Protein AF-A0A0S4JUI2-F1 (afdb_monomer)

Solvent-accessible surface area (backbone atoms only — not comparable to full-atom values): 25556 Å² total; per-residue (Å²): 109,69,68,58,54,51,51,53,48,50,50,50,54,56,51,43,64,66,40,73,48,70,67,60,30,50,51,50,51,53,52,45,54,49,54,50,52,52,52,51,50,57,60,73,71,50,90,69,90,71,63,73,68,55,58,61,66,57,62,75,46,78,68,85,76,68,68,82,59,69,72,63,37,30,42,34,39,34,29,13,28,29,71,72,68,33,66,70,46,31,74,71,30,81,89,36,78,89,51,82,72,90,76,92,67,96,66,99,61,82,82,65,37,45,24,42,39,34,35,28,41,37,41,46,44,63,65,92,58,96,57,78,63,66,98,66,92,78,93,58,65,63,41,59,50,77,45,81,75,50,67,44,77,37,69,49,84,70,62,43,98,85,40,32,44,28,21,22,21,34,36,73,45,87,53,73,40,35,35,35,30,15,24,54,44,13,35,30,25,36,50,47,83,49,92,98,50,78,66,41,75,40,83,75,48,72,38,40,19,34,82,53,80,47,96,47,34,21,52,36,21,20,45,34,52,60,85,78,26,43,37,38,28,18,38,46,40,60,42,57,37,72,91,75,60,44,77,73,45,60,36,30,22,25,30,39,39,30,40,81,87,66,55,74,46,60,41,87,33,54,69,58,41,50,49,53,38,51,69,72,69,37,50,95,55,23,50,48,34,31,17,20,46,43,54,41,80,92,74,52,28,37,40,33,35,32,18,27,55,40,70,50,64,79,50,81,80,55,69,46,71,25,16,48,57,40,39,41,39,22,40,83,78,58,82,51,74,46,72,25,56,42,57,89,59,95,58,64,42,29,16,31,25,17,50,41,64,48,93,78,85,71,75,39,43,31,40,35,29,21,39,27,59,68,54,64,67,89,74,77,83,71,79,84,68,87,74,79,93,75,83,92,78,90,89,80,89,85,87,88,82,81,92,84,77,94,66,85,77,80,76,80,69,27,65,50,24,28,40,32,28,31,37,72,73,20,47,76,54,27,72,75,37,78,48,72,55,29,43,46,44,16,10,37,39,75,44,78,60,79,81,76,81,128

Secondary structure (DSSP, 8-state):
-HHHHHHHHHHHHHHHHH-S-HHHHHHHHHHHHHHHHHHHHHHHH---TTSHHHHHHHHSS-GGG---SS--EEEEEEEE-STT--HHHHHH-GGGTTS--S----S-----EEEEEEEEEEEEEETT--SS----SSSPPEEEEEEEEEEEEEEE---BTTB---EEEEEEETTTEEEEEETTT-EEEEEE--TTS--EEEEEEE-BSTTTT-SSBP---EEEEETTEEEEE--SSPEEPTTT--EEE-GGGEEEEE-TT--EEEEE-HHHHHHHHHHTT--TT-EEEEEEEEEETTTTEEEEEEEEEESS---TTGGGG----EEEEEETTSSSEEEEEPPPPS-TT-EEEEEEE-SSSSS-EEEEEEEE-------------------------------------------EEEEEEEETTS-EEEEEEEPPTT--EEEEEEEE------

Nearest PDB structures (foldseek):
  2h2u-assembly1_A  TM=9.396E-01  e=2.158E-31  Homo sapiens
  1s1d-assembly2_B  TM=9.050E-01  e=8.200E-32  Homo sapiens
  6yfg-assembly1_AA  TM=3.803E-01  e=8.734E+00  Beihai levi-like virus 32

pLDDT: mean 76.09, std 24.01, range [24.41, 98.88]

Foldseek 3Di:
DVVVLVVVLVVLVVCLLQDQDPVVSVVSVVVSVVSVVVVVVVVVPDPPPDPPVVVVVVVVDPVVQDDWFDFWKWKKKFKFFQPQQDPVFQPPDPLNVPPDDPDPDDDPDLPWGKIKMWIKMKTKDWPPDPDTDHPDDDDTFIFIDIGTDDIFIETDPDDDPSDWPRWFAWDQALNRWIWTAIQWFQFIWTFDDDPPDGTYTDTDDFAAFAQRPHPTGHRWQAWEDDPRKIKTAAFLDADADQPP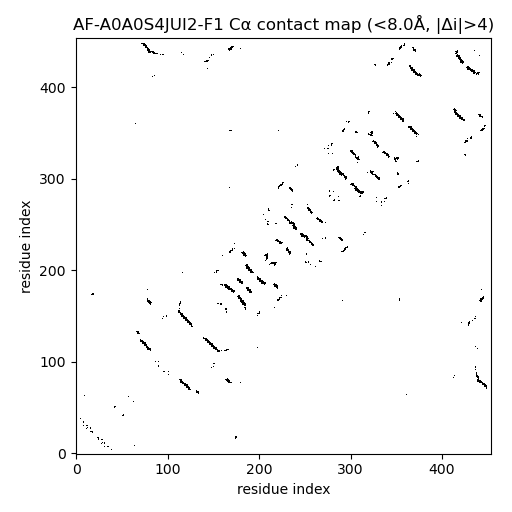LDGPGRRRQWIWIQHSVGDIGIDRNNVVSVLLCVLVVADPQWHFTWNEWYADPPVQKIKTFTQFTTNHHDHPPCSQAGATFWIWIAHNVNPDIDTATADDAPDRSWHWQYKDQDPSPPSWKIKTKTKHQQCLDDDDPDPCPPDDDDDDDDDDDDDDDDDDDPDPDPSSTAMWMWIFMATNNNHTSGGTDTDNGSGHINYMDMDIDDPPPD

Organism: Bodo saltans (NCBI:txid75058)

Structure (mmCIF, N/CA/C/O backbone):
data_AF-A0A0S4JUI2-F1
#
_entry.id   AF-A0A0S4JUI2-F1
#
loop_
_atom_site.group_PDB
_atom_site.id
_atom_site.type_symbol
_atom_site.label_atom_id
_atom_site.label_alt_id
_atom_site.label_comp_id
_atom_site.label_asym_id
_atom_site.label_entity_id
_atom_site.label_seq_id
_atom_site.pdbx_PDB_ins_code
_atom_site.Cartn_x
_atom_site.Cartn_y
_atom_site.Cartn_z
_atom_site.occupancy
_atom_site.B_iso_or_equiv
_atom_site.auth_seq_id
_atom_site.auth_comp_id
_atom_site.auth_asym_id
_atom_site.auth_atom_id
_atom_site.pdbx_PDB_model_num
ATOM 1 N N . MET A 1 1 ? -43.777 -5.283 12.730 1.00 45.84 1 MET A N 1
ATOM 2 C CA . MET A 1 1 ? -43.215 -6.634 12.515 1.00 45.84 1 MET A CA 1
ATOM 3 C C . MET A 1 1 ? -42.173 -6.627 11.395 1.00 45.84 1 MET A C 1
ATOM 5 O O . MET A 1 1 ? -41.032 -6.971 11.665 1.00 45.84 1 MET A O 1
ATOM 9 N N . GLU A 1 2 ? -42.494 -6.113 10.202 1.00 49.31 2 GLU A N 1
ATOM 10 C CA . GLU A 1 2 ? -41.565 -6.019 9.052 1.00 49.31 2 GLU A CA 1
ATOM 11 C C . GLU A 1 2 ? -40.233 -5.306 9.357 1.00 49.31 2 GLU A C 1
ATOM 13 O O . GLU A 1 2 ? -39.167 -5.842 9.069 1.00 49.31 2 GLU A O 1
ATOM 18 N N . LYS A 1 3 ? -40.268 -4.142 10.028 1.00 44.19 3 LYS A N 1
ATOM 19 C CA . LYS A 1 3 ? -39.042 -3.431 10.444 1.00 44.19 3 LYS A CA 1
ATOM 20 C C . LYS A 1 3 ? -38.162 -4.265 11.383 1.00 44.19 3 LYS A C 1
ATOM 22 O O . LYS A 1 3 ? -36.948 -4.245 11.241 1.00 44.19 3 LYS A O 1
ATOM 27 N N . ALA A 1 4 ? -38.754 -5.015 12.313 1.00 46.91 4 ALA A N 1
ATOM 28 C CA . ALA A 1 4 ? -38.005 -5.825 13.276 1.00 46.91 4 ALA A CA 1
ATOM 29 C C . ALA A 1 4 ? -37.298 -7.009 12.595 1.00 46.91 4 ALA A C 1
ATOM 31 O O . ALA A 1 4 ? -36.116 -7.226 12.832 1.00 46.91 4 ALA A O 1
ATOM 32 N N . ILE A 1 5 ? -37.985 -7.700 11.678 1.00 53.72 5 ILE A N 1
ATOM 33 C CA . ILE A 1 5 ? -37.402 -8.785 10.869 1.00 53.72 5 ILE A CA 1
ATOM 34 C C . ILE A 1 5 ? -36.241 -8.251 10.021 1.00 53.72 5 ILE A C 1
ATOM 36 O O . ILE A 1 5 ? -35.165 -8.846 9.992 1.00 53.72 5 ILE A O 1
ATOM 40 N N . TYR A 1 6 ? -36.429 -7.088 9.393 1.00 52.31 6 TYR A N 1
ATOM 41 C CA . TYR A 1 6 ? -35.388 -6.419 8.619 1.00 52.31 6 TYR A CA 1
ATOM 42 C C . TYR A 1 6 ? -34.144 -6.085 9.465 1.00 52.31 6 TYR A C 1
ATOM 44 O O . TYR A 1 6 ? -33.024 -6.399 9.057 1.00 52.31 6 TYR A O 1
ATOM 52 N N . TYR A 1 7 ? -34.314 -5.507 10.661 1.00 50.12 7 TYR A N 1
ATOM 53 C CA . TYR A 1 7 ? -33.188 -5.198 11.552 1.00 50.12 7 TYR A CA 1
ATOM 54 C C . TYR A 1 7 ? -32.486 -6.457 12.081 1.00 50.12 7 TYR A C 1
ATOM 56 O O . TYR A 1 7 ? -31.256 -6.478 12.129 1.00 50.12 7 TYR A O 1
ATOM 64 N N . SER A 1 8 ? -33.225 -7.524 12.405 1.00 53.41 8 SER A N 1
ATOM 65 C CA . SER A 1 8 ? -32.641 -8.799 12.843 1.00 53.41 8 SER A CA 1
ATOM 66 C C . SER A 1 8 ? -31.833 -9.485 11.738 1.00 53.41 8 SER A C 1
ATOM 68 O O . SER A 1 8 ? -30.716 -9.936 11.996 1.00 53.41 8 SER A O 1
ATOM 70 N N . ILE A 1 9 ? -32.338 -9.512 10.497 1.00 57.59 9 ILE A N 1
ATOM 71 C CA . ILE A 1 9 ? -31.604 -10.086 9.356 1.00 57.59 9 ILE A CA 1
ATOM 72 C C . ILE A 1 9 ? -30.342 -9.267 9.068 1.00 57.59 9 ILE A C 1
ATOM 74 O O . ILE A 1 9 ? -29.258 -9.818 8.877 1.00 57.59 9 ILE A O 1
ATOM 78 N N . ARG A 1 10 ? -30.462 -7.938 9.092 1.00 52.47 10 ARG A N 1
ATOM 79 C CA . ARG A 1 10 ? -29.348 -7.018 8.859 1.00 52.47 10 ARG A CA 1
ATOM 80 C C . ARG A 1 10 ? -28.243 -7.140 9.910 1.00 52.47 10 ARG A C 1
ATOM 82 O O . ARG A 1 10 ? -27.071 -7.188 9.544 1.00 52.47 10 ARG A O 1
ATOM 89 N N . SER A 1 11 ? -28.608 -7.191 11.190 1.00 51.19 11 SER A N 1
ATOM 90 C CA . SER A 1 11 ? -27.657 -7.400 12.286 1.00 51.19 11 SER A CA 1
ATOM 91 C C . SER A 1 11 ? -26.900 -8.717 12.098 1.00 51.19 11 SER A C 1
ATOM 93 O O . SER A 1 11 ? -25.671 -8.724 12.072 1.00 51.19 11 SER A O 1
ATOM 95 N N . GLY A 1 12 ? -27.617 -9.810 11.813 1.00 51.59 12 GLY A N 1
ATOM 96 C CA . GLY A 1 12 ? -26.986 -11.109 11.592 1.00 51.59 12 GLY A CA 1
ATOM 97 C C . GLY A 1 12 ? -26.068 -11.156 10.364 1.00 51.59 12 GLY A C 1
ATOM 98 O O . GLY A 1 12 ? -24.995 -11.751 10.435 1.00 51.59 12 GLY A O 1
ATOM 99 N N . LEU A 1 13 ? -26.426 -10.506 9.251 1.00 55.72 13 LEU A N 1
ATOM 100 C CA . LEU A 1 13 ? -25.558 -10.436 8.065 1.00 55.72 13 LEU A CA 1
ATOM 101 C C . LEU A 1 13 ? -24.259 -9.667 8.347 1.00 55.72 13 LEU A C 1
ATOM 103 O O . LEU A 1 13 ? -23.183 -10.115 7.946 1.00 55.72 13 LEU A O 1
ATOM 107 N N . ASN A 1 14 ? -24.341 -8.558 9.089 1.00 47.94 14 ASN A N 1
ATOM 108 C CA . ASN A 1 14 ? -23.161 -7.816 9.528 1.00 47.94 14 ASN A CA 1
ATOM 109 C C . ASN A 1 14 ? -22.284 -8.677 10.449 1.00 47.94 14 ASN A C 1
ATOM 111 O O . ASN A 1 14 ? -21.083 -8.792 10.216 1.00 47.94 14 ASN A O 1
ATOM 115 N N . SER A 1 15 ? -22.869 -9.359 11.437 1.00 48.44 15 SER A N 1
ATOM 116 C CA . SER A 1 15 ? -22.126 -10.271 12.316 1.00 48.44 15 SER A CA 1
ATOM 117 C C . SER A 1 15 ? -21.475 -11.428 11.547 1.00 48.44 15 SER A C 1
ATOM 119 O O . SER A 1 15 ? -20.347 -11.810 11.853 1.00 48.44 15 SER A O 1
ATOM 121 N N . ALA A 1 16 ? -22.133 -11.963 10.513 1.00 51.84 16 ALA A N 1
ATOM 122 C CA . ALA A 1 16 ? -21.589 -13.032 9.676 1.00 51.84 16 ALA A CA 1
ATOM 123 C C . ALA A 1 16 ? -20.331 -12.609 8.905 1.00 51.84 16 ALA A C 1
ATOM 125 O O . ALA A 1 16 ? -19.424 -13.425 8.734 1.00 51.84 16 ALA A O 1
ATOM 126 N N . TRP A 1 17 ? -20.244 -11.350 8.475 1.00 46.62 17 TRP A N 1
ATOM 127 C CA . TRP A 1 17 ? -19.086 -10.837 7.739 1.00 46.62 17 TRP A CA 1
ATOM 128 C C . TRP A 1 17 ? -17.821 -10.766 8.611 1.00 46.62 17 TRP A C 1
ATOM 130 O O . TRP A 1 17 ? -16.736 -11.136 8.163 1.00 46.62 17 TRP A O 1
ATOM 140 N N . TYR A 1 18 ? -17.972 -10.387 9.885 1.00 44.22 18 TYR A N 1
ATOM 141 C CA . TYR A 1 18 ? -16.862 -10.251 10.840 1.00 44.22 18 TYR A CA 1
ATOM 142 C C . TYR A 1 18 ? -16.557 -11.523 11.649 1.00 44.22 18 TYR A C 1
ATOM 144 O O . TYR A 1 18 ? -15.546 -11.585 12.350 1.00 44.22 18 TYR A O 1
ATOM 152 N N . MET A 1 19 ? -17.399 -12.557 11.575 1.00 47.59 19 MET A N 1
ATOM 153 C CA . MET A 1 19 ? -17.184 -13.787 12.338 1.00 47.59 19 MET A CA 1
ATOM 154 C C . MET A 1 19 ? -15.968 -14.572 11.837 1.00 47.59 19 MET A C 1
ATOM 156 O O . MET A 1 19 ? -15.893 -14.938 10.671 1.00 47.59 19 MET A O 1
ATOM 160 N N . ARG A 1 20 ? -15.037 -14.914 12.734 1.00 38.94 20 ARG A N 1
ATOM 161 C CA . ARG A 1 20 ? -13.799 -15.647 12.397 1.00 38.94 20 ARG A CA 1
ATOM 162 C C . ARG A 1 20 ? -14.032 -17.128 12.032 1.00 38.94 20 ARG A C 1
ATOM 164 O O . ARG A 1 20 ? -13.272 -17.690 11.246 1.00 38.94 20 ARG A O 1
ATOM 171 N N . ASN A 1 21 ? -15.088 -17.772 12.542 1.00 63.69 21 ASN A N 1
ATOM 172 C CA . ASN A 1 21 ? -15.330 -19.215 12.381 1.00 63.69 21 ASN A CA 1
ATOM 173 C C . ASN A 1 21 ? -16.275 -19.536 11.201 1.00 63.69 21 ASN A C 1
ATOM 175 O O . ASN A 1 21 ? -17.417 -19.080 11.146 1.00 63.69 21 ASN A O 1
ATOM 179 N N . ALA A 1 22 ? -15.817 -20.357 10.249 1.00 51.62 22 ALA A N 1
ATOM 180 C CA . ALA A 1 22 ? -16.585 -20.739 9.058 1.00 51.62 22 ALA A CA 1
ATOM 181 C C . ALA A 1 22 ? -17.860 -21.555 9.362 1.00 51.62 22 ALA A C 1
ATOM 183 O O . ALA A 1 22 ? -18.865 -21.378 8.674 1.00 51.62 22 ALA A O 1
ATOM 184 N N . HIS A 1 23 ? -17.858 -22.404 10.394 1.00 53.00 23 HIS A N 1
ATOM 185 C CA . HIS A 1 23 ? -19.036 -23.193 10.773 1.00 53.00 23 HIS A CA 1
ATOM 186 C C . HIS A 1 23 ? -20.125 -22.320 11.399 1.00 53.00 23 HIS A C 1
ATOM 188 O O . HIS A 1 23 ? -21.293 -22.454 11.042 1.00 53.00 23 HIS A O 1
ATOM 194 N N . GLN A 1 24 ? -19.742 -21.370 12.255 1.00 51.97 24 GLN A N 1
ATOM 195 C CA . GLN A 1 24 ? -20.680 -20.410 12.845 1.00 51.97 24 GLN A CA 1
ATOM 196 C C . GLN A 1 24 ? -21.240 -19.443 11.797 1.00 51.97 24 GLN A C 1
ATOM 198 O O . GLN A 1 24 ? -22.437 -19.172 11.802 1.00 51.97 24 GLN A O 1
ATOM 203 N N . ARG A 1 25 ? -20.418 -19.003 10.832 1.00 58.28 25 ARG A N 1
ATOM 204 C CA . ARG A 1 25 ? -20.891 -18.219 9.678 1.00 58.28 25 ARG A CA 1
ATOM 205 C C . ARG A 1 25 ? -21.923 -18.971 8.848 1.00 58.28 25 ARG A C 1
ATOM 207 O O . ARG A 1 25 ? -22.958 -18.403 8.520 1.00 58.28 25 ARG A O 1
ATOM 214 N N . ARG A 1 26 ? -21.669 -20.246 8.529 1.00 59.31 26 ARG A N 1
ATOM 215 C CA . ARG A 1 26 ? -22.630 -21.085 7.794 1.00 59.31 26 ARG A CA 1
ATOM 216 C C . ARG A 1 26 ? -23.917 -21.281 8.589 1.00 59.31 26 ARG A C 1
ATOM 218 O O . ARG A 1 26 ? -24.985 -21.087 8.027 1.00 59.31 26 ARG A O 1
ATOM 225 N N . ALA A 1 27 ? -23.823 -21.593 9.881 1.00 57.94 27 ALA A N 1
ATOM 226 C CA . ALA A 1 27 ? -24.990 -21.742 10.747 1.00 57.94 27 ALA A CA 1
ATOM 227 C C . ALA A 1 27 ? -25.824 -20.451 10.813 1.00 57.94 27 ALA A C 1
ATOM 229 O O . ALA A 1 27 ? -27.038 -20.505 10.637 1.00 57.94 27 ALA A O 1
ATOM 230 N N . LEU A 1 28 ? -25.184 -19.287 10.974 1.00 61.38 28 LEU A N 1
ATOM 231 C CA . LEU A 1 28 ? -25.891 -18.007 10.984 1.00 61.38 28 LEU A CA 1
ATOM 232 C C . LEU A 1 28 ? -26.515 -17.685 9.619 1.00 61.38 28 LEU A C 1
ATOM 234 O O . LEU A 1 28 ? -27.663 -17.262 9.571 1.00 61.38 28 LEU A O 1
ATOM 238 N N . MET A 1 29 ? -25.814 -17.943 8.510 1.00 65.50 29 MET A N 1
ATOM 239 C CA . MET A 1 29 ? -26.373 -17.791 7.159 1.00 65.50 29 MET A CA 1
ATOM 240 C C . MET A 1 29 ? -27.599 -18.693 6.944 1.00 65.50 29 MET A C 1
ATOM 242 O O . MET A 1 29 ? -28.600 -18.232 6.404 1.00 65.50 29 MET A O 1
ATOM 246 N N . PHE A 1 30 ? -27.568 -19.944 7.417 1.00 71.94 30 PHE A N 1
ATOM 247 C CA . PHE A 1 30 ? -28.726 -20.846 7.377 1.00 71.94 30 PHE A CA 1
ATOM 248 C C . PHE A 1 30 ? -29.908 -20.308 8.190 1.00 71.94 30 PHE A C 1
ATOM 250 O O . PHE A 1 30 ? -31.036 -20.321 7.702 1.00 71.94 30 PHE A O 1
ATOM 257 N N . ILE A 1 31 ? -29.656 -19.790 9.396 1.00 69.56 31 ILE A N 1
ATOM 258 C CA . ILE A 1 31 ? -30.689 -19.177 10.243 1.00 69.56 31 ILE A CA 1
ATOM 259 C C . ILE A 1 31 ? -31.292 -17.948 9.549 1.00 69.56 31 ILE A C 1
ATOM 261 O O . ILE A 1 31 ? -32.510 -17.799 9.518 1.00 69.56 31 ILE A O 1
ATOM 265 N N . LEU A 1 32 ? -30.467 -17.095 8.942 1.00 71.00 32 LEU A N 1
ATOM 266 C CA . LEU A 1 32 ? -30.920 -15.889 8.244 1.00 71.00 32 LEU A CA 1
ATOM 267 C C . LEU A 1 32 ? -31.770 -16.213 7.011 1.00 71.00 32 LEU A C 1
ATOM 269 O O . LEU A 1 32 ? -32.814 -15.594 6.814 1.00 71.00 32 LEU A O 1
ATOM 273 N N . VAL A 1 33 ? -31.366 -17.211 6.219 1.00 74.38 33 VAL A N 1
ATOM 274 C CA . VAL A 1 33 ? -32.154 -17.708 5.080 1.00 74.38 33 VAL A CA 1
ATOM 275 C C . VAL A 1 33 ? -33.478 -18.300 5.559 1.00 74.38 33 VAL A C 1
ATOM 277 O O . VAL A 1 33 ? -34.520 -18.021 4.971 1.00 74.38 33 VAL A O 1
ATOM 280 N N . PHE A 1 34 ? -33.469 -19.067 6.650 1.00 74.94 34 PHE A N 1
ATOM 281 C CA . PHE A 1 34 ? -34.684 -19.648 7.215 1.00 74.94 34 PHE A CA 1
ATOM 282 C C . PHE A 1 34 ? -35.663 -18.577 7.715 1.00 74.94 34 PHE A C 1
ATOM 284 O O . PHE A 1 34 ? -36.845 -18.632 7.386 1.00 74.94 34 PHE A O 1
ATOM 291 N N . VAL A 1 35 ? -35.177 -17.558 8.433 1.00 71.38 35 VAL A N 1
ATOM 292 C CA . VAL A 1 35 ? -35.989 -16.416 8.891 1.00 71.38 35 VAL A CA 1
ATOM 293 C C . VAL A 1 35 ? -36.568 -15.634 7.708 1.00 71.38 35 VAL A C 1
ATOM 295 O O . VAL A 1 35 ? -37.730 -15.232 7.754 1.00 71.38 35 VAL A O 1
ATOM 298 N N . LEU A 1 36 ? -35.798 -15.460 6.629 1.00 73.06 36 LEU A N 1
ATOM 299 C CA . LEU A 1 36 ? -36.270 -14.808 5.407 1.00 73.06 36 LEU A CA 1
ATOM 300 C C . LEU A 1 36 ? -37.385 -15.615 4.722 1.00 73.06 36 LEU A C 1
ATOM 302 O O . LEU A 1 36 ? -38.407 -15.047 4.343 1.00 73.06 36 LEU A O 1
ATOM 306 N N . LEU A 1 37 ? -37.217 -16.934 4.600 1.00 73.94 37 LEU A N 1
ATOM 307 C CA . LEU A 1 37 ? -38.228 -17.825 4.023 1.00 73.94 37 LEU A CA 1
ATOM 308 C C . LEU A 1 37 ? -39.512 -17.847 4.860 1.00 73.94 37 LEU A C 1
ATOM 310 O O . LEU A 1 37 ? -40.604 -17.811 4.298 1.00 73.94 37 LEU A O 1
ATOM 314 N N . LEU A 1 38 ? -39.396 -17.840 6.191 1.00 69.81 38 LEU A N 1
ATOM 315 C CA . LEU A 1 38 ? -40.546 -17.765 7.094 1.00 69.81 38 LEU A CA 1
ATOM 316 C C . LEU A 1 38 ? -41.285 -16.429 6.964 1.00 69.81 38 LEU A C 1
ATOM 318 O O . LEU A 1 38 ? -42.511 -16.411 6.913 1.00 69.81 38 LEU A O 1
ATOM 322 N N . ALA A 1 39 ? -40.553 -15.318 6.859 1.00 66.44 39 ALA A N 1
ATOM 323 C CA . ALA A 1 39 ? -41.145 -14.002 6.645 1.00 66.44 39 ALA A CA 1
ATOM 324 C C . ALA A 1 39 ? -41.884 -13.922 5.299 1.00 66.44 39 ALA A C 1
ATOM 326 O O . ALA A 1 39 ? -43.004 -13.418 5.244 1.00 66.44 39 ALA A O 1
ATOM 327 N N . LEU A 1 40 ? -41.299 -14.474 4.229 1.00 66.38 40 LEU A N 1
ATOM 328 C CA . LEU A 1 40 ? -41.943 -14.564 2.915 1.00 66.38 40 LEU A CA 1
ATOM 329 C C . LEU A 1 40 ? -43.196 -15.449 2.947 1.00 66.38 40 LEU A C 1
ATOM 331 O O . LEU A 1 40 ? -44.203 -15.096 2.338 1.00 66.38 40 LEU A O 1
ATOM 335 N N . TRP A 1 41 ? -43.161 -16.559 3.689 1.00 69.56 41 TRP A N 1
ATOM 336 C CA . TRP A 1 41 ? -44.316 -17.438 3.864 1.00 69.56 41 TRP A CA 1
ATOM 337 C C . TRP A 1 41 ? -45.469 -16.730 4.589 1.00 69.56 41 TRP A C 1
ATOM 339 O O . TRP A 1 41 ? -46.593 -16.737 4.087 1.00 69.56 41 TRP A O 1
ATOM 349 N N . VAL A 1 42 ? -45.182 -16.029 5.692 1.00 63.91 42 VAL A N 1
ATOM 350 C CA . VAL A 1 42 ? -46.180 -15.236 6.433 1.00 63.91 42 VAL A CA 1
ATOM 351 C C . VAL A 1 42 ? -46.800 -14.156 5.539 1.00 63.91 42 VAL A C 1
ATOM 353 O O . VAL A 1 42 ? -48.023 -14.041 5.486 1.00 63.91 42 VAL A O 1
ATOM 356 N N . VAL A 1 43 ? -45.989 -13.429 4.763 1.00 60.00 43 VAL A N 1
ATOM 357 C CA . VAL A 1 43 ? -46.478 -12.405 3.819 1.00 60.00 43 VAL A CA 1
ATOM 358 C C . VAL A 1 43 ? -47.317 -13.017 2.690 1.00 60.00 43 VAL A C 1
ATOM 360 O O . VAL A 1 43 ? -48.293 -12.411 2.262 1.00 60.00 43 VAL A O 1
ATOM 363 N N . SER A 1 44 ? -46.986 -14.224 2.221 1.00 56.81 44 SER A N 1
ATOM 364 C CA . SER A 1 44 ? -47.756 -14.919 1.175 1.00 56.81 44 SER A CA 1
ATOM 365 C C . SER A 1 44 ? -49.101 -15.478 1.654 1.00 56.81 44 SER A C 1
ATOM 367 O O . SER A 1 44 ? -49.977 -15.748 0.835 1.00 56.81 44 SER A O 1
ATOM 369 N N . SER A 1 45 ? -49.268 -15.648 2.969 1.00 57.19 45 SER A N 1
ATOM 370 C CA . SER A 1 45 ? -50.489 -16.182 3.584 1.00 57.19 45 SER A CA 1
ATOM 371 C C . SER A 1 45 ? -51.538 -15.113 3.923 1.00 57.19 45 SER A C 1
ATOM 373 O O . SER A 1 45 ? -52.675 -15.458 4.243 1.00 57.19 45 SER A O 1
ATOM 375 N N . ASP A 1 46 ? -51.187 -13.827 3.813 1.00 51.09 46 ASP A N 1
ATOM 376 C CA . ASP A 1 46 ? -52.090 -12.705 4.069 1.00 51.09 46 ASP A CA 1
ATOM 377 C C . ASP A 1 46 ? -52.674 -12.173 2.744 1.00 51.09 46 ASP A C 1
ATOM 379 O O . ASP A 1 46 ? -51.982 -11.607 1.898 1.00 51.09 46 ASP A O 1
ATOM 383 N N . SER A 1 47 ? -53.974 -12.394 2.532 1.00 47.34 47 SER A N 1
ATOM 384 C CA . SER A 1 47 ? -54.684 -12.133 1.264 1.00 47.34 47 SER A CA 1
ATOM 385 C C . SER A 1 47 ? -54.928 -10.648 0.937 1.00 47.34 47 SER A C 1
ATOM 387 O O . SER A 1 47 ? -55.621 -10.323 -0.029 1.00 47.34 47 SER A O 1
ATOM 389 N N . THR A 1 48 ? -54.331 -9.715 1.682 1.00 49.75 48 THR A N 1
ATOM 390 C CA . THR A 1 48 ? -54.403 -8.279 1.381 1.00 49.75 48 THR A CA 1
ATOM 391 C C . THR A 1 48 ? -53.174 -7.825 0.586 1.00 49.75 48 THR A C 1
ATOM 393 O O . THR A 1 48 ? -52.179 -7.318 1.098 1.00 49.75 48 THR A O 1
ATOM 396 N N . ALA A 1 49 ? -53.257 -8.020 -0.732 1.00 49.31 49 ALA A N 1
ATOM 397 C CA . ALA A 1 49 ? -52.225 -7.743 -1.733 1.00 49.31 49 ALA A CA 1
ATOM 398 C C . ALA A 1 49 ? -51.851 -6.247 -1.882 1.00 49.31 49 ALA A C 1
ATOM 400 O O . ALA A 1 49 ? -52.122 -5.621 -2.907 1.00 49.31 49 ALA A O 1
ATOM 401 N N . LYS A 1 50 ? -51.195 -5.664 -0.869 1.00 43.75 50 LYS A N 1
ATOM 402 C CA . LYS A 1 50 ? -50.481 -4.373 -0.970 1.00 43.75 50 LYS A CA 1
ATOM 403 C C . LYS A 1 50 ? -49.078 -4.366 -0.336 1.00 43.75 50 LYS A C 1
ATOM 405 O O . LYS A 1 50 ? -48.335 -3.420 -0.574 1.00 43.75 50 LYS A O 1
ATOM 410 N N . GLY A 1 51 ? -48.681 -5.407 0.406 1.00 42.28 51 GLY A N 1
ATOM 411 C CA . GLY A 1 51 ? -47.363 -5.482 1.068 1.00 42.28 51 GLY A CA 1
ATOM 412 C C . GLY A 1 51 ? -46.225 -6.085 0.227 1.00 42.28 51 GLY A C 1
ATOM 413 O O . GLY A 1 51 ? -45.066 -5.711 0.386 1.00 42.28 51 GLY A O 1
ATOM 414 N N . ALA A 1 52 ? -46.532 -6.977 -0.722 1.00 41.88 52 ALA A N 1
ATOM 415 C CA . ALA A 1 52 ? -45.509 -7.758 -1.433 1.00 41.88 52 ALA A CA 1
ATOM 416 C C . ALA A 1 52 ? -44.656 -6.938 -2.426 1.00 41.88 52 ALA A C 1
ATOM 418 O O . ALA A 1 52 ? -43.503 -7.279 -2.688 1.00 41.88 52 ALA A O 1
ATOM 419 N N . THR A 1 53 ? -45.176 -5.825 -2.951 1.00 38.72 53 THR A N 1
ATOM 420 C CA . THR A 1 53 ? -44.460 -4.984 -3.930 1.00 38.72 53 THR A CA 1
ATOM 421 C C . THR A 1 53 ? -43.416 -4.066 -3.278 1.00 38.72 53 THR A C 1
ATOM 423 O O . THR A 1 53 ? -42.484 -3.627 -3.948 1.00 38.72 53 THR A O 1
ATOM 426 N N . LEU A 1 54 ? -43.510 -3.810 -1.966 1.00 37.88 54 LEU A N 1
ATOM 427 C CA . LEU A 1 54 ? -42.562 -2.938 -1.261 1.00 37.88 54 LEU A CA 1
ATOM 428 C C . LEU A 1 54 ? -41.238 -3.654 -0.945 1.00 37.88 54 LEU A C 1
ATOM 430 O O . LEU A 1 54 ? -40.175 -3.039 -0.996 1.00 37.88 54 LEU A O 1
ATOM 434 N N . ILE A 1 55 ? -41.287 -4.969 -0.701 1.00 39.69 55 ILE A N 1
ATOM 435 C CA . ILE A 1 55 ? -40.110 -5.778 -0.350 1.00 39.69 55 ILE A CA 1
ATOM 436 C C . ILE A 1 55 ? -39.180 -5.949 -1.562 1.00 39.69 55 ILE A C 1
ATOM 438 O O . ILE A 1 55 ? -37.965 -5.853 -1.417 1.00 39.69 55 ILE A O 1
ATOM 442 N N . TYR A 1 56 ? -39.725 -6.107 -2.773 1.00 34.38 56 TYR A N 1
ATOM 443 C CA . TYR A 1 56 ? -38.903 -6.292 -3.976 1.00 34.38 56 TYR A CA 1
ATOM 444 C C . TYR A 1 56 ? -38.222 -4.991 -4.438 1.00 34.38 56 TYR A C 1
ATOM 446 O O . TYR A 1 56 ? -37.067 -5.015 -4.857 1.00 34.38 56 TYR A O 1
ATOM 454 N N . HIS A 1 57 ? -38.890 -3.840 -4.288 1.00 34.03 57 HIS A N 1
ATOM 455 C CA . HIS A 1 57 ? -38.310 -2.539 -4.646 1.00 34.03 57 HIS A CA 1
ATOM 456 C C . HIS A 1 57 ? -37.371 -1.950 -3.579 1.00 34.03 57 HIS A C 1
ATOM 458 O O . HIS A 1 57 ? -36.514 -1.140 -3.920 1.00 34.03 57 HIS A O 1
ATOM 464 N N . GLN A 1 58 ? -37.470 -2.362 -2.308 1.00 35.53 58 GLN A N 1
ATOM 465 C CA . GLN A 1 58 ? -36.484 -1.994 -1.278 1.00 35.53 58 GLN A CA 1
ATOM 466 C C . GLN A 1 58 ? -35.251 -2.908 -1.243 1.00 35.53 58 GLN A C 1
ATOM 468 O O . GLN A 1 58 ? -34.243 -2.525 -0.657 1.00 35.53 58 GLN A O 1
ATOM 473 N N . MET A 1 59 ? -35.301 -4.087 -1.871 1.00 33.72 59 MET A N 1
ATOM 474 C CA . MET A 1 59 ? -34.160 -5.009 -1.971 1.00 33.72 59 MET A CA 1
ATOM 475 C C . MET A 1 59 ? -33.251 -4.747 -3.181 1.00 33.72 59 MET A C 1
ATOM 477 O O . MET A 1 59 ? -32.135 -5.263 -3.216 1.00 33.72 59 MET A O 1
ATOM 481 N N . SER A 1 60 ? -33.683 -3.935 -4.155 1.00 33.72 60 SER A N 1
ATOM 482 C CA . SER A 1 60 ? -32.856 -3.552 -5.311 1.00 33.72 60 SER A CA 1
ATOM 483 C C . SER A 1 60 ? -31.793 -2.495 -4.992 1.00 33.72 60 SER A C 1
ATOM 485 O O . SER A 1 60 ? -30.946 -2.215 -5.836 1.00 33.72 60 SER A O 1
ATOM 487 N N . GLU A 1 61 ? -31.792 -1.943 -3.777 1.00 33.22 61 GLU A N 1
ATOM 488 C CA . GLU A 1 61 ? -30.671 -1.168 -3.254 1.00 33.22 61 GLU A CA 1
ATOM 489 C C . GLU A 1 61 ? -30.073 -1.885 -2.039 1.00 33.22 61 GLU A C 1
ATOM 491 O O . GLU A 1 61 ? -30.794 -2.173 -1.082 1.00 33.22 61 GLU A O 1
ATOM 496 N N . PRO A 1 62 ? -28.764 -2.189 -2.033 1.00 36.44 62 PRO A N 1
ATOM 497 C CA . PRO A 1 62 ? -28.127 -2.833 -0.898 1.00 36.44 62 PRO A CA 1
ATOM 498 C C . PRO A 1 62 ? -28.249 -1.969 0.365 1.00 36.44 62 PRO A C 1
ATOM 500 O O . PRO A 1 62 ? -27.545 -0.982 0.577 1.00 36.44 62 PRO A O 1
ATOM 503 N N . SER A 1 63 ? -29.154 -2.364 1.248 1.00 36.59 63 SER A N 1
ATOM 504 C CA . SER A 1 63 ? -29.577 -1.588 2.407 1.00 36.59 63 SER A CA 1
ATOM 505 C C . SER A 1 63 ? -28.607 -1.660 3.604 1.00 36.59 63 SER A C 1
ATOM 507 O O . SER A 1 63 ? -28.917 -1.221 4.717 1.00 36.59 63 SER A O 1
ATOM 509 N N . TRP A 1 64 ? -27.370 -2.112 3.361 1.00 43.09 64 TRP A N 1
ATOM 510 C CA . TRP A 1 64 ? -26.225 -1.827 4.229 1.00 43.09 64 TRP A CA 1
ATOM 511 C C . TRP A 1 64 ? -25.864 -0.326 4.238 1.00 43.09 64 TRP A C 1
ATOM 513 O O . TRP A 1 64 ? -25.180 0.126 5.152 1.00 43.09 64 TRP A O 1
ATOM 523 N N . MET A 1 65 ? -26.419 0.467 3.310 1.00 35.25 65 MET A N 1
ATOM 524 C CA . MET A 1 65 ? -26.255 1.926 3.221 1.00 35.25 65 MET A CA 1
ATOM 525 C C . MET A 1 65 ? -27.125 2.784 4.163 1.00 35.25 65 MET A C 1
ATOM 527 O O . MET A 1 65 ? -26.952 3.999 4.183 1.00 35.25 65 MET A O 1
ATOM 531 N N . GLN A 1 66 ? -28.037 2.227 4.968 1.00 35.19 66 GLN A N 1
ATOM 532 C CA . GLN A 1 66 ? -28.843 3.031 5.911 1.00 35.19 66 GLN A CA 1
ATOM 533 C C . GLN A 1 66 ? -28.459 2.773 7.368 1.00 35.19 66 GLN A C 1
ATOM 535 O O . GLN A 1 66 ? -29.236 2.217 8.142 1.00 35.19 66 GLN A O 1
ATOM 540 N N . LEU A 1 67 ? -27.227 3.094 7.767 1.00 38.94 67 LEU A N 1
ATOM 541 C CA . LEU A 1 67 ? -26.897 3.234 9.191 1.00 38.94 67 LEU A CA 1
ATOM 542 C C . LEU A 1 67 ? -27.710 4.402 9.769 1.00 38.94 67 LEU A C 1
ATOM 544 O O . LEU A 1 67 ? -27.692 5.513 9.243 1.00 38.94 67 LEU A O 1
ATOM 548 N N . VAL A 1 68 ? -28.485 4.108 10.812 1.00 34.06 68 VAL A N 1
ATOM 549 C CA . VAL A 1 68 ? -29.217 5.097 11.598 1.00 34.06 68 VAL A CA 1
ATOM 550 C C . VAL A 1 68 ? -28.259 5.610 12.676 1.00 34.06 68 VAL A C 1
ATOM 552 O O . VAL A 1 68 ? -27.809 4.834 13.504 1.00 34.06 68 VAL A O 1
ATOM 555 N N . ALA A 1 69 ? -28.007 6.919 12.632 1.00 38.88 69 ALA A N 1
ATOM 556 C CA . ALA A 1 69 ? -27.817 7.833 13.764 1.00 38.88 69 ALA A CA 1
ATOM 557 C C . ALA A 1 69 ? -26.471 8.036 14.485 1.00 38.88 69 ALA A C 1
ATOM 559 O O . ALA A 1 69 ? -26.450 8.977 15.273 1.00 38.88 69 ALA A O 1
ATOM 560 N N . ASP A 1 70 ? -25.370 7.351 14.168 1.00 48.81 70 ASP A N 1
ATOM 561 C CA . ASP A 1 70 ? -24.048 7.748 14.688 1.00 48.81 70 ASP A CA 1
ATOM 562 C C . ASP A 1 70 ? -23.092 8.113 13.558 1.00 48.81 70 ASP A C 1
ATOM 564 O O . ASP A 1 70 ? -23.046 7.462 12.509 1.00 48.81 70 ASP A O 1
ATOM 568 N N . VAL A 1 71 ? -22.359 9.208 13.745 1.00 55.00 71 VAL A N 1
ATOM 569 C CA . VAL A 1 71 ? -21.368 9.639 12.767 1.00 55.00 71 VAL A CA 1
ATOM 570 C C . VAL A 1 71 ? -20.281 8.565 12.690 1.00 55.00 71 VAL A C 1
ATOM 572 O O . VAL A 1 71 ? -19.774 8.164 13.738 1.00 55.00 71 VAL A O 1
ATOM 575 N N . PRO A 1 72 ? -19.948 8.037 11.498 1.00 72.06 72 PRO A N 1
ATOM 576 C CA . PRO A 1 72 ? -19.109 6.853 11.415 1.00 72.06 72 PRO A CA 1
ATOM 577 C C . PRO A 1 72 ? -17.718 7.120 11.998 1.00 72.06 72 PRO A C 1
ATOM 579 O O . PRO A 1 72 ? -17.028 8.055 11.590 1.00 72.06 72 PRO A O 1
ATOM 582 N N . THR A 1 73 ? -17.314 6.271 12.940 1.00 85.81 73 THR A N 1
ATOM 583 C CA . THR A 1 73 ? -15.954 6.195 13.473 1.00 85.81 73 THR A CA 1
ATOM 584 C C . THR A 1 73 ? -15.283 4.921 12.968 1.00 85.81 73 THR A C 1
ATOM 586 O O . THR A 1 73 ? -15.916 3.871 12.804 1.00 85.81 73 THR A O 1
ATOM 589 N N . PHE A 1 74 ? -13.986 5.002 12.686 1.00 91.81 74 PHE A N 1
ATOM 590 C CA . PHE A 1 74 ? -13.213 3.875 12.172 1.00 91.81 74 PHE A CA 1
ATOM 591 C C . PHE A 1 74 ? -11.994 3.624 13.048 1.00 91.81 74 PHE A C 1
ATOM 593 O O . PHE A 1 74 ? -11.340 4.557 13.505 1.00 91.81 74 PHE A O 1
ATOM 600 N N . HIS A 1 75 ? -11.679 2.351 13.263 1.00 93.56 75 HIS A N 1
ATOM 601 C CA . HIS A 1 75 ? -10.411 1.940 13.836 1.00 93.56 75 HIS A CA 1
ATOM 602 C C . HIS A 1 75 ? -9.384 1.921 12.714 1.00 93.56 75 HIS A C 1
ATOM 604 O O . HIS A 1 75 ? -9.541 1.136 11.777 1.00 93.56 75 HIS A O 1
ATOM 610 N N . VAL A 1 76 ? -8.375 2.778 12.810 1.00 96.88 76 VAL A N 1
ATOM 611 C CA . VAL A 1 76 ? -7.248 2.843 11.881 1.00 96.88 76 VAL A CA 1
ATOM 612 C C . VAL A 1 76 ? -6.079 2.098 12.507 1.00 96.88 76 VAL A C 1
ATOM 614 O O . VAL A 1 76 ? -5.782 2.281 13.684 1.00 96.88 76 VAL A O 1
ATOM 617 N N . MET A 1 77 ? -5.435 1.253 11.718 1.00 97.56 77 MET A N 1
ATOM 618 C CA . MET A 1 77 ? -4.240 0.503 12.076 1.00 97.56 77 MET A CA 1
ATOM 619 C C . MET A 1 77 ? -3.160 0.836 11.058 1.00 97.56 77 MET A C 1
ATOM 621 O O . MET A 1 77 ? -3.460 0.967 9.871 1.00 97.56 77 MET A O 1
ATOM 625 N N . ALA A 1 78 ? -1.921 0.959 11.513 1.00 98.06 78 ALA A N 1
ATOM 626 C CA . ALA A 1 78 ? -0.789 1.212 10.641 1.00 98.06 78 ALA A CA 1
ATOM 627 C C . ALA A 1 78 ? 0.432 0.393 11.058 1.00 98.06 78 ALA A C 1
ATOM 629 O O . ALA A 1 78 ? 0.633 0.140 12.247 1.00 98.06 78 ALA A O 1
ATOM 630 N N . VAL A 1 79 ? 1.242 -0.007 10.083 1.00 97.50 79 VAL A N 1
ATOM 631 C CA . VAL A 1 79 ? 2.526 -0.688 10.299 1.00 97.50 79 VAL A CA 1
ATOM 632 C C . VAL A 1 79 ? 3.667 0.141 9.750 1.00 97.50 79 VAL A C 1
ATOM 634 O O . VAL A 1 79 ? 3.488 0.908 8.801 1.00 97.50 79 VAL A O 1
ATOM 637 N N . ALA A 1 80 ? 4.819 -0.002 10.391 1.00 95.00 80 ALA A N 1
ATOM 638 C CA . ALA A 1 80 ? 6.025 0.693 10.000 1.00 95.00 80 ALA A CA 1
ATOM 639 C C . ALA A 1 80 ? 7.065 -0.245 9.403 1.00 95.00 80 ALA A C 1
ATOM 641 O O . ALA A 1 80 ? 7.226 -1.386 9.841 1.00 95.00 80 ALA A O 1
ATOM 642 N N . ASP A 1 81 ? 7.825 0.307 8.481 1.00 91.88 81 ASP A N 1
ATOM 643 C CA . ASP A 1 81 ? 9.124 -0.195 8.097 1.00 91.88 81 ASP A CA 1
ATOM 644 C C . ASP A 1 81 ? 10.059 -0.251 9.336 1.00 91.88 81 ASP A C 1
ATOM 646 O O . ASP A 1 81 ? 9.898 0.500 10.309 1.00 91.88 81 ASP A O 1
ATOM 650 N N . ASN A 1 82 ? 10.986 -1.207 9.341 1.00 82.94 82 ASN A N 1
ATOM 651 C CA . ASN A 1 82 ? 12.039 -1.346 10.350 1.00 82.94 82 ASN A CA 1
ATOM 652 C C . ASN A 1 82 ? 13.326 -0.642 9.914 1.00 82.94 82 ASN A C 1
ATOM 654 O O . ASN A 1 82 ? 14.138 -0.272 10.771 1.00 82.94 82 ASN A O 1
ATOM 658 N N . ASP A 1 83 ? 13.523 -0.442 8.614 1.00 67.00 83 ASP A N 1
ATOM 659 C CA . ASP A 1 83 ? 14.608 0.402 8.164 1.00 67.00 83 ASP A CA 1
ATOM 660 C C . ASP A 1 83 ? 14.392 1.808 8.741 1.00 67.00 83 ASP A C 1
ATOM 662 O O . ASP A 1 83 ? 13.301 2.380 8.744 1.00 67.00 83 ASP A O 1
ATOM 666 N N . ASP A 1 84 ? 15.456 2.313 9.361 1.00 61.84 84 ASP A N 1
ATOM 667 C CA . ASP A 1 84 ? 15.554 3.675 9.868 1.00 61.84 84 ASP A CA 1
ATOM 668 C C . ASP A 1 84 ? 14.845 4.022 11.198 1.00 61.84 84 ASP A C 1
ATOM 670 O O . ASP A 1 84 ? 14.654 5.201 11.471 1.00 61.84 84 ASP A O 1
ATOM 674 N N . PHE A 1 85 ? 14.540 3.092 12.123 1.00 68.56 85 PHE A N 1
ATOM 675 C CA . PHE A 1 85 ? 14.003 3.494 13.451 1.00 68.56 85 PHE A CA 1
ATOM 676 C C . PHE A 1 85 ? 14.787 4.665 14.093 1.00 68.56 85 PHE A C 1
ATOM 678 O O . PHE A 1 85 ? 15.951 4.536 14.488 1.00 68.56 85 PHE A O 1
ATOM 685 N N . ASN A 1 86 ? 14.123 5.817 14.239 1.00 64.88 86 ASN A N 1
ATOM 686 C CA . ASN A 1 86 ? 14.747 7.040 14.731 1.00 64.88 86 ASN A CA 1
ATOM 687 C C . ASN A 1 86 ? 14.442 7.223 16.221 1.00 64.88 86 ASN A C 1
ATOM 689 O O . ASN A 1 86 ? 13.431 7.808 16.622 1.00 64.88 86 ASN A O 1
ATOM 693 N N . GLU A 1 87 ? 15.360 6.731 17.055 1.00 65.69 87 GLU A N 1
ATOM 694 C CA . GLU A 1 87 ? 15.229 6.743 18.514 1.00 65.69 87 GLU A CA 1
ATOM 695 C C . GLU A 1 87 ? 15.089 8.162 19.099 1.00 65.69 87 GLU A C 1
ATOM 697 O O . GLU A 1 87 ? 14.354 8.367 20.070 1.00 65.69 87 GLU A O 1
ATOM 702 N N . ALA A 1 88 ? 15.765 9.154 18.509 1.00 63.12 88 ALA A N 1
ATOM 703 C CA . ALA A 1 88 ? 15.717 10.539 18.972 1.00 63.12 88 ALA A CA 1
ATOM 704 C C . ALA A 1 88 ? 14.332 11.163 18.737 1.00 63.12 88 ALA A C 1
ATOM 706 O O . ALA A 1 88 ? 13.757 11.753 19.655 1.00 63.12 88 ALA A O 1
ATOM 707 N N . ALA A 1 89 ? 13.765 10.971 17.542 1.00 63.12 89 ALA A N 1
ATOM 708 C CA . ALA A 1 89 ? 12.409 11.410 17.220 1.00 63.12 89 ALA A CA 1
ATOM 709 C C . ALA A 1 89 ? 11.360 10.668 18.065 1.00 63.12 89 ALA A C 1
ATOM 711 O O . ALA A 1 89 ? 10.414 11.283 18.562 1.00 63.12 89 ALA A O 1
ATOM 712 N N . PHE A 1 90 ? 11.560 9.365 18.293 1.00 67.50 90 PHE A N 1
ATOM 713 C CA . PHE A 1 90 ? 10.664 8.554 19.112 1.00 67.50 90 PHE A CA 1
ATOM 714 C C . PHE A 1 90 ? 10.556 9.083 20.551 1.00 67.50 90 PHE A C 1
ATOM 716 O O . PHE A 1 90 ? 9.446 9.269 21.049 1.00 67.50 90 PHE A O 1
ATOM 723 N N . LYS A 1 91 ? 11.692 9.382 21.200 1.00 66.62 91 LYS A N 1
ATOM 724 C CA . LYS A 1 91 ? 11.750 9.902 22.581 1.00 66.62 91 LYS A CA 1
ATOM 725 C C . LYS A 1 91 ? 11.204 11.328 22.731 1.00 66.62 91 LYS A C 1
ATOM 727 O O . LYS A 1 91 ? 10.771 11.690 23.821 1.00 66.62 91 LYS A O 1
ATOM 732 N N . GLY A 1 92 ? 11.239 12.135 21.670 1.00 59.16 92 GLY A N 1
ATOM 733 C CA . GLY A 1 92 ? 10.774 13.526 21.680 1.00 59.16 92 GLY A CA 1
ATOM 734 C C . GLY A 1 92 ? 9.272 13.715 21.431 1.00 59.16 92 GLY A C 1
ATOM 735 O O . GLY A 1 92 ? 8.774 14.830 21.57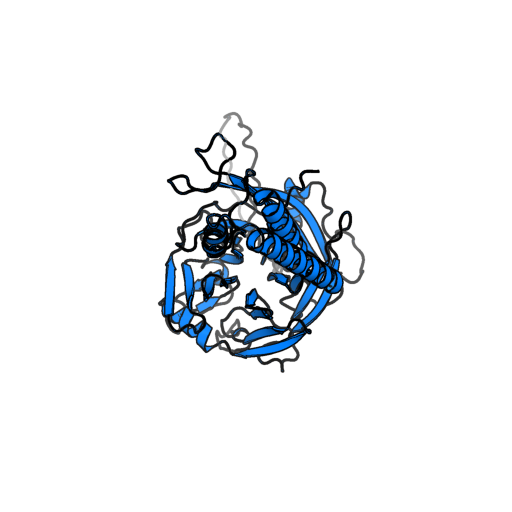8 1.00 59.16 92 GLY A O 1
ATOM 736 N N . SER A 1 93 ? 8.540 12.664 21.042 1.00 62.12 93 SER A N 1
ATOM 737 C CA . SER A 1 93 ? 7.125 12.779 20.672 1.00 62.12 93 SER A CA 1
ATOM 738 C C . SER A 1 93 ? 6.185 12.638 21.878 1.00 62.12 93 SER A C 1
ATOM 740 O O . SER A 1 93 ? 6.234 11.613 22.563 1.00 62.12 93 SER A O 1
ATOM 742 N N . PRO A 1 94 ? 5.252 13.586 22.112 1.00 59.06 94 PRO A N 1
ATOM 743 C CA . PRO A 1 94 ? 4.256 13.463 23.181 1.00 59.06 94 PRO A CA 1
ATOM 744 C C . PRO A 1 94 ? 3.319 12.258 22.990 1.00 59.06 94 PRO A C 1
ATOM 746 O O . PRO A 1 94 ? 2.817 11.718 23.973 1.00 59.06 94 PRO A O 1
ATOM 749 N N . ASN A 1 95 ? 3.154 11.772 21.753 1.00 56.06 95 ASN A N 1
ATOM 750 C CA . ASN A 1 95 ? 2.350 10.585 21.438 1.00 56.06 95 ASN A CA 1
ATOM 751 C C . ASN A 1 95 ? 3.019 9.264 21.869 1.00 56.06 95 ASN A C 1
ATOM 753 O O . ASN A 1 95 ? 2.364 8.225 21.879 1.00 56.06 95 ASN A O 1
ATOM 757 N N . ASN A 1 96 ? 4.302 9.295 22.254 1.00 61.62 96 ASN A N 1
ATOM 758 C CA . ASN A 1 96 ? 5.088 8.117 22.632 1.00 61.62 96 ASN A CA 1
ATOM 759 C C . ASN A 1 96 ? 5.405 8.061 24.139 1.00 61.62 96 ASN A C 1
ATOM 761 O O . ASN A 1 96 ? 6.153 7.184 24.567 1.00 61.62 96 ASN A O 1
ATOM 765 N N . ALA A 1 97 ? 4.850 8.966 24.959 1.00 53.44 97 ALA A N 1
ATOM 766 C CA . ALA A 1 97 ? 5.269 9.181 26.352 1.00 53.44 97 ALA A CA 1
ATOM 767 C C . ALA A 1 97 ? 5.225 7.925 27.254 1.00 53.44 97 ALA A C 1
ATOM 769 O O . ALA A 1 97 ? 5.960 7.856 28.236 1.00 53.44 97 ALA A O 1
ATOM 770 N N . ASN A 1 98 ? 4.408 6.924 26.902 1.00 54.00 98 ASN A N 1
ATOM 771 C CA . ASN A 1 98 ? 4.251 5.671 27.650 1.00 54.00 98 ASN A CA 1
ATOM 772 C C . ASN A 1 98 ? 4.769 4.424 26.905 1.00 54.00 98 ASN A C 1
ATOM 774 O O . ASN A 1 98 ? 4.510 3.303 27.342 1.00 54.00 98 ASN A O 1
ATOM 778 N N . VAL A 1 99 ? 5.477 4.585 25.782 1.00 56.44 99 VAL A N 1
ATOM 779 C CA . VAL A 1 99 ? 5.972 3.463 24.971 1.00 56.44 99 VAL A CA 1
ATOM 780 C C . VAL A 1 99 ? 7.486 3.349 25.134 1.00 56.44 99 VAL A C 1
ATOM 782 O O . VAL A 1 99 ? 8.232 4.285 24.857 1.00 56.44 99 VAL A O 1
ATOM 785 N N . ALA A 1 100 ? 7.966 2.191 25.592 1.00 54.06 100 ALA A N 1
ATOM 786 C CA . ALA A 1 100 ? 9.400 1.945 25.704 1.00 54.06 100 ALA A CA 1
ATOM 787 C C . ALA A 1 100 ? 10.039 1.860 24.307 1.00 54.06 100 ALA A C 1
ATOM 789 O O . ALA A 1 100 ? 9.593 1.075 23.468 1.00 54.06 100 ALA A O 1
ATOM 790 N N . ALA A 1 101 ? 11.106 2.631 24.074 1.00 58.56 101 ALA A N 1
ATOM 791 C CA . ALA A 1 101 ? 11.883 2.532 22.841 1.00 58.56 101 ALA A CA 1
ATOM 792 C C . ALA A 1 101 ? 12.460 1.110 22.689 1.00 58.56 101 ALA A C 1
ATOM 794 O O . ALA A 1 101 ? 12.898 0.513 23.683 1.00 58.56 101 ALA A O 1
ATOM 795 N N . PRO A 1 102 ? 12.489 0.543 21.473 1.00 56.94 102 PRO A N 1
ATOM 796 C CA . PRO A 1 102 ? 13.099 -0.755 21.247 1.00 56.94 102 PRO A CA 1
ATOM 797 C C . PRO A 1 102 ? 14.614 -0.713 21.524 1.00 56.94 102 PRO A C 1
ATOM 799 O O . PRO A 1 102 ? 15.402 -0.247 20.716 1.00 56.94 102 PRO A O 1
ATOM 802 N N . GLY A 1 103 ? 15.025 -1.264 22.671 1.00 52.22 103 GLY A N 1
ATOM 803 C CA . GLY A 1 103 ? 16.341 -1.889 22.842 1.00 52.22 103 GLY A CA 1
ATOM 804 C C . GLY A 1 103 ? 17.569 -0.977 22.971 1.00 52.22 103 GLY A C 1
ATOM 805 O O . GLY A 1 103 ? 18.556 -1.204 22.281 1.00 52.22 103 GLY A O 1
ATOM 806 N N . GLY A 1 104 ? 17.584 -0.046 23.928 1.00 37.16 104 GLY A N 1
ATOM 807 C CA . GLY A 1 104 ? 18.826 0.547 24.444 1.00 37.16 104 GLY A CA 1
ATOM 808 C C . GLY A 1 104 ? 19.426 -0.306 25.570 1.00 37.16 104 GLY A C 1
ATOM 809 O O . GLY A 1 104 ? 19.204 -0.021 26.742 1.00 37.16 104 GLY A O 1
ATOM 810 N N . GLY A 1 105 ? 20.143 -1.384 25.245 1.00 30.88 105 GLY A N 1
ATOM 811 C CA . GLY A 1 105 ? 20.773 -2.247 26.252 1.00 30.88 105 GLY A CA 1
ATOM 812 C C . GLY A 1 105 ? 21.997 -2.967 25.705 1.00 30.88 105 GLY A C 1
ATOM 813 O O . GLY A 1 105 ? 21.861 -3.950 24.982 1.00 30.88 105 GLY A O 1
ATOM 814 N N . GLY A 1 106 ? 23.185 -2.462 26.049 1.00 34.19 106 GLY A N 1
ATOM 815 C CA . GLY A 1 106 ? 24.476 -3.017 25.650 1.00 34.19 106 GLY A CA 1
ATOM 816 C C . GLY A 1 106 ? 24.642 -4.487 26.043 1.00 34.19 106 GLY A C 1
ATOM 817 O O . GLY A 1 106 ? 24.392 -4.884 27.180 1.00 34.19 106 GLY A O 1
ATOM 818 N N . GLY A 1 107 ? 25.068 -5.285 25.072 1.00 33.22 107 GLY A N 1
ATOM 819 C CA . GLY A 1 107 ? 25.337 -6.710 25.201 1.00 33.22 107 GLY A CA 1
ATOM 820 C C . GLY A 1 107 ? 25.004 -7.415 23.893 1.00 33.22 107 GLY A C 1
ATOM 821 O O . GLY A 1 107 ? 23.966 -7.154 23.295 1.00 33.22 107 GLY A O 1
ATOM 822 N N . GLU A 1 108 ? 25.894 -8.294 23.449 1.00 39.81 108 GLU A N 1
ATOM 823 C CA . GLU A 1 108 ? 25.860 -9.058 22.196 1.00 39.81 108 GLU A CA 1
ATOM 824 C C . GLU A 1 108 ? 24.710 -10.097 22.168 1.00 39.81 108 GLU A C 1
ATOM 826 O O . GLU A 1 108 ? 24.901 -11.300 22.021 1.00 39.81 108 GLU A O 1
ATOM 831 N N . LYS A 1 109 ? 23.466 -9.649 22.371 1.00 44.88 109 LYS A N 1
ATOM 832 C CA . LYS A 1 109 ? 22.252 -10.443 22.172 1.00 44.88 109 LYS A CA 1
ATOM 833 C C . LYS A 1 109 ? 21.824 -10.261 20.720 1.00 44.88 109 LYS A C 1
ATOM 835 O O . LYS A 1 109 ? 21.697 -9.127 20.267 1.00 44.88 109 LYS A O 1
ATOM 840 N N . LYS A 1 110 ? 21.613 -11.374 20.000 1.00 47.59 110 LYS A N 1
ATOM 841 C CA . LYS A 1 110 ? 21.089 -11.414 18.618 1.00 47.59 110 LYS A CA 1
ATOM 842 C C . LYS A 1 110 ? 20.047 -10.305 18.433 1.00 47.59 110 LYS A C 1
ATOM 844 O O . LYS A 1 110 ? 19.008 -10.356 19.091 1.00 47.59 110 LYS A O 1
ATOM 849 N N . LYS A 1 111 ? 20.352 -9.300 17.600 1.00 56.56 111 LYS A N 1
ATOM 850 C CA . LYS A 1 111 ? 19.473 -8.150 17.346 1.00 56.56 111 LYS A CA 1
ATOM 851 C C . LYS A 1 111 ? 18.156 -8.670 16.774 1.00 56.56 111 LYS A C 1
ATOM 853 O O . LYS A 1 111 ? 18.072 -8.987 15.593 1.00 56.56 111 LYS A O 1
ATOM 858 N N . GLN A 1 112 ? 17.151 -8.823 17.629 1.00 64.62 112 GLN A N 1
ATOM 859 C CA . GLN A 1 112 ? 15.790 -9.090 17.191 1.00 64.62 112 GLN A CA 1
ATOM 860 C C . GLN A 1 112 ? 15.336 -7.880 16.372 1.00 64.62 112 GLN A C 1
ATOM 862 O O . GLN A 1 112 ? 15.484 -6.749 16.838 1.00 64.62 112 GLN A O 1
ATOM 867 N N . ARG A 1 113 ? 14.842 -8.112 15.154 1.00 83.62 113 ARG A N 1
ATOM 868 C CA . ARG A 1 113 ? 14.311 -7.046 14.300 1.00 83.62 113 ARG A CA 1
ATOM 869 C C . ARG A 1 113 ? 12.969 -6.582 14.854 1.00 83.62 113 ARG A C 1
ATOM 871 O O . ARG A 1 113 ? 12.243 -7.384 15.458 1.00 83.62 113 ARG A O 1
ATOM 878 N N . VAL A 1 114 ? 12.683 -5.290 14.719 1.00 88.06 114 VAL A N 1
ATOM 879 C CA . VAL A 1 114 ? 11.520 -4.648 15.337 1.00 88.06 114 VAL A CA 1
ATOM 880 C C . VAL A 1 114 ? 10.803 -3.765 14.331 1.00 88.06 114 VAL A C 1
ATOM 882 O O . VAL A 1 114 ? 11.438 -3.116 13.529 1.00 88.06 114 VAL A O 1
ATOM 885 N N . SER A 1 115 ? 9.486 -3.710 14.402 1.00 93.06 115 SER A N 1
ATOM 886 C CA . SER A 1 115 ? 8.659 -2.777 13.630 1.00 93.06 115 SER A CA 1
ATOM 887 C C . SER A 1 115 ? 7.612 -2.184 14.579 1.00 93.06 115 SER A C 1
ATOM 889 O O . SER A 1 115 ? 7.531 -2.593 15.745 1.00 93.06 115 SER A O 1
ATOM 891 N N . ALA A 1 116 ? 6.819 -1.217 14.130 1.00 92.44 116 ALA A N 1
ATOM 892 C CA . ALA A 1 116 ? 5.726 -0.649 14.906 1.00 92.44 116 ALA A CA 1
ATOM 893 C C . ALA A 1 116 ? 4.356 -1.018 14.337 1.00 92.44 116 ALA A C 1
ATOM 895 O O . ALA A 1 116 ? 4.167 -1.128 13.130 1.00 92.44 116 ALA A O 1
ATOM 896 N N . PHE A 1 117 ? 3.390 -1.157 15.239 1.00 95.31 117 PHE A N 1
ATOM 897 C CA . PHE A 1 117 ? 1.968 -1.262 14.954 1.00 95.31 117 PHE A CA 1
ATOM 898 C C . PHE A 1 117 ? 1.240 -0.145 15.699 1.00 95.31 117 PHE A C 1
ATOM 900 O O . PHE A 1 117 ? 1.147 -0.182 16.928 1.00 95.31 117 PHE A O 1
ATOM 907 N N . ALA A 1 118 ? 0.762 0.860 14.973 1.00 95.25 118 ALA A N 1
ATOM 908 C CA . ALA A 1 118 ? 0.047 1.995 15.538 1.00 95.25 118 ALA A CA 1
ATOM 909 C C . ALA A 1 118 ? -1.463 1.850 15.355 1.00 95.25 118 ALA A C 1
ATOM 911 O O . ALA A 1 118 ? -1.934 1.358 14.331 1.00 95.25 118 ALA A O 1
ATOM 912 N N . GLU A 1 119 ? -2.223 2.318 16.339 1.00 94.62 119 GLU A N 1
ATOM 913 C CA . GLU A 1 119 ? -3.684 2.300 16.324 1.00 94.62 119 GLU A CA 1
ATOM 914 C C . GLU A 1 119 ? -4.233 3.708 16.548 1.00 94.62 119 GLU A C 1
ATOM 916 O O . GLU A 1 119 ? -3.686 4.489 17.330 1.00 94.62 119 GLU A O 1
ATOM 921 N N . ALA A 1 120 ? -5.341 4.028 15.886 1.00 94.81 120 ALA A N 1
ATOM 922 C CA . ALA A 1 120 ? -6.019 5.314 15.986 1.00 94.81 120 ALA A CA 1
ATOM 923 C C . ALA A 1 120 ? -7.539 5.186 15.806 1.00 94.81 120 ALA A C 1
ATOM 925 O O . ALA A 1 120 ? -8.049 4.187 15.291 1.00 94.81 120 ALA A O 1
ATOM 926 N N . THR A 1 121 ? -8.277 6.219 16.208 1.00 94.44 121 THR A N 1
ATOM 927 C CA . THR A 1 121 ? -9.663 6.433 15.771 1.00 94.44 121 THR A CA 1
ATOM 928 C C . THR A 1 121 ? -9.695 7.502 14.689 1.00 94.44 121 THR A C 1
ATOM 930 O O . THR A 1 121 ? -9.200 8.606 14.891 1.00 94.44 121 THR A O 1
ATOM 933 N N . LEU A 1 122 ? -10.335 7.202 13.563 1.00 93.62 122 LEU A N 1
ATOM 934 C CA . LEU A 1 122 ? -10.768 8.200 12.592 1.00 93.62 122 LEU A CA 1
ATOM 935 C C . LEU A 1 122 ? -12.211 8.600 12.901 1.00 93.62 122 LEU A C 1
ATOM 937 O O . LEU A 1 122 ? -13.109 7.757 12.886 1.00 93.62 122 LEU A O 1
ATOM 941 N N . HIS A 1 123 ? -12.431 9.887 13.135 1.00 89.69 123 HIS A N 1
ATOM 942 C CA . HIS A 1 123 ? -13.745 10.487 13.301 1.00 89.69 123 HIS A CA 1
ATOM 943 C C . HIS A 1 123 ? -14.158 11.166 12.003 1.00 89.69 123 HIS A C 1
ATOM 945 O O . HIS A 1 123 ? -13.395 11.942 11.429 1.00 89.69 123 HIS A O 1
ATOM 951 N N . VAL A 1 124 ? -15.383 10.901 11.562 1.00 87.12 124 VAL A N 1
ATOM 952 C CA . VAL A 1 124 ? -16.035 11.681 10.510 1.00 87.12 124 VAL A CA 1
ATOM 953 C C . VAL A 1 124 ? -17.013 12.634 11.183 1.00 87.12 124 VAL A C 1
ATOM 955 O O . VAL A 1 124 ? -17.633 12.279 12.177 1.00 87.12 124 VAL A O 1
ATOM 958 N N . THR A 1 125 ? -17.153 13.849 10.669 1.00 80.62 125 THR A N 1
ATOM 959 C CA . THR A 1 125 ? -18.186 14.817 11.059 1.00 80.62 125 THR A CA 1
ATOM 960 C C . THR A 1 125 ? -18.801 15.426 9.807 1.00 80.62 125 THR A C 1
ATOM 962 O O . THR A 1 125 ? -18.147 15.544 8.774 1.00 80.62 125 THR A O 1
ATOM 965 N N . VAL A 1 126 ? -20.082 15.782 9.862 1.00 69.25 126 VAL A N 1
ATOM 966 C CA . VAL A 1 126 ? -20.788 16.433 8.751 1.00 69.25 126 VAL A CA 1
ATOM 967 C C . VAL A 1 126 ? -21.295 17.767 9.278 1.00 69.25 126 VAL A C 1
ATOM 969 O O . VAL A 1 126 ? -22.125 17.791 10.185 1.00 69.25 126 VAL A O 1
ATOM 972 N N . GLU A 1 127 ? -20.782 18.884 8.763 1.00 56.03 127 GLU A N 1
ATOM 973 C CA . GLU A 1 127 ? -21.297 20.197 9.163 1.00 56.03 127 GLU A CA 1
ATOM 974 C C . GLU A 1 127 ? -22.743 20.392 8.677 1.00 56.03 127 GLU A C 1
ATOM 976 O O . GLU A 1 127 ? -23.089 20.019 7.557 1.00 56.03 127 GLU A O 1
ATOM 981 N N . GLY A 1 128 ? -23.595 20.987 9.519 1.00 51.53 128 GLY A N 1
ATOM 982 C CA . GLY A 1 128 ? -24.951 21.415 9.143 1.00 51.53 128 GLY A CA 1
ATOM 983 C C . GLY A 1 128 ? -26.109 20.477 9.511 1.00 51.53 128 GLY A C 1
ATOM 984 O O . GLY A 1 128 ? -27.251 20.796 9.200 1.00 51.53 128 GLY A O 1
ATOM 985 N N . GLY A 1 129 ? -25.862 19.362 10.204 1.00 41.28 129 GLY A N 1
ATOM 986 C CA . GLY A 1 129 ? -26.908 18.456 10.696 1.00 41.28 129 GLY A CA 1
ATOM 987 C C . GLY A 1 129 ? -26.970 18.405 12.219 1.00 41.28 129 GLY A C 1
ATOM 988 O O . GLY A 1 129 ? -26.525 17.433 12.823 1.00 41.28 129 GLY A O 1
ATOM 989 N N . GLY A 1 130 ? -27.520 19.439 12.858 1.00 38.22 130 GLY A N 1
ATOM 990 C CA . GLY A 1 130 ? -27.970 19.339 14.247 1.00 38.22 130 GLY A CA 1
ATOM 991 C C . GLY A 1 130 ? -29.136 18.355 14.329 1.00 38.22 130 GLY A C 1
ATOM 992 O O . GLY A 1 130 ? -30.287 18.745 14.177 1.00 38.22 130 GLY A O 1
ATOM 993 N N . GLY A 1 131 ? -28.835 17.071 14.505 1.00 34.91 131 GLY A N 1
ATOM 994 C CA . GLY A 1 131 ? -29.832 16.014 14.630 1.00 34.91 131 GLY A CA 1
ATOM 995 C C . GLY A 1 131 ? -29.395 14.731 13.937 1.00 34.91 131 GLY A C 1
ATOM 996 O O . GLY A 1 131 ? -29.023 14.740 12.768 1.00 34.91 131 GLY A O 1
ATOM 997 N N . ARG A 1 132 ? -29.474 13.620 14.679 1.00 44.09 132 ARG A N 1
ATOM 998 C CA . ARG A 1 132 ? -29.341 12.238 14.192 1.00 44.09 132 ARG A CA 1
ATOM 999 C C . ARG A 1 132 ? -30.015 12.090 12.821 1.00 44.09 132 ARG A C 1
ATOM 1001 O O . ARG A 1 132 ? -31.241 12.104 12.740 1.00 44.09 132 ARG A O 1
ATOM 1008 N N . GLY A 1 133 ? -29.241 11.949 11.746 1.00 37.53 133 GLY A N 1
ATOM 1009 C CA . GLY A 1 133 ? -29.820 11.944 10.406 1.00 37.53 133 GLY A CA 1
ATOM 1010 C C . GLY A 1 133 ? -28.840 11.556 9.307 1.00 37.53 133 GLY A C 1
ATOM 1011 O O . GLY A 1 133 ? -27.766 12.124 9.181 1.00 37.53 133 GLY A O 1
ATOM 1012 N N . VAL A 1 134 ? -29.260 10.562 8.527 1.00 40.12 134 VAL A N 1
ATOM 1013 C CA . VAL A 1 134 ? -28.675 10.000 7.300 1.00 40.12 134 VAL A CA 1
ATOM 1014 C C . VAL A 1 134 ? -27.893 11.020 6.454 1.00 40.12 134 VAL A C 1
ATOM 1016 O O . VAL A 1 134 ? -28.400 12.107 6.191 1.00 40.12 134 VAL A O 1
ATOM 1019 N N . LEU A 1 135 ? -26.731 10.606 5.919 1.00 40.84 135 LEU A N 1
ATOM 1020 C CA . LEU A 1 135 ? -26.020 11.247 4.798 1.00 40.84 135 LEU A CA 1
ATOM 1021 C C . LEU A 1 135 ? -26.915 11.270 3.540 1.00 40.84 135 LEU A C 1
ATOM 1023 O O . LEU A 1 135 ? -26.732 10.500 2.599 1.00 40.84 135 LEU A O 1
ATOM 1027 N N . ARG A 1 136 ? -27.937 12.125 3.529 1.00 42.09 136 ARG A N 1
ATOM 1028 C CA . ARG A 1 136 ? -28.704 12.476 2.336 1.00 42.09 136 ARG A CA 1
ATOM 1029 C C . ARG A 1 136 ? -28.155 13.797 1.824 1.00 42.09 136 ARG A C 1
ATOM 1031 O O . ARG A 1 136 ? -28.230 14.806 2.507 1.00 42.09 136 ARG A O 1
ATOM 1038 N N . SER A 1 137 ? -27.567 13.722 0.634 1.00 43.00 137 SER A N 1
ATOM 1039 C CA . SER A 1 137 ? -27.213 14.823 -0.266 1.00 43.00 137 SER A CA 1
ATOM 1040 C C . SER A 1 137 ? -27.780 16.203 0.122 1.00 43.00 137 SER A C 1
ATOM 1042 O O . SER A 1 137 ? -28.974 16.425 -0.054 1.00 43.00 137 SER A O 1
ATOM 1044 N N . SER A 1 138 ? -26.926 17.132 0.574 1.00 43.41 138 SER A N 1
ATOM 1045 C CA . SER A 1 138 ? -26.670 18.399 -0.138 1.00 43.41 138 SER A CA 1
ATOM 1046 C C . SER A 1 138 ? -25.627 19.269 0.586 1.00 43.41 138 SER A C 1
ATOM 1048 O O . SER A 1 138 ? -25.794 19.614 1.752 1.00 43.41 138 SER A O 1
ATOM 1050 N N . SER A 1 139 ? -24.598 19.700 -0.151 1.00 48.31 139 SER A N 1
ATOM 1051 C CA . SER A 1 139 ? -23.621 20.779 0.127 1.00 48.31 139 SER A CA 1
ATOM 1052 C C . SER A 1 139 ? -22.577 20.666 1.249 1.00 48.31 139 SER A C 1
ATOM 1054 O O . SER A 1 139 ? -21.548 21.327 1.116 1.00 48.31 139 SER A O 1
ATOM 1056 N N . SER A 1 140 ? -22.746 19.869 2.308 1.00 58.06 140 SER A N 1
ATOM 1057 C CA . SER A 1 140 ? -21.730 19.835 3.373 1.00 58.06 140 SER A CA 1
ATOM 1058 C C . SER A 1 140 ? -20.617 18.822 3.098 1.00 58.06 140 SER A C 1
ATOM 1060 O O . SER A 1 140 ? -20.859 17.633 2.878 1.00 58.06 140 SER A O 1
ATOM 1062 N N . LYS A 1 141 ? -19.368 19.304 3.093 1.00 65.25 141 LYS A N 1
ATOM 1063 C CA . LYS A 1 141 ? -18.180 18.452 2.972 1.00 65.25 141 LYS A CA 1
ATOM 1064 C C . LYS A 1 141 ? -17.973 17.694 4.293 1.00 65.25 141 LYS A C 1
ATOM 1066 O O . LYS A 1 141 ? -17.993 18.337 5.346 1.00 65.25 141 LYS A O 1
ATOM 1071 N N . PRO A 1 142 ? -17.788 16.360 4.274 1.00 76.75 142 PRO A N 1
ATOM 1072 C CA . PRO A 1 142 ? -17.407 15.638 5.478 1.00 76.75 142 PRO A CA 1
ATOM 1073 C C . PRO A 1 142 ? -16.050 16.152 5.961 1.00 76.75 142 PRO A C 1
ATOM 1075 O O . PRO A 1 142 ? -15.142 16.371 5.160 1.00 76.75 142 PRO A O 1
ATOM 1078 N N . ARG A 1 143 ? -15.920 16.341 7.271 1.00 82.19 143 ARG A N 1
ATOM 1079 C CA . ARG A 1 143 ? -14.650 16.620 7.933 1.00 82.19 143 ARG A CA 1
ATOM 1080 C C . ARG A 1 143 ? -14.152 15.369 8.620 1.00 82.19 143 ARG A C 1
ATOM 1082 O O . ARG A 1 143 ? -14.934 14.612 9.192 1.00 82.19 143 ARG A O 1
ATOM 1089 N N . PHE A 1 144 ? -12.845 15.194 8.589 1.00 90.00 144 PHE A N 1
ATOM 1090 C CA . PHE A 1 144 ? -12.177 14.052 9.178 1.00 90.00 144 PHE A CA 1
ATOM 1091 C C . PHE A 1 144 ? -11.169 14.528 10.217 1.00 90.00 144 PHE A C 1
ATOM 1093 O O . PHE A 1 144 ? -10.522 15.558 10.030 1.00 90.00 144 PHE A O 1
ATOM 1100 N N . SER A 1 145 ? -11.030 13.774 11.299 1.00 90.31 145 SER A N 1
ATOM 1101 C CA . SER A 1 145 ? -9.965 13.966 12.280 1.00 90.31 145 SER A CA 1
ATOM 1102 C C . SER A 1 145 ? -9.488 12.618 12.795 1.00 90.31 145 SER A C 1
ATOM 1104 O O . SER A 1 145 ? -10.291 11.699 12.963 1.00 90.31 145 SER A O 1
ATOM 1106 N N . ILE A 1 146 ? -8.193 12.501 13.070 1.00 92.44 146 ILE A N 1
ATOM 1107 C CA . ILE A 1 146 ? -7.587 11.272 13.577 1.00 92.44 146 ILE A CA 1
ATOM 1108 C C . ILE A 1 146 ? -7.032 11.475 14.986 1.00 92.44 146 ILE A C 1
ATOM 1110 O O . ILE A 1 146 ? -6.408 12.494 15.274 1.00 92.44 146 ILE A O 1
ATOM 1114 N N . GLU A 1 147 ? -7.255 10.491 15.851 1.00 92.00 147 GLU A N 1
ATOM 1115 C CA . GLU A 1 147 ? -6.739 10.442 17.217 1.00 92.00 147 GLU A CA 1
ATOM 1116 C C . GLU A 1 147 ? -5.932 9.154 17.415 1.00 92.00 147 GLU A C 1
ATOM 1118 O O . GLU A 1 147 ? -6.489 8.054 17.385 1.00 92.00 147 GLU A O 1
ATOM 1123 N N . TRP A 1 148 ? -4.617 9.283 17.604 1.00 91.69 148 TRP A N 1
ATOM 1124 C CA . TRP A 1 148 ? -3.719 8.156 17.871 1.00 91.69 148 TRP A CA 1
ATOM 1125 C C . TRP A 1 148 ? -3.910 7.616 19.291 1.00 91.69 148 TRP A C 1
ATOM 1127 O O . TRP A 1 148 ? -3.975 8.385 20.245 1.00 91.69 148 TRP A O 1
ATOM 1137 N N . LYS A 1 149 ? -3.969 6.289 19.430 1.00 90.50 149 LYS A N 1
ATOM 1138 C CA . LYS A 1 149 ? -4.201 5.590 20.704 1.00 90.50 149 LYS A CA 1
ATOM 1139 C C . LYS A 1 149 ? -2.941 4.963 21.274 1.00 90.50 149 LYS A C 1
ATOM 1141 O O . LYS A 1 149 ? -2.636 5.133 22.450 1.00 90.50 149 LYS A O 1
ATOM 1146 N N . SER A 1 150 ? -2.251 4.179 20.457 1.00 88.12 150 SER A N 1
ATOM 1147 C CA . SER A 1 150 ? -1.168 3.307 20.905 1.00 88.12 150 SER A CA 1
ATOM 1148 C C . SER A 1 150 ? -0.182 3.055 19.775 1.00 88.12 150 SER A C 1
ATOM 1150 O O . SER A 1 150 ? -0.532 3.091 18.595 1.00 88.12 150 SER A O 1
ATOM 1152 N N . VAL A 1 151 ? 1.059 2.765 20.162 1.00 89.81 151 VAL A N 1
ATOM 1153 C CA . VAL A 1 151 ? 2.099 2.221 19.289 1.00 89.81 151 VAL A CA 1
ATOM 1154 C C . VAL A 1 151 ? 2.673 0.993 19.985 1.00 89.81 151 VAL A C 1
ATOM 1156 O O . VAL A 1 151 ? 3.224 1.088 21.080 1.00 89.81 151 VAL A O 1
ATOM 1159 N N . ASN A 1 152 ? 2.517 -0.170 19.364 1.00 90.62 152 ASN A N 1
ATOM 1160 C CA . ASN A 1 152 ? 3.039 -1.444 19.841 1.00 90.62 152 ASN A CA 1
ATOM 1161 C C . ASN A 1 152 ? 4.278 -1.841 19.037 1.00 90.62 152 ASN A C 1
ATOM 1163 O O . ASN A 1 152 ? 4.319 -1.650 17.825 1.00 90.62 152 ASN A O 1
ATOM 1167 N N . ILE A 1 153 ? 5.265 -2.450 19.693 1.00 89.25 153 ILE A N 1
ATOM 1168 C CA . ILE A 1 153 ? 6.459 -2.966 19.015 1.00 89.25 153 ILE A CA 1
ATOM 1169 C C . ILE A 1 153 ? 6.207 -4.396 18.541 1.00 89.25 153 ILE A C 1
ATOM 1171 O O . ILE A 1 153 ? 6.007 -5.308 19.345 1.00 89.25 153 ILE A O 1
ATOM 1175 N N . LEU A 1 154 ? 6.284 -4.591 17.231 1.00 92.50 154 LEU A N 1
ATOM 1176 C CA . LEU A 1 154 ? 6.300 -5.890 16.578 1.00 92.50 154 LEU A CA 1
ATOM 1177 C C . LEU A 1 154 ? 7.720 -6.451 16.585 1.00 92.50 154 LEU A C 1
ATOM 1179 O O . LEU A 1 154 ? 8.690 -5.704 16.485 1.00 92.50 154 LEU A O 1
ATOM 1183 N N . LYS A 1 155 ? 7.857 -7.774 16.710 1.00 90.06 155 LYS A N 1
ATOM 1184 C CA . LYS A 1 155 ? 9.163 -8.440 16.768 1.00 90.06 155 LYS A CA 1
ATOM 1185 C C . LYS A 1 155 ? 9.158 -9.755 16.007 1.00 90.06 155 LYS A C 1
ATOM 1187 O O . LYS A 1 155 ? 8.189 -10.509 16.072 1.00 90.06 155 LYS A O 1
ATOM 1192 N N . SER A 1 156 ? 10.273 -10.059 15.353 1.00 89.75 156 SER A N 1
ATOM 1193 C CA . SER A 1 156 ? 10.493 -11.317 14.638 1.00 89.75 156 SER A CA 1
ATOM 1194 C C . SER A 1 156 ? 11.976 -11.675 14.642 1.00 89.75 156 SER A C 1
ATOM 1196 O O . SER A 1 156 ? 12.844 -10.819 14.815 1.00 89.75 156 SER A O 1
ATOM 1198 N N . GLY A 1 157 ? 12.257 -12.970 14.511 1.00 88.56 157 GLY A N 1
ATOM 1199 C CA . GLY A 1 157 ? 13.612 -13.495 14.345 1.00 88.56 157 GLY A CA 1
ATOM 1200 C C . GLY A 1 157 ? 13.962 -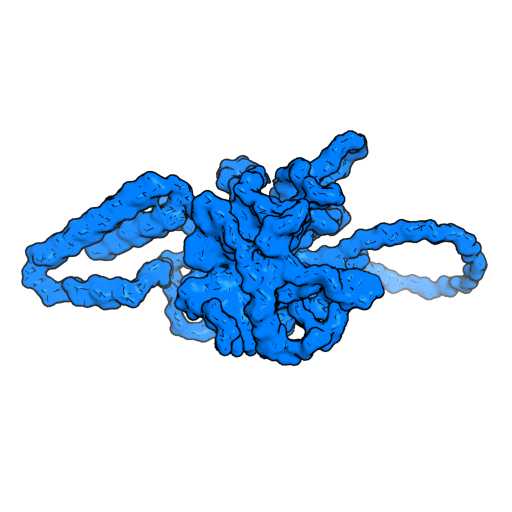13.849 12.898 1.00 88.56 157 GLY A C 1
ATOM 1201 O O . GLY A 1 157 ? 15.102 -14.229 12.650 1.00 88.56 157 GLY A O 1
ATOM 1202 N N . TYR A 1 158 ? 13.004 -13.771 11.968 1.00 93.00 158 TYR A N 1
ATOM 1203 C CA . TYR A 1 158 ? 13.259 -14.043 10.555 1.00 93.00 158 TYR A CA 1
ATOM 1204 C C . TYR A 1 158 ? 13.981 -12.861 9.921 1.00 93.00 158 TYR A C 1
ATOM 1206 O O . TYR A 1 158 ? 13.552 -11.720 10.075 1.00 93.00 158 TYR A O 1
ATOM 1214 N N . VAL A 1 159 ? 15.072 -13.164 9.224 1.00 92.00 159 VAL A N 1
ATOM 1215 C CA . VAL A 1 159 ? 15.879 -12.202 8.478 1.00 92.00 159 VAL A CA 1
ATOM 1216 C C . VAL A 1 159 ? 16.404 -12.851 7.201 1.00 92.00 159 VAL A C 1
ATOM 1218 O O . VAL A 1 159 ? 16.625 -14.065 7.168 1.00 92.00 159 VAL A O 1
ATOM 1221 N N . HIS A 1 160 ? 16.648 -12.038 6.184 1.00 90.38 160 HIS A N 1
ATOM 1222 C CA . HIS A 1 160 ? 17.405 -12.380 4.982 1.00 90.38 160 HIS A CA 1
ATOM 1223 C C . HIS A 1 160 ? 18.504 -11.326 4.848 1.00 90.38 160 HIS A C 1
ATOM 1225 O O . HIS A 1 160 ? 18.248 -10.167 5.136 1.00 90.38 160 HIS A O 1
ATOM 1231 N N . ASP A 1 161 ? 19.753 -11.729 4.609 1.00 89.06 161 ASP A N 1
ATOM 1232 C CA . ASP A 1 161 ? 20.917 -10.823 4.560 1.00 89.06 161 ASP A CA 1
ATOM 1233 C C . ASP A 1 161 ? 21.003 -9.805 5.718 1.00 89.06 161 ASP A C 1
ATOM 1235 O O . ASP A 1 161 ? 21.484 -8.680 5.601 1.00 89.06 161 ASP A O 1
ATOM 1239 N N . GLY A 1 162 ? 20.541 -10.237 6.895 1.00 86.12 162 GLY A N 1
ATOM 1240 C CA . GLY A 1 162 ? 20.506 -9.440 8.115 1.00 86.12 162 GLY A CA 1
ATOM 1241 C C . GLY A 1 162 ? 19.316 -8.486 8.235 1.00 86.12 162 GLY A C 1
ATOM 1242 O O . GLY A 1 162 ? 19.101 -7.997 9.341 1.00 86.12 162 GLY A O 1
ATOM 1243 N N . ARG A 1 163 ? 18.528 -8.254 7.190 1.00 90.00 163 ARG A N 1
ATOM 1244 C CA . ARG A 1 163 ? 17.356 -7.362 7.136 1.00 90.00 163 ARG A CA 1
ATOM 1245 C C . ARG A 1 163 ? 16.033 -8.118 7.305 1.00 90.00 163 ARG A C 1
ATOM 1247 O O . ARG A 1 163 ? 16.008 -9.348 7.210 1.00 90.00 163 ARG A O 1
ATOM 1254 N N . GLY A 1 164 ? 14.959 -7.409 7.645 1.00 92.56 164 GLY A N 1
ATOM 1255 C CA . GLY A 1 164 ? 13.641 -8.008 7.887 1.00 92.56 164 GLY A CA 1
ATOM 1256 C C . GLY A 1 164 ? 12.773 -7.244 8.885 1.00 92.56 164 GLY A C 1
ATOM 1257 O O . GLY A 1 164 ? 13.276 -6.456 9.684 1.00 92.56 164 GLY A O 1
ATOM 1258 N N . LEU A 1 165 ? 11.473 -7.546 8.881 1.00 94.12 165 LEU A N 1
ATOM 1259 C CA . LEU A 1 165 ? 10.398 -6.705 9.439 1.00 94.12 165 LEU A CA 1
ATOM 1260 C C . LEU A 1 165 ? 10.289 -5.309 8.819 1.00 94.12 165 LEU A C 1
ATOM 1262 O O . LEU A 1 165 ? 9.801 -4.387 9.466 1.00 94.12 165 LEU A O 1
ATOM 1266 N N . GLU A 1 166 ? 10.670 -5.177 7.560 1.00 95.50 166 GLU A N 1
ATOM 1267 C CA . GLU A 1 166 ? 10.466 -3.969 6.766 1.00 95.50 166 GLU A CA 1
ATOM 1268 C C . GLU A 1 166 ? 9.045 -4.056 6.185 1.00 95.50 166 GLU A C 1
ATOM 1270 O O . GLU A 1 166 ? 8.796 -4.623 5.126 1.00 95.50 166 GLU A O 1
ATOM 1275 N N . LEU A 1 167 ? 8.055 -3.708 7.022 1.00 97.81 167 LEU A N 1
ATOM 1276 C CA . LEU A 1 167 ? 6.638 -3.952 6.744 1.00 97.81 167 LEU A CA 1
ATOM 1277 C C . LEU A 1 167 ? 6.026 -2.839 5.881 1.00 97.81 167 LEU A C 1
ATOM 1279 O O . LEU A 1 167 ? 5.666 -1.787 6.410 1.00 97.81 167 LEU A O 1
ATOM 1283 N N . SER A 1 168 ? 5.792 -3.129 4.600 1.00 96.88 168 SER A N 1
ATOM 1284 C CA . SER A 1 168 ? 5.493 -2.100 3.584 1.00 96.88 168 SER A CA 1
ATOM 1285 C C . SER A 1 168 ? 4.051 -2.076 3.060 1.00 96.88 168 SER A C 1
ATOM 1287 O O . SER A 1 168 ? 3.771 -1.507 2.016 1.00 96.88 168 SER A O 1
ATOM 1289 N N . THR A 1 169 ? 3.104 -2.749 3.726 1.00 97.62 169 THR A N 1
ATOM 1290 C CA . THR A 1 169 ? 1.663 -2.655 3.401 1.00 97.62 169 THR A CA 1
ATOM 1291 C C . THR A 1 169 ? 0.806 -3.352 4.460 1.00 97.62 169 THR A C 1
ATOM 1293 O O . THR A 1 169 ? 1.279 -4.264 5.136 1.00 97.62 169 THR A O 1
ATOM 1296 N N . LEU A 1 170 ? -0.478 -2.993 4.587 1.00 98.50 170 LEU A N 1
ATOM 1297 C CA . LEU A 1 170 ? -1.410 -3.626 5.529 1.00 98.50 170 LEU A CA 1
ATOM 1298 C C . LEU A 1 170 ? -2.762 -3.935 4.872 1.00 98.50 170 LEU A C 1
ATOM 1300 O O . LEU A 1 170 ? -3.343 -3.070 4.230 1.00 98.50 170 LEU A O 1
ATOM 1304 N N . GLN A 1 171 ? -3.293 -5.152 5.035 1.00 97.81 171 GLN A N 1
ATOM 1305 C CA . GLN A 1 171 ? -4.543 -5.561 4.376 1.00 97.81 171 GLN A CA 1
ATOM 1306 C C . GLN A 1 171 ? -5.357 -6.570 5.195 1.00 97.81 171 GLN A C 1
ATOM 1308 O O . GLN A 1 171 ? -4.857 -7.626 5.592 1.00 97.81 171 GLN A O 1
ATOM 1313 N N . PHE A 1 172 ? -6.656 -6.314 5.376 1.00 96.50 172 PHE A N 1
ATOM 1314 C CA . PHE A 1 172 ? -7.598 -7.349 5.813 1.00 96.50 172 PHE A CA 1
ATOM 1315 C C . PHE A 1 172 ? -7.904 -8.343 4.691 1.00 96.50 172 PHE A C 1
ATOM 1317 O O . PHE A 1 172 ? -8.279 -7.953 3.587 1.00 96.50 172 PHE A O 1
ATOM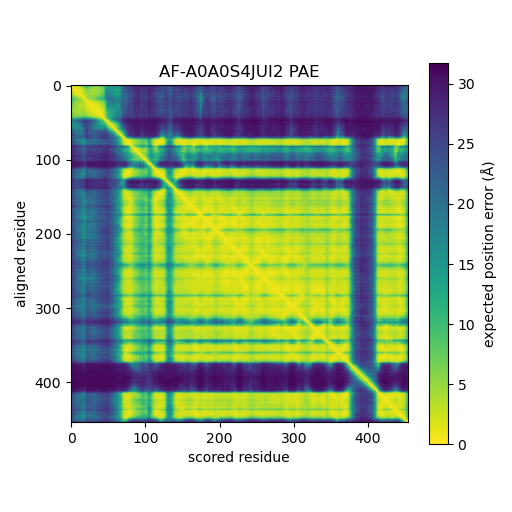 1324 N N . TRP A 1 173 ? -7.840 -9.641 4.982 1.00 95.19 173 TRP A N 1
ATOM 1325 C CA . TRP A 1 173 ? -8.156 -10.690 4.015 1.00 95.19 173 TRP A CA 1
ATOM 1326 C C . TRP A 1 173 ? -8.631 -11.992 4.686 1.00 95.19 173 TRP A C 1
ATOM 1328 O O . TRP A 1 173 ? -8.407 -12.235 5.872 1.00 95.19 173 TRP A O 1
ATOM 1338 N N . ASN A 1 174 ? -9.331 -12.835 3.917 1.00 88.38 174 ASN A N 1
ATOM 1339 C CA . ASN A 1 174 ? -9.691 -14.219 4.256 1.00 88.38 174 ASN A CA 1
ATOM 1340 C C . ASN A 1 174 ? -10.235 -14.413 5.689 1.00 88.38 174 ASN A C 1
ATOM 1342 O O . ASN A 1 174 ? -9.662 -15.141 6.511 1.00 88.38 174 ASN A O 1
ATOM 1346 N N . GLY A 1 175 ? -11.360 -13.747 5.973 1.00 76.31 175 GLY A N 1
ATOM 1347 C CA . GLY A 1 175 ? -12.082 -13.842 7.243 1.00 76.31 175 GLY A CA 1
ATOM 1348 C C . GLY A 1 175 ? -11.646 -12.832 8.306 1.00 76.31 175 GLY A C 1
ATOM 1349 O O . GLY A 1 175 ? -11.496 -13.219 9.462 1.00 76.31 175 GLY A O 1
ATOM 1350 N N . ALA A 1 176 ? -11.465 -11.565 7.912 1.00 83.44 176 ALA A N 1
ATOM 1351 C CA . ALA A 1 176 ? -11.075 -10.448 8.784 1.00 83.44 176 ALA A CA 1
ATOM 1352 C C . ALA A 1 176 ? -9.740 -10.660 9.526 1.00 83.44 176 ALA A C 1
ATOM 1354 O O . ALA A 1 176 ? -9.542 -10.152 10.632 1.00 83.44 176 ALA A O 1
ATOM 1355 N N . ARG A 1 177 ? -8.821 -11.421 8.919 1.00 94.19 177 ARG A N 1
ATOM 1356 C CA . ARG A 1 177 ? -7.432 -11.520 9.374 1.00 94.19 177 ARG A CA 1
ATOM 1357 C C . ARG A 1 177 ? -6.624 -10.392 8.754 1.00 94.19 177 ARG A C 1
ATOM 1359 O O . ARG A 1 177 ? -6.872 -10.034 7.607 1.00 94.19 177 ARG A O 1
ATOM 1366 N N . LEU A 1 178 ? -5.709 -9.825 9.525 1.00 98.06 178 LEU A N 1
ATOM 1367 C CA . LEU A 1 178 ? -4.896 -8.685 9.122 1.00 98.06 178 LEU A CA 1
ATOM 1368 C C . LEU A 1 178 ? -3.531 -9.189 8.664 1.00 98.06 178 LEU A C 1
ATOM 1370 O O . LEU A 1 178 ? -2.919 -9.983 9.374 1.00 98.06 178 LEU A O 1
ATOM 1374 N N . PHE A 1 179 ? -3.067 -8.753 7.499 1.00 98.62 179 PHE A N 1
ATOM 1375 C CA . PHE A 1 179 ? -1.805 -9.197 6.920 1.00 98.62 179 PHE A CA 1
ATOM 1376 C C . PHE A 1 179 ? -0.904 -8.023 6.576 1.00 98.62 179 PHE A C 1
ATOM 1378 O O . PHE A 1 179 ? -1.386 -6.996 6.109 1.00 98.62 179 PHE A O 1
ATOM 1385 N N . SER A 1 180 ? 0.394 -8.227 6.765 1.00 98.56 180 SER A N 1
ATOM 1386 C CA . SER A 1 180 ? 1.463 -7.333 6.332 1.00 98.56 180 SER A CA 1
ATOM 1387 C C . SER A 1 180 ? 2.536 -8.153 5.633 1.00 98.56 180 SER A C 1
ATOM 1389 O O . SER A 1 180 ? 2.668 -9.351 5.898 1.00 98.56 180 SER A O 1
ATOM 1391 N N . CYS A 1 181 ? 3.302 -7.531 4.748 1.00 98.44 181 CYS A N 1
ATOM 1392 C CA . CYS A 1 181 ? 4.395 -8.189 4.046 1.00 98.44 181 CYS A CA 1
ATOM 1393 C C . CYS A 1 181 ? 5.718 -7.490 4.360 1.00 98.44 181 CYS A C 1
ATOM 1395 O O . CYS A 1 181 ? 5.744 -6.269 4.430 1.00 98.44 181 CYS A O 1
ATOM 1397 N N . ASP A 1 182 ? 6.751 -8.287 4.624 1.00 98.12 182 ASP A N 1
ATOM 1398 C CA . ASP A 1 182 ? 8.132 -7.848 4.829 1.00 98.12 182 ASP A CA 1
ATOM 1399 C C . ASP A 1 182 ? 8.840 -7.792 3.473 1.00 98.12 182 ASP A C 1
ATOM 1401 O O . ASP A 1 182 ? 9.030 -8.842 2.847 1.00 98.12 182 ASP A O 1
ATOM 1405 N N . ASP A 1 183 ? 9.178 -6.591 3.011 1.00 96.88 183 ASP A N 1
ATOM 1406 C CA . ASP A 1 183 ? 9.675 -6.333 1.657 1.00 96.88 183 ASP A CA 1
ATOM 1407 C C . ASP A 1 183 ? 11.104 -6.853 1.423 1.00 96.88 183 ASP A C 1
ATOM 1409 O O . ASP A 1 183 ? 11.543 -7.034 0.287 1.00 96.88 183 ASP A O 1
ATOM 1413 N N . HIS A 1 184 ? 11.809 -7.215 2.489 1.00 95.06 184 HIS A N 1
ATOM 1414 C CA . HIS A 1 184 ? 13.125 -7.808 2.365 1.00 95.06 184 HIS A CA 1
ATOM 1415 C C . HIS A 1 184 ? 13.068 -9.334 2.275 1.00 95.06 184 HIS A C 1
ATOM 1417 O O . HIS A 1 184 ? 13.655 -9.968 1.394 1.00 95.06 184 HIS A O 1
ATOM 1423 N N . THR A 1 185 ? 12.353 -9.964 3.209 1.00 97.19 185 THR A N 1
ATOM 1424 C CA . THR A 1 185 ? 12.291 -11.433 3.287 1.00 97.19 185 THR A CA 1
ATOM 1425 C C . THR A 1 185 ? 11.224 -12.035 2.373 1.00 97.19 185 THR A C 1
ATOM 1427 O O . THR A 1 185 ? 11.238 -13.243 2.122 1.00 97.19 185 THR A O 1
ATOM 1430 N N . GLY A 1 186 ? 10.275 -11.224 1.895 1.00 98.12 186 GLY A N 1
ATOM 1431 C CA . GLY A 1 186 ? 9.075 -11.669 1.191 1.00 98.12 186 GLY A CA 1
ATOM 1432 C C . GLY A 1 186 ? 8.088 -12.427 2.087 1.00 98.12 186 GLY A C 1
ATOM 1433 O O . GLY A 1 186 ? 7.164 -13.069 1.577 1.00 98.12 186 GLY A O 1
ATOM 1434 N N . ILE A 1 187 ? 8.278 -12.432 3.414 1.00 98.56 187 ILE A N 1
ATOM 1435 C CA . ILE A 1 187 ? 7.373 -13.117 4.342 1.00 98.56 187 ILE A CA 1
ATOM 1436 C C . ILE A 1 187 ? 6.096 -12.293 4.507 1.00 98.56 187 ILE A C 1
ATOM 1438 O O . ILE A 1 187 ? 6.116 -11.145 4.940 1.00 98.56 187 ILE A O 1
ATOM 1442 N N . VAL A 1 188 ? 4.956 -12.931 4.250 1.00 98.75 188 VAL A N 1
ATOM 1443 C CA . VAL A 1 188 ? 3.638 -12.391 4.586 1.00 98.75 188 VAL A CA 1
ATOM 1444 C C . VAL A 1 188 ? 3.266 -12.862 5.985 1.00 98.75 188 VAL A C 1
ATOM 1446 O O . VAL A 1 188 ? 3.046 -14.059 6.223 1.00 98.75 188 VAL A O 1
ATOM 1449 N N . TYR A 1 189 ? 3.175 -11.916 6.909 1.00 98.62 189 TYR A N 1
ATOM 1450 C CA . TYR A 1 189 ? 2.754 -12.134 8.282 1.00 98.62 189 TYR A CA 1
ATOM 1451 C C . TYR A 1 189 ? 1.257 -11.880 8.438 1.00 98.62 189 TYR A C 1
ATOM 1453 O O . TYR A 1 189 ? 0.730 -10.884 7.955 1.00 98.62 189 TYR A O 1
ATOM 1461 N N . GLU A 1 190 ? 0.576 -12.745 9.182 1.00 98.31 190 GLU A N 1
ATOM 1462 C CA . GLU A 1 190 ? -0.675 -12.384 9.842 1.00 98.31 190 GLU A CA 1
ATOM 1463 C C . GLU A 1 190 ? -0.349 -11.617 11.128 1.00 98.31 190 GLU A C 1
ATOM 1465 O O . GLU A 1 190 ? 0.431 -12.095 11.958 1.00 98.31 190 GLU A O 1
ATOM 1470 N N . ILE A 1 191 ? -0.973 -10.456 11.308 1.00 98.19 191 ILE A N 1
ATOM 1471 C CA . ILE A 1 191 ? -0.978 -9.708 12.561 1.00 98.19 191 ILE A CA 1
ATOM 1472 C C . ILE A 1 191 ? -2.210 -10.145 13.349 1.00 98.19 191 ILE A C 1
ATOM 1474 O O . ILE A 1 191 ? -3.345 -9.760 13.059 1.00 98.19 191 ILE A O 1
ATOM 1478 N N . VAL A 1 192 ? -1.986 -10.992 14.348 1.00 96.25 192 VAL A N 1
ATOM 1479 C CA . VAL A 1 192 ? -3.047 -11.490 15.218 1.00 96.25 192 VAL A CA 1
ATOM 1480 C C . VAL A 1 192 ? -3.340 -10.441 16.283 1.00 96.25 192 VAL A C 1
ATOM 1482 O O . VAL A 1 192 ? -2.482 -10.121 17.106 1.00 96.25 192 VAL A O 1
ATOM 1485 N N . LEU A 1 193 ? -4.570 -9.925 16.247 1.00 91.81 193 LEU A N 1
ATOM 1486 C CA . LEU A 1 193 ? -5.114 -8.993 17.232 1.00 91.81 193 LEU A CA 1
ATOM 1487 C C . LEU A 1 193 ? -6.037 -9.748 18.197 1.00 91.81 193 LEU A C 1
ATOM 1489 O O . LEU A 1 193 ? -7.055 -10.326 17.776 1.00 91.81 193 LEU A O 1
ATOM 1493 N N . GLU A 1 194 ? -5.667 -9.728 19.475 1.00 89.38 194 GLU A N 1
ATOM 1494 C CA . GLU A 1 194 ? -6.390 -10.304 20.609 1.00 89.38 194 GLU A CA 1
ATOM 1495 C C . GLU A 1 194 ? -6.596 -9.206 21.661 1.00 89.38 194 GLU A C 1
ATOM 1497 O O . GLU A 1 194 ? -5.684 -8.437 21.954 1.00 89.38 194 GLU A O 1
ATOM 1502 N N . GLU A 1 195 ? -7.814 -9.089 22.188 1.00 83.38 195 GLU A N 1
ATOM 1503 C CA . GLU A 1 195 ? -8.158 -8.030 23.138 1.00 83.38 195 GLU A CA 1
ATOM 1504 C C . GLU A 1 195 ? -7.320 -8.142 24.419 1.00 83.38 195 GLU A C 1
ATOM 1506 O O . GLU A 1 195 ? -7.158 -9.226 24.978 1.00 83.38 195 GLU A O 1
ATOM 1511 N N . GLY A 1 196 ? -6.764 -7.015 24.869 1.00 83.69 196 GLY A N 1
ATOM 1512 C CA . GLY A 1 196 ? -5.901 -6.958 26.052 1.00 83.69 196 GLY A CA 1
ATOM 1513 C C . GLY A 1 196 ? -4.489 -7.524 25.856 1.00 83.69 196 GLY A C 1
ATOM 1514 O O . GLY A 1 196 ? -3.710 -7.510 26.808 1.00 83.69 196 GLY A O 1
ATOM 1515 N N . LEU A 1 197 ? -4.133 -7.993 24.655 1.00 87.56 197 LEU A N 1
ATOM 1516 C CA . LEU A 1 197 ? -2.805 -8.518 24.338 1.00 87.56 197 LEU A CA 1
ATOM 1517 C C . LEU A 1 197 ? -2.116 -7.687 23.253 1.00 87.56 197 LEU A C 1
ATOM 1519 O O . LEU A 1 197 ? -2.754 -7.108 22.376 1.00 87.56 197 LEU A O 1
ATOM 1523 N N . ALA A 1 198 ? -0.783 -7.657 23.302 1.00 87.56 198 ALA A N 1
ATOM 1524 C CA . ALA A 1 198 ? 0.011 -7.021 22.260 1.00 87.56 198 ALA A CA 1
ATOM 1525 C C . ALA A 1 198 ? -0.157 -7.761 20.912 1.00 87.56 198 ALA A C 1
ATOM 1527 O O . ALA A 1 198 ? -0.244 -8.996 20.905 1.00 87.56 198 ALA A O 1
ATOM 1528 N N . PRO A 1 199 ? -0.144 -7.044 19.771 1.00 93.94 199 PRO A N 1
ATOM 1529 C CA . PRO A 1 199 ? -0.193 -7.653 18.446 1.00 93.94 199 PRO A CA 1
ATOM 1530 C C . PRO A 1 199 ? 0.920 -8.685 18.246 1.00 93.94 199 PRO A C 1
ATOM 1532 O O . PRO A 1 199 ? 2.082 -8.448 18.588 1.00 93.94 199 PRO A O 1
ATOM 1535 N N . ARG A 1 200 ? 0.578 -9.831 17.650 1.00 93.12 200 ARG A N 1
ATOM 1536 C CA . ARG A 1 200 ? 1.527 -10.927 17.411 1.00 93.12 200 ARG A CA 1
ATOM 1537 C C . ARG A 1 200 ? 1.643 -11.252 15.932 1.00 93.12 200 ARG A C 1
ATOM 1539 O O . ARG A 1 200 ? 0.642 -11.510 15.270 1.00 93.12 200 ARG A O 1
ATOM 1546 N N . LEU A 1 201 ? 2.878 -11.329 15.444 1.00 96.31 201 LEU A N 1
ATOM 1547 C CA . LEU A 1 201 ? 3.175 -11.744 14.077 1.00 96.31 201 LEU A CA 1
ATOM 1548 C C . LEU A 1 201 ? 3.190 -13.269 13.940 1.00 96.31 201 LEU A C 1
ATOM 1550 O O . LEU A 1 201 ? 3.794 -13.978 14.748 1.00 96.31 201 LEU A O 1
ATOM 1554 N N . VAL A 1 202 ? 2.551 -13.773 12.887 1.00 97.50 202 VAL A N 1
ATOM 1555 C CA . VAL A 1 202 ? 2.571 -15.188 12.503 1.00 97.50 202 VAL A CA 1
ATOM 1556 C C . VAL A 1 202 ? 2.915 -15.293 11.018 1.00 97.50 202 VAL A C 1
ATOM 1558 O O . VAL A 1 202 ? 2.096 -14.883 10.200 1.00 97.50 202 VAL A O 1
ATOM 1561 N N . PRO A 1 203 ? 4.080 -15.844 10.632 1.00 97.62 203 PRO A N 1
ATOM 1562 C CA . PRO A 1 203 ? 4.389 -16.090 9.225 1.00 97.62 203 PRO A CA 1
ATOM 1563 C C . PRO A 1 203 ? 3.342 -17.018 8.600 1.00 97.62 203 PRO A C 1
ATOM 1565 O O . PRO A 1 203 ? 3.032 -18.072 9.164 1.00 97.62 203 PRO A O 1
ATOM 1568 N N . ARG A 1 204 ? 2.788 -16.640 7.444 1.00 97.19 204 ARG A N 1
ATOM 1569 C CA . ARG A 1 204 ? 1.786 -17.442 6.717 1.00 97.19 204 ARG A CA 1
ATOM 1570 C C . ARG A 1 204 ? 2.230 -17.828 5.316 1.00 97.19 204 ARG A C 1
ATOM 1572 O O . ARG A 1 204 ? 1.932 -18.940 4.887 1.00 97.19 204 ARG A O 1
ATOM 1579 N N . HIS A 1 205 ? 2.944 -16.940 4.633 1.00 98.00 205 HIS A N 1
ATOM 1580 C CA . HIS A 1 205 ? 3.473 -17.179 3.293 1.00 98.00 205 HIS A CA 1
ATOM 1581 C C . HIS A 1 205 ? 4.893 -16.626 3.181 1.00 98.00 205 HIS A C 1
ATOM 1583 O O . HIS A 1 205 ? 5.268 -15.737 3.940 1.00 98.00 205 HIS A O 1
ATOM 1589 N N . ILE A 1 206 ? 5.654 -17.138 2.219 1.00 98.06 206 ILE A N 1
ATOM 1590 C CA . ILE A 1 206 ? 6.907 -16.544 1.755 1.00 98.06 206 ILE A CA 1
ATOM 1591 C C . ILE A 1 206 ? 6.810 -16.397 0.239 1.00 98.06 206 ILE A C 1
ATOM 1593 O O . ILE A 1 206 ? 6.383 -17.325 -0.452 1.00 98.06 206 ILE A O 1
ATOM 1597 N N . LEU A 1 207 ? 7.119 -15.209 -0.262 1.00 98.62 207 LEU A N 1
ATOM 1598 C CA . LEU A 1 207 ? 6.986 -14.845 -1.663 1.00 98.62 207 LEU A CA 1
ATOM 1599 C C . LEU A 1 207 ? 8.379 -14.685 -2.253 1.00 98.62 207 LEU A C 1
ATOM 1601 O O . LEU A 1 207 ? 9.068 -13.721 -1.946 1.00 98.62 207 LEU A O 1
ATOM 1605 N N . SER A 1 208 ? 8.782 -15.619 -3.111 1.00 98.31 208 SER A N 1
ATOM 1606 C CA . SER A 1 208 ? 9.992 -15.457 -3.918 1.00 98.31 208 SER A CA 1
ATOM 1607 C C . SER A 1 208 ? 9.823 -14.320 -4.925 1.00 98.31 208 SER A C 1
ATOM 1609 O O . SER A 1 208 ? 8.726 -14.098 -5.456 1.00 98.31 208 SER A O 1
ATOM 1611 N N . ASP A 1 209 ? 10.919 -13.626 -5.210 1.00 98.00 209 ASP A N 1
ATOM 1612 C CA . ASP A 1 209 ? 10.939 -12.492 -6.128 1.00 98.00 209 ASP A CA 1
ATOM 1613 C C . ASP A 1 209 ? 10.582 -12.874 -7.581 1.00 98.00 209 ASP A C 1
ATOM 1615 O O . ASP A 1 209 ? 10.660 -14.038 -7.991 1.00 98.00 209 ASP A O 1
ATOM 1619 N N . GLY A 1 210 ? 10.147 -11.880 -8.359 1.00 98.00 210 GLY A N 1
ATOM 1620 C CA . GLY A 1 210 ? 9.870 -12.015 -9.790 1.00 98.00 210 GLY A CA 1
ATOM 1621 C C . GLY A 1 210 ? 8.834 -13.092 -10.126 1.00 98.00 210 GLY A C 1
ATOM 1622 O O . GLY A 1 210 ? 7.734 -13.133 -9.557 1.00 98.00 210 GLY A O 1
ATOM 1623 N N . ASP A 1 211 ? 9.191 -13.979 -11.050 1.00 98.12 211 ASP A N 1
ATOM 1624 C CA . ASP A 1 211 ? 8.352 -15.081 -11.536 1.00 98.12 211 ASP A CA 1
ATOM 1625 C C . ASP A 1 211 ? 8.176 -16.233 -10.525 1.00 98.12 211 ASP A C 1
ATOM 1627 O O . ASP A 1 211 ? 7.492 -17.216 -10.816 1.00 98.12 211 ASP A O 1
ATOM 1631 N N . GLY A 1 212 ? 8.767 -16.108 -9.330 1.00 97.69 212 GLY A N 1
ATOM 1632 C CA . GLY A 1 212 ? 8.721 -17.117 -8.275 1.00 97.69 212 GLY A CA 1
ATOM 1633 C C . GLY A 1 212 ? 9.876 -18.111 -8.289 1.00 97.69 212 GLY A C 1
ATOM 1634 O O . GLY A 1 212 ? 9.874 -19.037 -7.481 1.00 97.69 212 GLY A O 1
ATOM 1635 N N . ARG A 1 213 ? 10.856 -17.947 -9.185 1.00 97.06 213 ARG A N 1
ATOM 1636 C CA . ARG A 1 213 ? 12.036 -18.821 -9.279 1.00 97.06 213 ARG A CA 1
ATOM 1637 C C . ARG A 1 213 ? 13.291 -18.214 -8.646 1.00 97.06 213 ARG A C 1
ATOM 1639 O O . ARG A 1 213 ? 14.332 -18.869 -8.647 1.00 97.06 213 ARG A O 1
ATOM 1646 N N . SER A 1 214 ? 13.200 -16.991 -8.118 1.00 95.50 214 SER A N 1
ATOM 1647 C CA . SER A 1 214 ? 14.297 -16.346 -7.392 1.00 95.50 214 SER A CA 1
ATOM 1648 C C . SER A 1 214 ? 14.569 -17.025 -6.046 1.00 95.50 214 SER A C 1
ATOM 1650 O O . SER A 1 214 ? 13.654 -17.513 -5.377 1.00 95.50 214 SER A O 1
ATOM 1652 N N . SER A 1 215 ? 15.834 -17.009 -5.625 1.00 93.94 215 SER A N 1
ATOM 1653 C CA . SER A 1 215 ? 16.259 -17.402 -4.277 1.00 93.94 215 SER A CA 1
ATOM 1654 C C . SER A 1 215 ? 16.071 -16.298 -3.229 1.00 93.94 215 SER A C 1
ATOM 1656 O O . SER A 1 215 ? 16.296 -16.554 -2.049 1.00 93.94 215 SER A O 1
ATOM 1658 N N . THR A 1 216 ? 15.697 -15.086 -3.647 1.00 95.56 216 THR A N 1
ATOM 1659 C CA . THR A 1 216 ? 15.454 -13.927 -2.775 1.00 95.56 216 THR A CA 1
ATOM 1660 C C . THR A 1 216 ? 13.964 -13.713 -2.516 1.00 95.56 216 THR A C 1
ATOM 1662 O O . THR A 1 216 ? 13.107 -14.175 -3.282 1.00 95.56 216 THR A O 1
ATOM 1665 N N . GLY A 1 217 ? 13.660 -12.997 -1.432 1.00 97.12 217 GLY A N 1
ATOM 1666 C CA . GLY A 1 217 ? 12.315 -12.520 -1.128 1.00 97.12 217 GLY A CA 1
ATOM 1667 C C . GLY A 1 217 ? 11.854 -11.445 -2.110 1.00 97.12 217 GLY A C 1
ATOM 1668 O O . GLY A 1 217 ? 12.656 -10.689 -2.653 1.00 97.12 217 GLY A O 1
ATOM 1669 N N . MET A 1 218 ? 10.551 -11.403 -2.367 1.00 97.75 218 MET A N 1
ATOM 1670 C CA . MET A 1 218 ? 9.924 -10.331 -3.124 1.00 97.75 218 MET A CA 1
ATOM 1671 C C . MET A 1 218 ? 9.897 -9.048 -2.297 1.00 97.75 218 MET A C 1
ATOM 1673 O O . MET A 1 218 ? 9.354 -9.049 -1.194 1.00 97.75 218 MET A O 1
ATOM 1677 N N . ARG A 1 219 ? 10.312 -7.949 -2.929 1.00 97.00 219 ARG A N 1
ATOM 1678 C CA . ARG A 1 219 ? 10.034 -6.594 -2.460 1.00 97.00 219 ARG A CA 1
ATOM 1679 C C . ARG A 1 219 ? 8.559 -6.260 -2.614 1.00 97.00 219 ARG A C 1
ATOM 1681 O O . ARG A 1 219 ? 8.103 -6.000 -3.727 1.00 97.00 219 ARG A O 1
ATOM 1688 N N . CYS A 1 220 ? 7.794 -6.389 -1.540 1.00 96.94 220 CYS A N 1
ATOM 1689 C CA . CYS A 1 220 ? 6.359 -6.140 -1.528 1.00 96.94 220 CYS A CA 1
ATOM 1690 C C . CYS A 1 220 ? 6.071 -4.718 -1.074 1.00 96.94 220 CYS A C 1
ATOM 1692 O O . CYS A 1 220 ? 6.470 -4.339 0.005 1.00 96.94 220 CYS A O 1
ATOM 1694 N N . GLU A 1 221 ? 5.339 -3.974 -1.891 1.00 98.12 221 GLU A N 1
ATOM 1695 C CA . GLU A 1 221 ? 5.199 -2.519 -1.754 1.00 98.12 221 GLU A CA 1
ATOM 1696 C C . GLU A 1 221 ? 3.740 -2.079 -1.696 1.00 98.12 221 GLU A C 1
ATOM 1698 O O . GLU A 1 221 ? 3.413 -0.979 -1.287 1.00 98.12 221 GLU A O 1
ATOM 1703 N N . TRP A 1 222 ? 2.820 -2.931 -2.145 1.00 98.69 222 TRP A N 1
ATOM 1704 C CA . TRP A 1 222 ? 1.395 -2.667 -2.029 1.00 98.69 222 TRP A CA 1
ATOM 1705 C C . TRP A 1 222 ? 0.618 -3.971 -1.952 1.00 98.69 222 TRP A C 1
ATOM 1707 O O . TRP A 1 222 ? 1.009 -4.999 -2.517 1.00 98.69 222 TRP A O 1
ATOM 1717 N N . CYS A 1 223 ? -0.527 -3.922 -1.279 1.00 98.38 223 CYS A N 1
ATOM 1718 C CA . CYS A 1 223 ? -1.435 -5.047 -1.155 1.00 98.38 223 CYS A CA 1
ATOM 1719 C C . CYS A 1 223 ? -2.890 -4.599 -1.285 1.00 98.38 223 CYS A C 1
ATOM 1721 O O . CYS A 1 223 ? -3.298 -3.566 -0.760 1.00 98.38 223 CYS A O 1
ATOM 1723 N N . THR A 1 224 ? -3.694 -5.410 -1.972 1.00 98.19 224 THR A N 1
ATOM 1724 C CA . THR A 1 224 ? -5.147 -5.236 -2.016 1.00 98.19 224 THR A CA 1
ATOM 1725 C C . THR A 1 224 ? -5.870 -6.568 -2.165 1.00 98.19 224 THR A C 1
ATOM 1727 O O . THR A 1 224 ? -5.258 -7.619 -2.366 1.00 98.19 224 THR A O 1
ATOM 1730 N N . THR A 1 225 ? -7.199 -6.545 -2.096 1.00 97.00 225 THR A N 1
ATOM 1731 C CA . THR A 1 225 ? -8.034 -7.722 -2.355 1.00 97.00 225 THR A CA 1
ATOM 1732 C C . THR A 1 225 ? -8.811 -7.562 -3.655 1.00 97.00 225 THR A C 1
ATOM 1734 O O . THR A 1 225 ? -9.420 -6.527 -3.916 1.00 97.00 225 THR A O 1
ATOM 1737 N N . LYS A 1 226 ? -8.808 -8.604 -4.490 1.00 96.12 226 LYS A N 1
ATOM 1738 C CA . LYS A 1 226 ? -9.590 -8.654 -5.732 1.00 96.12 226 LYS A CA 1
ATOM 1739 C C . LYS A 1 226 ? -10.362 -9.962 -5.806 1.00 96.12 226 LYS A C 1
ATOM 1741 O O . LYS A 1 226 ? -9.794 -11.025 -6.059 1.00 96.12 226 LYS A O 1
ATOM 1746 N N . GLY A 1 227 ? -11.674 -9.875 -5.591 1.00 93.19 227 GLY A N 1
ATOM 1747 C CA . GLY A 1 227 ? -12.484 -11.057 -5.294 1.00 93.19 227 GLY A CA 1
ATOM 1748 C C . GLY A 1 227 ? -11.993 -11.701 -3.997 1.00 93.19 227 GLY A C 1
ATOM 1749 O O . GLY A 1 227 ? -11.739 -11.001 -3.022 1.00 93.19 227 GLY A O 1
ATOM 1750 N N . ASP A 1 228 ? -11.789 -13.016 -4.010 1.00 95.12 228 ASP A N 1
ATOM 1751 C CA . ASP A 1 228 ? -11.299 -13.748 -2.835 1.00 95.12 228 ASP A CA 1
ATOM 1752 C C . ASP A 1 228 ? -9.764 -13.781 -2.723 1.00 95.12 228 ASP A C 1
ATOM 1754 O O . ASP A 1 228 ? -9.218 -14.370 -1.788 1.00 95.12 228 ASP A O 1
ATOM 1758 N N . PHE A 1 229 ? -9.044 -13.178 -3.668 1.00 97.56 229 PHE A N 1
ATOM 1759 C CA . PHE A 1 229 ? -7.586 -13.235 -3.722 1.00 97.56 229 PHE A CA 1
ATOM 1760 C C . PHE A 1 229 ? -6.949 -12.009 -3.075 1.00 97.56 229 PHE A C 1
ATOM 1762 O O . PHE A 1 229 ? -7.412 -10.884 -3.271 1.00 97.56 229 PHE A O 1
ATOM 1769 N N . MET A 1 230 ? -5.849 -12.233 -2.359 1.00 98.38 230 MET A N 1
ATOM 1770 C CA . MET A 1 230 ? -4.937 -11.170 -1.947 1.00 98.38 230 MET A CA 1
ATOM 1771 C C . MET A 1 230 ? -3.908 -10.957 -3.056 1.00 98.38 230 MET A C 1
ATOM 1773 O O . MET A 1 230 ? -3.265 -11.909 -3.499 1.00 98.38 230 MET A O 1
ATOM 1777 N N . MET A 1 231 ? -3.795 -9.722 -3.526 1.00 98.69 231 MET A N 1
ATOM 1778 C CA . MET A 1 231 ? -2.863 -9.291 -4.562 1.00 98.69 231 MET A CA 1
ATOM 1779 C C . MET A 1 231 ? -1.755 -8.493 -3.885 1.00 98.69 231 MET A C 1
ATOM 1781 O O . MET A 1 231 ? -2.065 -7.523 -3.202 1.00 98.69 231 MET A O 1
ATOM 1785 N N . ILE A 1 232 ? -0.499 -8.884 -4.079 1.00 98.81 232 ILE A N 1
ATOM 1786 C CA . ILE A 1 232 ? 0.675 -8.184 -3.547 1.00 98.81 232 ILE A CA 1
ATOM 1787 C C . ILE A 1 232 ? 1.581 -7.842 -4.721 1.00 98.81 232 ILE A C 1
ATOM 1789 O O . ILE A 1 232 ? 1.961 -8.742 -5.474 1.00 98.81 232 ILE A O 1
ATOM 1793 N N . GLY A 1 233 ? 1.917 -6.570 -4.894 1.00 98.75 233 GLY A N 1
ATOM 1794 C CA . GLY A 1 233 ? 2.844 -6.130 -5.931 1.00 98.75 233 GLY A CA 1
ATOM 1795 C C . GLY A 1 233 ? 4.094 -5.478 -5.371 1.00 98.75 233 GLY A C 1
ATOM 1796 O O . GLY A 1 233 ? 4.196 -5.211 -4.177 1.00 98.75 233 GLY A O 1
ATOM 1797 N N . SER A 1 234 ? 5.062 -5.300 -6.262 1.00 98.19 234 SER A N 1
ATOM 1798 C CA . SER A 1 234 ? 6.308 -4.580 -6.012 1.00 98.19 234 SER A CA 1
ATOM 1799 C C . SER A 1 234 ? 6.237 -3.180 -6.639 1.00 98.19 234 SER A C 1
ATOM 1801 O O . SER A 1 234 ? 5.164 -2.757 -7.079 1.00 98.19 234 SER A O 1
ATOM 1803 N N . THR A 1 235 ? 7.371 -2.485 -6.726 1.00 96.81 235 THR A N 1
ATOM 1804 C CA . THR A 1 235 ? 7.470 -1.073 -7.134 1.00 96.81 235 THR A CA 1
ATOM 1805 C C . THR A 1 235 ? 6.943 -0.779 -8.540 1.00 96.81 235 THR A C 1
ATOM 1807 O O . THR A 1 235 ? 6.628 0.371 -8.846 1.00 96.81 235 THR A O 1
ATOM 1810 N N . GLY A 1 236 ? 6.853 -1.779 -9.425 1.00 97.06 236 GLY A N 1
ATOM 1811 C CA . GLY A 1 236 ? 6.390 -1.591 -10.802 1.00 97.06 236 GLY A CA 1
ATOM 1812 C C . GLY A 1 236 ? 7.386 -0.878 -11.721 1.00 97.06 236 GLY A C 1
ATOM 1813 O O . GLY A 1 236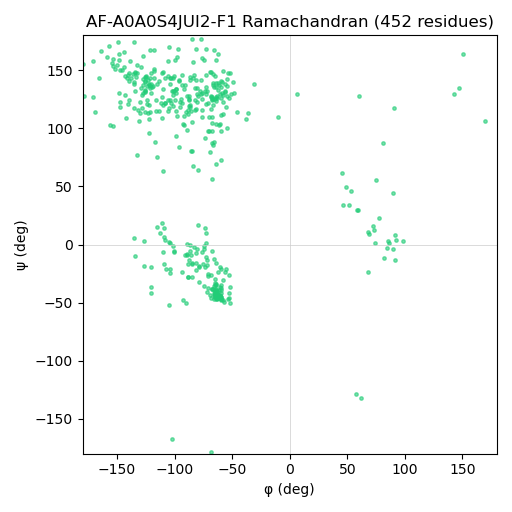 ? 7.026 -0.509 -12.838 1.00 97.06 236 GLY A O 1
ATOM 1814 N N . HIS A 1 237 ? 8.640 -0.735 -11.288 1.00 94.81 237 HIS A N 1
ATOM 1815 C CA . HIS A 1 237 ? 9.755 -0.234 -12.089 1.00 94.81 237 HIS A CA 1
ATOM 1816 C C . HIS A 1 237 ? 10.881 -1.277 -12.124 1.00 94.81 237 HIS A C 1
ATOM 1818 O O . HIS A 1 237 ? 11.161 -1.875 -11.084 1.00 94.81 237 HIS A O 1
ATOM 1824 N N . PRO A 1 238 ? 11.537 -1.538 -13.273 1.00 94.88 238 PRO A N 1
ATOM 1825 C CA . PRO A 1 238 ? 12.656 -2.478 -13.326 1.00 94.88 238 PRO A CA 1
ATOM 1826 C C . PRO A 1 238 ? 13.727 -2.163 -12.277 1.00 94.88 238 PRO A C 1
ATOM 1828 O O . PRO A 1 238 ? 13.971 -1.002 -11.959 1.00 94.88 238 PRO A O 1
ATOM 1831 N N . TRP A 1 239 ? 14.397 -3.192 -11.757 1.00 92.50 239 TRP A N 1
ATOM 1832 C CA . TRP A 1 239 ? 15.489 -2.973 -10.813 1.00 92.50 239 TRP A CA 1
ATOM 1833 C C . TRP A 1 239 ? 16.684 -2.378 -11.552 1.00 92.50 239 TRP A C 1
ATOM 1835 O O . TRP A 1 239 ? 17.199 -2.991 -12.494 1.00 92.50 239 TRP A O 1
ATOM 1845 N N . ILE A 1 240 ? 17.127 -1.199 -11.127 1.00 89.56 240 ILE A N 1
ATOM 1846 C CA . ILE A 1 240 ? 18.221 -0.465 -11.758 1.00 89.56 240 ILE A CA 1
ATOM 1847 C C . ILE A 1 240 ? 19.488 -0.593 -10.915 1.00 89.56 240 ILE A C 1
ATOM 1849 O O . ILE A 1 240 ? 19.463 -0.496 -9.692 1.00 89.56 240 ILE A O 1
ATOM 1853 N N . HIS A 1 241 ? 20.623 -0.803 -11.574 1.00 85.81 241 HIS A N 1
ATOM 1854 C CA . HIS A 1 241 ? 21.920 -0.816 -10.920 1.00 85.81 241 HIS A CA 1
ATOM 1855 C C . HIS A 1 241 ? 22.319 0.604 -10.521 1.00 85.81 241 HIS A C 1
ATOM 1857 O O . HIS A 1 241 ? 22.506 1.471 -11.379 1.00 85.81 241 HIS A O 1
ATOM 1863 N N . GLU A 1 242 ? 22.537 0.810 -9.225 1.00 78.69 242 GLU A N 1
ATOM 1864 C CA . GLU A 1 242 ? 22.695 2.133 -8.622 1.00 78.69 242 GLU A CA 1
ATOM 1865 C C . GLU A 1 242 ? 23.760 3.015 -9.294 1.00 78.69 242 GLU A C 1
ATOM 1867 O O . GLU A 1 242 ? 23.548 4.200 -9.534 1.00 78.69 242 GLU A O 1
ATOM 1872 N N . LYS A 1 243 ? 24.916 2.445 -9.656 1.00 80.12 243 LYS A N 1
ATOM 1873 C CA . LYS A 1 243 ? 26.039 3.237 -10.196 1.00 80.12 243 LYS A CA 1
ATOM 1874 C C . LYS A 1 243 ? 25.963 3.494 -11.694 1.00 80.12 243 LYS A C 1
ATOM 1876 O O . LYS A 1 243 ? 26.574 4.437 -12.182 1.00 80.12 243 LYS A O 1
ATOM 1881 N N . THR A 1 244 ? 25.317 2.602 -12.437 1.00 82.44 244 THR A N 1
ATOM 1882 C CA . THR A 1 244 ? 25.374 2.618 -13.909 1.00 82.44 244 THR A CA 1
ATOM 1883 C C . THR A 1 244 ? 24.061 3.057 -14.535 1.00 82.44 244 THR A C 1
ATOM 1885 O O . THR A 1 244 ? 24.054 3.381 -15.718 1.00 82.44 244 THR A O 1
ATOM 1888 N N . GLY A 1 245 ? 22.955 3.039 -13.783 1.00 82.44 245 GLY A N 1
ATOM 1889 C CA . GLY A 1 245 ? 21.621 3.279 -14.327 1.00 82.44 245 GLY A CA 1
ATOM 1890 C C . GLY A 1 245 ? 21.125 2.152 -15.243 1.00 82.44 245 GLY A C 1
ATOM 1891 O O . GLY A 1 245 ? 20.111 2.311 -15.915 1.00 82.44 245 GLY A O 1
ATOM 1892 N N . ALA A 1 246 ? 21.832 1.018 -15.308 1.00 87.31 246 ALA A N 1
ATOM 1893 C CA . ALA A 1 246 ? 21.465 -0.101 -16.170 1.00 87.31 246 ALA A CA 1
ATOM 1894 C C . ALA A 1 246 ? 20.380 -0.971 -15.524 1.00 87.31 246 ALA A C 1
ATOM 1896 O O . ALA A 1 246 ? 20.442 -1.253 -14.328 1.00 87.31 246 ALA A O 1
ATOM 1897 N N . VAL A 1 247 ? 19.431 -1.461 -16.323 1.00 92.06 247 VAL A N 1
ATOM 1898 C CA . VAL A 1 247 ? 18.445 -2.449 -15.865 1.00 92.06 247 VAL A CA 1
ATOM 1899 C C . VAL A 1 247 ? 19.155 -3.757 -15.510 1.00 92.06 247 VAL A C 1
ATOM 1901 O O . VAL A 1 247 ? 19.861 -4.332 -16.336 1.00 92.06 247 VAL A O 1
ATOM 1904 N N . VAL A 1 248 ? 18.950 -4.236 -14.286 1.00 93.88 248 VAL A N 1
ATOM 1905 C CA . VAL A 1 248 ? 19.489 -5.509 -13.781 1.00 93.88 248 VAL A CA 1
ATOM 1906 C C . VAL A 1 248 ? 18.490 -6.636 -14.001 1.00 93.88 248 VAL A C 1
ATOM 1908 O O . VAL A 1 248 ? 18.856 -7.711 -14.468 1.00 93.88 248 VAL A O 1
ATOM 1911 N N . ASN A 1 249 ? 17.227 -6.409 -13.639 1.00 95.31 249 ASN A N 1
ATOM 1912 C CA . ASN A 1 249 ? 16.154 -7.387 -13.771 1.00 95.31 249 ASN A CA 1
ATOM 1913 C C . ASN A 1 249 ? 14.779 -6.694 -13.815 1.00 95.31 249 ASN A C 1
ATOM 1915 O O . ASN A 1 249 ? 14.652 -5.498 -13.559 1.00 95.31 249 ASN A O 1
ATOM 1919 N N . HIS A 1 250 ? 13.744 -7.474 -14.124 1.00 97.50 250 HIS A N 1
ATOM 1920 C CA . HIS A 1 250 ? 12.351 -7.019 -14.207 1.00 97.50 250 HIS A CA 1
ATOM 1921 C C . HIS A 1 250 ? 11.479 -7.601 -13.086 1.00 97.50 250 HIS A C 1
ATOM 1923 O O . HIS A 1 250 ? 10.257 -7.643 -13.206 1.00 97.50 250 HIS A O 1
ATOM 1929 N N . HIS A 1 251 ? 12.081 -8.099 -12.004 1.00 98.44 251 HIS A N 1
ATOM 1930 C CA . HIS A 1 251 ? 11.333 -8.750 -10.932 1.00 98.44 251 HIS A CA 1
ATOM 1931 C C . HIS A 1 251 ? 10.280 -7.847 -10.268 1.00 98.44 251 HIS A C 1
ATOM 1933 O O . HIS A 1 251 ? 9.171 -8.345 -10.045 1.00 98.44 251 HIS A O 1
ATOM 1939 N N . PRO A 1 252 ? 10.523 -6.532 -10.061 1.00 98.19 252 PRO A N 1
ATOM 1940 C CA . PRO A 1 252 ? 9.511 -5.655 -9.473 1.00 98.19 252 PRO A CA 1
ATOM 1941 C C . PRO A 1 252 ? 8.276 -5.420 -10.361 1.00 98.19 252 PRO A C 1
ATOM 1943 O O . PRO A 1 252 ? 7.297 -4.811 -9.930 1.00 98.19 252 PRO A O 1
ATOM 1946 N N . LEU A 1 253 ? 8.283 -5.917 -11.604 1.00 98.69 253 LEU A N 1
ATOM 1947 C CA . LEU A 1 253 ? 7.118 -5.892 -12.490 1.00 98.69 253 LEU A CA 1
ATOM 1948 C C . LEU A 1 253 ? 6.145 -7.052 -12.235 1.00 98.69 253 LEU A C 1
ATOM 1950 O O . LEU A 1 253 ? 5.111 -7.128 -12.893 1.00 98.69 253 LEU A O 1
ATOM 1954 N N . TRP A 1 254 ? 6.449 -7.961 -11.307 1.00 98.81 254 TRP A N 1
ATOM 1955 C CA . TRP A 1 254 ? 5.606 -9.115 -11.001 1.00 98.81 254 TRP A CA 1
ATOM 1956 C C . TRP A 1 254 ? 4.685 -8.870 -9.807 1.00 98.81 254 TRP A C 1
ATOM 1958 O O . TRP A 1 254 ? 5.088 -8.337 -8.775 1.00 98.81 254 TRP A O 1
ATOM 1968 N N . VAL A 1 255 ? 3.459 -9.378 -9.911 1.00 98.88 255 VAL A N 1
ATOM 1969 C CA . VAL A 1 255 ? 2.453 -9.373 -8.841 1.00 98.88 255 VAL A CA 1
ATOM 1970 C C . VAL A 1 255 ? 2.169 -10.803 -8.391 1.00 98.88 255 VAL A C 1
ATOM 1972 O O . VAL A 1 255 ? 2.097 -11.731 -9.199 1.00 98.88 255 VAL A O 1
ATOM 1975 N N . LYS A 1 256 ? 2.002 -10.998 -7.085 1.00 98.88 256 LYS A N 1
ATOM 1976 C CA . LYS A 1 256 ? 1.655 -12.279 -6.470 1.00 98.88 256 LYS A CA 1
ATOM 1977 C C . LYS A 1 256 ? 0.177 -12.284 -6.126 1.00 98.88 256 LYS A C 1
ATOM 1979 O O . LYS A 1 256 ? -0.338 -11.346 -5.527 1.00 98.88 256 LYS A O 1
ATOM 1984 N N . MET A 1 257 ? -0.504 -13.358 -6.495 1.00 98.69 257 MET A N 1
ATOM 1985 C CA . MET A 1 257 ? -1.912 -13.574 -6.192 1.00 98.69 257 MET A CA 1
ATOM 1986 C C . MET A 1 257 ? -2.047 -14.790 -5.284 1.00 98.69 257 MET A C 1
ATOM 1988 O O . MET A 1 257 ? -1.751 -15.912 -5.700 1.00 98.69 257 MET A O 1
ATOM 1992 N N . ILE A 1 258 ? -2.508 -14.571 -4.056 1.00 98.62 258 ILE A N 1
ATOM 1993 C CA . ILE A 1 258 ? -2.681 -15.611 -3.042 1.00 98.62 258 ILE A CA 1
ATOM 1994 C C . ILE A 1 258 ? -4.165 -15.957 -2.930 1.00 98.62 258 ILE A C 1
ATOM 1996 O O . ILE A 1 258 ? -5.011 -15.102 -2.667 1.00 98.62 258 ILE A O 1
ATOM 2000 N N . SER A 1 259 ? -4.494 -17.227 -3.156 1.00 97.81 259 SER A N 1
ATOM 2001 C CA . SER A 1 259 ? -5.853 -17.755 -2.978 1.00 97.81 259 SER A CA 1
ATOM 2002 C C . SER A 1 259 ? -6.200 -17.965 -1.501 1.00 97.81 259 SER A C 1
ATOM 2004 O O . SER A 1 259 ? -5.287 -18.154 -0.699 1.00 97.81 259 SER A O 1
ATOM 2006 N N . PRO A 1 260 ? -7.489 -18.057 -1.114 1.00 94.19 260 PRO A N 1
ATOM 2007 C CA . PRO A 1 260 ? -7.885 -18.348 0.270 1.00 94.19 260 PRO A CA 1
ATOM 2008 C C . PRO A 1 260 ? -7.289 -19.631 0.867 1.00 94.19 260 PRO A C 1
ATOM 2010 O O . PRO A 1 260 ? -7.231 -19.766 2.089 1.00 94.19 260 PRO A O 1
ATOM 2013 N N . LEU A 1 261 ? -6.852 -20.564 0.015 1.00 94.81 261 LEU A N 1
ATOM 2014 C CA . LEU A 1 261 ? -6.197 -21.818 0.395 1.00 94.81 261 LEU A CA 1
ATOM 2015 C C . LEU A 1 261 ? -4.668 -21.694 0.514 1.00 94.81 261 LEU A C 1
ATOM 2017 O O . LEU A 1 261 ? -3.996 -22.678 0.795 1.00 94.81 261 LEU A O 1
ATOM 2021 N N . GLY A 1 262 ? -4.107 -20.507 0.280 1.00 95.31 262 GLY A N 1
ATOM 2022 C CA . GLY A 1 262 ? -2.674 -20.233 0.361 1.00 95.31 262 GLY A CA 1
ATOM 2023 C C . GLY A 1 262 ? -1.875 -20.554 -0.902 1.00 95.31 262 GLY A C 1
ATOM 2024 O O . GLY A 1 262 ? -0.663 -20.367 -0.902 1.00 95.31 262 GLY A O 1
ATOM 2025 N N . VAL A 1 263 ? -2.522 -20.996 -1.988 1.00 97.81 263 VAL A N 1
ATOM 2026 C CA . VAL A 1 263 ? -1.851 -21.176 -3.289 1.00 97.81 263 VAL A CA 1
ATOM 2027 C C . VAL A 1 263 ? -1.446 -19.814 -3.843 1.00 97.81 263 VAL A C 1
ATOM 2029 O O . VAL A 1 263 ? -2.308 -18.941 -3.981 1.00 97.81 263 VAL A O 1
ATOM 2032 N N . VAL A 1 264 ? -0.166 -19.671 -4.186 1.00 98.62 264 VAL A N 1
ATOM 2033 C CA . VAL A 1 264 ? 0.425 -18.464 -4.774 1.00 98.62 264 VAL A CA 1
ATOM 2034 C C . VAL A 1 264 ? 0.533 -18.628 -6.291 1.00 98.62 264 VAL A C 1
ATOM 2036 O O . VAL A 1 264 ? 0.969 -19.667 -6.784 1.00 98.62 264 VAL A O 1
ATOM 2039 N N . LYS A 1 265 ? 0.129 -17.599 -7.037 1.00 98.50 265 LYS A N 1
ATOM 2040 C CA . LYS A 1 265 ? 0.390 -17.453 -8.474 1.00 98.50 265 LYS A CA 1
ATOM 2041 C C . LYS A 1 265 ? 1.225 -16.202 -8.723 1.00 98.50 265 LYS A C 1
ATOM 2043 O O . LYS A 1 265 ? 0.994 -15.179 -8.084 1.00 98.50 265 LYS A O 1
ATOM 2048 N N . HIS A 1 266 ? 2.137 -16.284 -9.683 1.00 98.69 266 HIS A N 1
ATOM 2049 C CA . HIS A 1 266 ? 3.011 -15.193 -10.112 1.00 98.69 266 HIS A CA 1
ATOM 2050 C C . HIS A 1 266 ? 2.474 -14.649 -11.435 1.00 98.69 266 HIS A C 1
ATOM 2052 O O . HIS A 1 266 ? 2.248 -15.419 -12.368 1.00 98.69 266 HIS A O 1
ATOM 2058 N N . ILE A 1 267 ? 2.199 -13.349 -11.498 1.00 98.56 267 ILE A N 1
ATOM 2059 C CA . ILE A 1 267 ? 1.565 -12.704 -12.646 1.00 98.56 267 ILE A CA 1
ATOM 2060 C C . ILE A 1 267 ? 2.488 -11.598 -13.143 1.00 98.56 267 ILE A C 1
ATOM 2062 O O . ILE A 1 267 ? 2.781 -10.663 -12.400 1.00 98.56 267 ILE A O 1
ATOM 2066 N N . ASP A 1 268 ? 2.914 -11.700 -14.397 1.00 98.56 268 ASP A N 1
ATOM 2067 C CA . ASP A 1 268 ? 3.648 -10.633 -15.069 1.00 98.56 268 ASP A CA 1
ATOM 2068 C C . ASP A 1 268 ? 2.723 -9.425 -15.272 1.00 98.56 268 ASP A C 1
ATOM 2070 O O . ASP A 1 268 ? 1.652 -9.529 -15.883 1.00 98.56 268 ASP A O 1
ATOM 2074 N N . TRP A 1 269 ? 3.116 -8.289 -14.702 1.00 98.62 269 TRP A N 1
ATOM 2075 C CA . TRP A 1 269 ? 2.391 -7.024 -14.743 1.00 98.62 269 TRP A CA 1
ATOM 2076 C C . TRP A 1 269 ? 3.150 -5.924 -15.493 1.00 98.62 269 TRP A C 1
ATOM 2078 O O . TRP A 1 269 ? 2.733 -4.765 -15.446 1.00 98.62 269 TRP A O 1
ATOM 2088 N N . ALA A 1 270 ? 4.190 -6.264 -16.265 1.00 98.50 270 ALA A N 1
ATOM 2089 C CA . ALA A 1 270 ? 4.942 -5.295 -17.061 1.00 98.50 270 ALA A CA 1
ATOM 2090 C C . ALA A 1 270 ? 4.029 -4.441 -17.960 1.00 98.50 270 ALA A C 1
ATOM 2092 O O . ALA A 1 270 ? 4.121 -3.216 -17.965 1.00 98.50 270 ALA A O 1
ATOM 2093 N N . ALA A 1 271 ? 3.082 -5.071 -18.665 1.00 98.44 271 ALA A N 1
ATOM 2094 C CA . ALA A 1 271 ? 2.152 -4.355 -19.539 1.00 98.44 271 ALA A CA 1
ATOM 2095 C C . ALA A 1 271 ? 1.187 -3.412 -18.778 1.00 98.44 271 ALA A C 1
ATOM 2097 O O . ALA A 1 271 ? 1.030 -2.271 -19.210 1.00 98.44 271 ALA A O 1
ATOM 2098 N N . PRO A 1 272 ? 0.523 -3.820 -17.675 1.00 98.62 272 PRO A N 1
ATOM 2099 C CA . PRO A 1 272 ? -0.201 -2.891 -16.804 1.00 98.62 272 PRO A CA 1
ATOM 2100 C C . PRO A 1 272 ? 0.617 -1.679 -16.333 1.00 98.62 272 PRO A C 1
ATOM 2102 O O . PRO A 1 272 ? 0.143 -0.555 -16.499 1.00 98.62 272 PRO A O 1
ATOM 2105 N N . TYR A 1 273 ? 1.829 -1.883 -15.801 1.00 98.56 273 TYR A N 1
ATOM 2106 C CA . TYR A 1 273 ? 2.682 -0.785 -15.319 1.00 98.56 273 TYR A CA 1
ATOM 2107 C C . TYR A 1 273 ? 3.056 0.187 -16.441 1.00 98.56 273 TYR A C 1
ATOM 2109 O O . TYR A 1 273 ? 2.909 1.400 -16.292 1.00 98.56 273 TYR A O 1
ATOM 2117 N N . GLU A 1 274 ? 3.424 -0.342 -17.605 1.00 97.81 274 GLU A N 1
ATOM 2118 C CA . GLU A 1 274 ? 3.756 0.459 -18.780 1.00 97.81 274 GLU A CA 1
ATOM 2119 C C . GLU A 1 274 ? 2.581 1.330 -19.246 1.00 97.81 274 GLU A C 1
ATOM 2121 O O . GLU A 1 274 ? 2.735 2.522 -19.509 1.00 97.81 274 GLU A O 1
ATOM 2126 N N . LYS A 1 275 ? 1.364 0.777 -19.278 1.00 98.38 275 LYS A N 1
ATOM 2127 C CA . LYS A 1 275 ? 0.176 1.557 -19.648 1.00 98.38 275 LYS A CA 1
ATOM 2128 C C . LYS A 1 275 ? -0.143 2.658 -18.641 1.00 98.38 275 LYS A C 1
ATOM 2130 O O . LYS A 1 275 ? -0.610 3.719 -19.048 1.00 98.38 275 LYS A O 1
ATOM 2135 N N . MET A 1 276 ? 0.088 2.423 -17.348 1.00 98.44 276 MET A N 1
ATOM 2136 C CA . MET A 1 276 ? -0.074 3.455 -16.319 1.00 98.44 276 MET A CA 1
ATOM 2137 C C . MET A 1 276 ? 0.939 4.589 -16.506 1.00 98.44 276 MET A C 1
ATOM 2139 O O . MET A 1 276 ? 0.544 5.755 -16.506 1.00 98.44 276 MET A O 1
ATOM 2143 N N . ARG A 1 277 ? 2.212 4.255 -16.751 1.00 97.50 277 ARG A N 1
ATOM 2144 C CA . ARG A 1 277 ? 3.275 5.221 -17.073 1.00 97.50 277 ARG A CA 1
ATOM 2145 C C . ARG A 1 277 ? 2.928 6.060 -18.304 1.00 97.50 277 ARG A C 1
ATOM 2147 O O . ARG A 1 277 ? 2.956 7.288 -18.237 1.00 97.50 277 ARG A O 1
ATOM 2154 N N . ALA A 1 278 ? 2.520 5.411 -19.393 1.00 97.25 278 ALA A N 1
ATOM 2155 C CA . ALA A 1 278 ? 2.127 6.088 -20.624 1.00 97.25 278 ALA A CA 1
ATOM 2156 C C . ALA A 1 278 ? 0.893 6.991 -20.433 1.00 97.25 278 ALA A C 1
ATOM 2158 O O . ALA A 1 278 ? 0.864 8.111 -20.939 1.00 97.25 278 ALA A O 1
ATOM 2159 N N . ALA A 1 279 ? -0.114 6.548 -19.670 1.00 97.81 279 ALA A N 1
ATOM 2160 C CA . ALA A 1 279 ? -1.308 7.347 -19.379 1.00 97.81 279 ALA A CA 1
ATOM 2161 C C . ALA A 1 279 ? -1.004 8.602 -18.543 1.00 97.81 279 ALA A C 1
ATOM 2163 O O . ALA A 1 279 ? -1.686 9.613 -18.691 1.00 97.81 279 ALA A O 1
ATOM 2164 N N . MET A 1 280 ? 0.035 8.549 -17.706 1.00 96.06 280 MET A N 1
ATOM 2165 C CA . MET A 1 280 ? 0.576 9.701 -16.976 1.00 96.06 280 MET A CA 1
ATOM 2166 C C . MET A 1 280 ? 1.380 10.667 -17.867 1.00 96.06 280 MET A C 1
ATOM 2168 O O . MET A 1 280 ? 1.831 11.701 -17.381 1.00 96.06 280 MET A O 1
ATOM 2172 N N . GLY A 1 281 ? 1.578 10.352 -19.153 1.00 95.81 281 GLY A N 1
ATOM 2173 C CA . GLY A 1 281 ? 2.377 11.162 -20.077 1.00 95.81 281 GLY A CA 1
ATOM 2174 C C . GLY A 1 281 ? 3.884 11.099 -19.815 1.00 95.81 281 GLY A C 1
ATOM 2175 O O . GLY A 1 281 ? 4.622 11.948 -20.308 1.00 95.81 281 GLY A O 1
ATOM 2176 N N . ILE A 1 282 ? 4.345 10.111 -19.044 1.00 95.06 282 ILE A N 1
ATOM 2177 C CA . ILE A 1 282 ? 5.759 9.932 -18.714 1.00 95.06 282 ILE A CA 1
ATOM 2178 C C . ILE A 1 282 ? 6.446 9.208 -19.874 1.00 95.06 282 ILE A C 1
ATOM 2180 O O . ILE A 1 282 ? 6.007 8.129 -20.263 1.00 95.06 282 ILE A O 1
ATOM 2184 N N . GLY A 1 283 ? 7.514 9.793 -20.427 1.00 90.44 283 GLY A N 1
ATOM 2185 C CA . GLY A 1 283 ? 8.302 9.213 -21.527 1.00 90.44 283 GLY A CA 1
ATOM 2186 C C . GLY A 1 283 ? 9.179 8.031 -21.096 1.00 90.44 283 GLY A C 1
ATOM 2187 O O . GLY A 1 283 ? 9.329 7.784 -19.905 1.00 90.44 283 GLY A O 1
ATOM 2188 N N . ASP A 1 284 ? 9.743 7.284 -22.054 1.00 86.31 284 ASP A N 1
ATOM 2189 C CA . ASP A 1 284 ? 10.426 5.980 -21.836 1.00 86.31 284 ASP A CA 1
ATOM 2190 C C . ASP A 1 284 ? 11.637 6.029 -20.904 1.00 86.31 284 ASP A C 1
ATOM 2192 O O . ASP A 1 284 ? 12.067 5.013 -20.365 1.00 86.31 284 ASP A O 1
ATOM 2196 N N . THR A 1 285 ? 12.192 7.220 -20.716 1.00 87.25 285 THR A N 1
ATOM 2197 C CA . THR A 1 285 ? 13.280 7.467 -19.778 1.00 87.25 285 THR A CA 1
ATOM 2198 C C . THR A 1 285 ? 12.793 7.806 -18.377 1.00 87.25 285 THR A C 1
ATOM 2200 O O . THR A 1 285 ? 13.596 7.781 -17.462 1.00 87.25 285 THR A O 1
ATOM 2203 N N . GLY A 1 286 ? 11.527 8.180 -18.199 1.00 91.25 286 GLY A N 1
ATOM 2204 C CA . GLY A 1 286 ? 10.931 8.470 -16.898 1.00 91.25 286 GLY A CA 1
ATOM 2205 C C . GLY A 1 286 ? 10.415 7.214 -16.198 1.00 91.25 286 GLY A C 1
ATOM 2206 O O . GLY A 1 286 ? 10.444 6.110 -16.744 1.00 91.25 286 GLY A O 1
ATOM 2207 N N . TYR A 1 287 ? 9.917 7.375 -14.975 1.00 92.56 287 TYR A N 1
ATOM 2208 C CA . TYR A 1 287 ? 9.478 6.253 -14.153 1.00 92.56 287 TYR A CA 1
ATOM 2209 C C . TYR A 1 287 ? 8.315 6.599 -13.222 1.00 92.56 287 TYR A C 1
ATOM 2211 O O . TYR A 1 287 ? 8.077 7.758 -12.874 1.00 92.56 287 TYR A O 1
ATOM 2219 N N . LEU A 1 288 ? 7.612 5.543 -12.810 1.00 95.19 288 LEU A N 1
ATOM 2220 C CA . LEU A 1 288 ? 6.669 5.533 -11.698 1.00 95.19 288 LEU A CA 1
ATOM 2221 C C . LEU A 1 288 ? 7.154 4.506 -10.670 1.00 95.19 288 LEU A C 1
ATOM 2223 O O . LEU A 1 288 ? 7.555 3.414 -11.064 1.00 95.19 288 LEU A O 1
ATOM 2227 N N . ILE A 1 289 ? 7.082 4.838 -9.382 1.00 95.50 289 ILE A N 1
ATOM 2228 C CA . ILE A 1 289 ? 7.218 3.871 -8.280 1.00 95.50 289 ILE A CA 1
ATOM 2229 C C . ILE A 1 289 ? 5.862 3.741 -7.597 1.00 95.50 289 ILE A C 1
ATOM 2231 O O . ILE A 1 289 ? 5.255 4.747 -7.223 1.00 95.50 289 ILE A O 1
ATOM 2235 N N . HIS A 1 29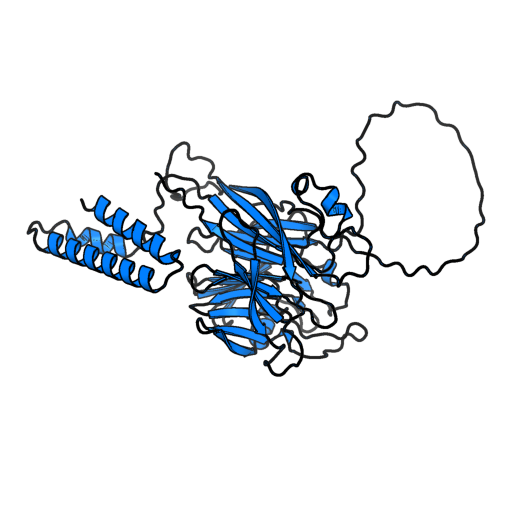0 ? 5.375 2.514 -7.452 1.00 97.62 290 HIS A N 1
ATOM 2236 C CA . HIS A 1 290 ? 4.063 2.203 -6.900 1.00 97.62 290 HIS A CA 1
ATOM 2237 C C . HIS A 1 290 ? 4.170 1.541 -5.523 1.00 97.62 290 HIS A C 1
ATOM 2239 O O . HIS A 1 290 ? 4.678 0.430 -5.426 1.00 97.62 290 HIS A O 1
ATOM 2245 N N . GLU A 1 291 ? 3.584 2.184 -4.511 1.00 97.81 291 GLU A N 1
ATOM 2246 C CA . GLU A 1 291 ? 3.388 1.628 -3.154 1.00 97.81 291 GLU A CA 1
ATOM 2247 C C . GLU A 1 291 ? 1.916 1.720 -2.697 1.00 97.81 291 GLU A C 1
ATOM 2249 O O . GLU A 1 291 ? 1.512 1.316 -1.616 1.00 97.81 291 GLU A O 1
ATOM 2254 N N . CYS A 1 292 ? 1.037 2.217 -3.569 1.00 97.12 292 CYS A N 1
ATOM 2255 C CA . CYS A 1 292 ? -0.402 2.233 -3.337 1.00 97.12 292 CYS A CA 1
ATOM 2256 C C . CYS A 1 292 ? -1.121 1.705 -4.577 1.00 97.12 292 CYS A C 1
ATOM 2258 O O . CYS A 1 292 ? -1.085 2.311 -5.655 1.00 97.12 292 CYS A O 1
ATOM 2260 N N . GLY A 1 293 ? -1.801 0.572 -4.399 1.00 98.00 293 GLY A N 1
ATOM 2261 C CA . GLY A 1 293 ? -2.644 -0.068 -5.399 1.00 98.00 293 GLY A CA 1
ATOM 2262 C C . GLY A 1 293 ? -3.919 -0.603 -4.759 1.00 98.00 293 GLY A C 1
ATOM 2263 O O . GLY A 1 293 ? -3.864 -1.400 -3.829 1.00 98.00 293 GLY A O 1
ATOM 2264 N N . LEU A 1 294 ? -5.077 -0.186 -5.267 1.00 98.12 294 LEU A N 1
ATOM 2265 C CA . LEU A 1 294 ? -6.395 -0.562 -4.761 1.00 98.12 294 LEU A CA 1
ATOM 2266 C C . LEU A 1 294 ? -7.262 -1.158 -5.857 1.00 98.12 294 LEU A C 1
ATOM 2268 O O . LEU A 1 294 ? -7.268 -0.697 -7.000 1.00 98.12 294 LEU A O 1
ATOM 2272 N N . TRP A 1 295 ? -8.085 -2.126 -5.470 1.00 98.38 295 TRP A N 1
ATOM 2273 C CA . TRP A 1 295 ? -9.169 -2.629 -6.295 1.00 98.38 295 TRP A CA 1
ATOM 2274 C C . TRP A 1 295 ? -10.526 -2.251 -5.696 1.00 98.38 295 TRP A C 1
ATOM 2276 O O . TRP A 1 295 ? -10.863 -2.648 -4.582 1.00 98.38 295 TRP A O 1
ATOM 2286 N N . SER A 1 296 ? -11.348 -1.527 -6.458 1.00 97.19 296 SER A N 1
ATOM 2287 C CA . SER A 1 296 ? -12.755 -1.319 -6.112 1.00 97.19 296 SER A CA 1
ATOM 2288 C C . SER A 1 296 ? -13.606 -2.401 -6.764 1.00 97.19 296 SER A C 1
ATOM 2290 O O . SER A 1 296 ? -13.830 -2.398 -7.978 1.00 97.19 296 SER A O 1
ATOM 2292 N N . THR A 1 297 ? -14.158 -3.299 -5.946 1.00 93.25 297 THR A N 1
ATOM 2293 C CA . THR A 1 297 ? -15.167 -4.266 -6.408 1.00 93.25 297 THR A CA 1
ATOM 2294 C C . THR A 1 297 ? -16.451 -3.559 -6.844 1.00 93.25 297 THR A C 1
ATOM 2296 O O . THR A 1 297 ? -17.097 -3.995 -7.794 1.00 93.25 297 THR A O 1
ATOM 2299 N N . LYS A 1 298 ? -16.796 -2.436 -6.200 1.00 92.19 298 LYS A N 1
ATOM 2300 C CA . LYS A 1 298 ? -17.984 -1.640 -6.527 1.00 92.19 298 LYS A CA 1
ATOM 2301 C C . LYS A 1 298 ? -17.923 -1.077 -7.947 1.00 92.19 298 LYS A C 1
ATOM 2303 O O . LYS A 1 298 ? -18.920 -1.116 -8.662 1.00 92.19 298 LYS A O 1
ATOM 2308 N N . TRP A 1 299 ? -16.764 -0.552 -8.343 1.00 95.44 299 TRP A N 1
ATOM 2309 C CA . TRP A 1 299 ? -16.584 0.107 -9.637 1.00 95.44 299 TRP A CA 1
ATOM 2310 C C . TRP A 1 29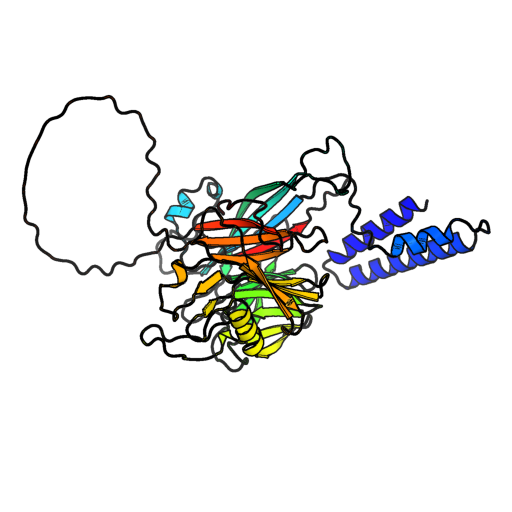9 ? -15.901 -0.770 -10.688 1.00 95.44 299 TRP A C 1
ATOM 2312 O O . TRP A 1 299 ? -15.842 -0.367 -11.850 1.00 95.44 299 TRP A O 1
ATOM 2322 N N . ASN A 1 300 ? -15.420 -1.958 -10.304 1.00 96.69 300 ASN A N 1
ATOM 2323 C CA . ASN A 1 300 ? -14.633 -2.864 -11.141 1.00 96.69 300 ASN A CA 1
ATOM 2324 C C . ASN A 1 300 ? -13.410 -2.154 -11.753 1.00 96.69 300 ASN A C 1
ATOM 2326 O O . ASN A 1 300 ? -13.157 -2.222 -12.962 1.00 96.69 300 ASN A O 1
ATOM 2330 N N . ARG A 1 301 ? -12.695 -1.408 -10.904 1.00 98.31 301 ARG A N 1
ATOM 2331 C CA . ARG A 1 301 ? -11.591 -0.524 -11.291 1.00 98.31 301 ARG A CA 1
ATOM 2332 C C . ARG A 1 301 ? -10.406 -0.647 -10.348 1.00 98.31 301 ARG A C 1
ATOM 2334 O O . ARG A 1 301 ? -10.574 -0.827 -9.142 1.00 98.31 301 ARG A O 1
ATOM 2341 N N . TRP A 1 302 ? -9.228 -0.489 -10.931 1.00 98.75 302 TRP A N 1
ATOM 2342 C CA . TRP A 1 302 ? -7.975 -0.272 -10.230 1.00 98.75 302 TRP A CA 1
ATOM 2343 C C . TRP A 1 302 ? -7.764 1.213 -9.958 1.00 98.75 302 TRP A C 1
ATOM 2345 O O . TRP A 1 302 ? -8.107 2.048 -10.796 1.00 98.75 302 TRP A O 1
ATOM 2355 N N . TYR A 1 303 ? -7.169 1.516 -8.810 1.00 98.69 303 TYR A N 1
ATOM 2356 C CA . TYR A 1 303 ? -6.735 2.850 -8.417 1.00 98.69 303 TYR A CA 1
ATOM 2357 C C . TYR A 1 303 ? -5.289 2.747 -7.943 1.00 98.69 303 TYR A C 1
ATOM 2359 O O . TYR A 1 303 ? -5.004 1.974 -7.034 1.00 98.69 303 TYR A O 1
ATOM 2367 N N . PHE A 1 304 ? -4.389 3.505 -8.555 1.00 98.69 304 PHE A N 1
ATOM 2368 C CA . PHE A 1 304 ? -2.988 3.588 -8.156 1.00 98.69 304 PHE A CA 1
ATOM 2369 C C . PHE A 1 304 ? -2.633 5.030 -7.836 1.00 98.69 304 PHE A C 1
ATOM 2371 O O . PHE A 1 304 ? -3.007 5.939 -8.577 1.00 98.69 304 PHE A O 1
ATOM 2378 N N . ILE A 1 305 ? -1.888 5.232 -6.756 1.00 97.62 305 ILE A N 1
ATOM 2379 C CA . ILE A 1 305 ? -1.310 6.529 -6.407 1.00 97.62 305 ILE A CA 1
ATOM 2380 C C . ILE A 1 305 ? 0.196 6.298 -6.312 1.00 97.62 305 ILE A C 1
ATOM 2382 O O . ILE A 1 305 ? 0.657 5.771 -5.301 1.00 97.62 305 ILE A O 1
ATOM 2386 N N . PRO A 1 306 ? 0.966 6.574 -7.381 1.00 96.00 306 PRO A N 1
ATOM 2387 C CA . PRO A 1 306 ? 2.403 6.337 -7.364 1.00 96.00 306 PRO A CA 1
ATOM 2388 C C . PRO A 1 306 ? 3.066 7.145 -6.248 1.00 96.00 306 PRO A C 1
ATOM 2390 O O . PRO A 1 306 ? 2.774 8.335 -6.097 1.00 96.00 306 PRO A O 1
ATOM 2393 N N . ARG A 1 307 ? 3.972 6.519 -5.494 1.00 94.00 307 ARG A N 1
ATOM 2394 C CA . ARG A 1 307 ? 4.807 7.204 -4.504 1.00 94.00 307 ARG A CA 1
ATOM 2395 C C . ARG A 1 307 ? 5.688 8.239 -5.186 1.00 94.00 307 ARG A C 1
ATOM 2397 O O . ARG A 1 307 ? 5.741 9.382 -4.737 1.00 94.00 307 ARG A O 1
ATOM 2404 N N . HIS A 1 308 ? 6.305 7.826 -6.300 1.00 91.12 308 HIS A N 1
ATOM 2405 C CA . HIS A 1 308 ? 7.193 8.661 -7.095 1.00 91.12 308 HIS A CA 1
ATOM 2406 C C . HIS A 1 308 ? 6.795 8.736 -8.561 1.00 91.12 308 HIS A C 1
ATOM 2408 O O . HIS A 1 308 ? 6.417 7.732 -9.169 1.00 91.12 308 HIS A O 1
ATOM 2414 N N . VAL A 1 309 ? 6.911 9.939 -9.127 1.00 91.19 309 VAL A N 1
ATOM 2415 C CA . VAL A 1 309 ? 6.622 10.237 -10.534 1.00 91.19 309 VAL A CA 1
ATOM 2416 C C . VAL A 1 309 ? 7.734 11.112 -11.095 1.00 91.19 309 VAL A C 1
ATOM 2418 O O . VAL A 1 309 ? 7.898 12.246 -10.654 1.00 91.19 309 VAL A O 1
ATOM 2421 N N . SER A 1 310 ? 8.466 10.629 -12.098 1.00 90.06 310 SER A N 1
ATOM 2422 C CA . SER A 1 310 ? 9.526 11.416 -12.731 1.00 90.06 310 SER A CA 1
ATOM 2423 C C . SER A 1 310 ? 9.531 11.283 -14.248 1.00 90.06 310 SER A C 1
ATOM 2425 O O . SER A 1 310 ? 9.292 10.211 -14.800 1.00 90.06 310 SER A O 1
ATOM 2427 N N . ASN A 1 311 ? 9.846 12.389 -14.925 1.00 90.12 311 ASN A N 1
ATOM 2428 C CA . ASN A 1 311 ? 10.078 12.431 -16.371 1.00 90.12 311 ASN A CA 1
ATOM 2429 C C . ASN A 1 311 ? 11.544 12.171 -16.748 1.00 90.12 311 ASN A C 1
ATOM 2431 O O . ASN A 1 311 ? 11.863 12.047 -17.932 1.00 90.12 311 ASN A O 1
ATOM 2435 N N . THR A 1 312 ? 12.442 12.109 -15.766 1.00 88.88 312 THR A N 1
ATOM 2436 C CA . THR A 1 312 ? 13.869 11.858 -15.975 1.00 88.88 312 THR A CA 1
ATOM 2437 C C . THR A 1 312 ? 14.241 10.436 -15.554 1.00 88.88 312 THR A C 1
ATOM 2439 O O . THR A 1 312 ? 13.526 9.840 -14.747 1.00 88.88 312 THR A O 1
ATOM 2442 N N . PRO A 1 313 ? 15.359 9.889 -16.074 1.00 86.12 313 PRO A N 1
ATOM 2443 C CA . PRO A 1 313 ? 15.892 8.602 -15.635 1.00 86.12 313 PRO A CA 1
ATOM 2444 C C . PRO A 1 313 ? 16.011 8.494 -14.127 1.00 86.12 313 PRO A C 1
ATOM 2446 O O . PRO A 1 313 ? 16.456 9.441 -13.481 1.00 86.12 313 PRO A O 1
ATOM 2449 N N . TYR A 1 314 ? 15.668 7.317 -13.604 1.00 82.50 314 TYR A N 1
ATOM 2450 C CA . TYR A 1 314 ? 15.910 6.979 -12.211 1.00 82.50 314 TYR A CA 1
ATOM 2451 C C . TYR A 1 314 ? 17.403 7.096 -11.896 1.00 82.50 314 TYR A C 1
ATOM 2453 O O . TYR A 1 314 ? 18.247 6.523 -12.596 1.00 82.50 314 TYR A O 1
ATOM 2461 N N . ARG A 1 315 ? 17.721 7.830 -10.831 1.00 76.88 315 ARG A N 1
ATOM 2462 C CA . ARG A 1 315 ? 19.037 7.823 -10.196 1.00 76.88 315 ARG A CA 1
ATOM 2463 C C . ARG A 1 315 ? 18.829 7.555 -8.710 1.00 76.88 315 ARG A C 1
ATOM 2465 O O . ARG A 1 315 ? 17.918 8.141 -8.132 1.00 76.88 315 ARG A O 1
ATOM 2472 N N . PRO A 1 316 ? 19.653 6.705 -8.087 1.00 68.88 316 PRO A N 1
ATOM 2473 C CA . PRO A 1 316 ? 19.566 6.499 -6.646 1.00 68.88 316 PRO A CA 1
ATOM 2474 C C . PRO A 1 316 ? 19.706 7.822 -5.892 1.00 68.88 316 PRO A C 1
ATOM 2476 O O . PRO A 1 316 ? 20.618 8.602 -6.184 1.00 68.88 316 PRO A O 1
ATOM 2479 N N . GLY A 1 317 ? 18.812 8.063 -4.936 1.00 64.81 317 GLY A N 1
ATOM 2480 C CA . GLY A 1 317 ? 18.714 9.303 -4.169 1.00 64.81 317 GLY A CA 1
ATOM 2481 C C . GLY A 1 317 ? 17.771 10.355 -4.768 1.00 64.81 317 GLY A C 1
ATOM 2482 O O . GLY A 1 317 ? 17.413 11.300 -4.061 1.00 64.81 317 GLY A O 1
ATOM 2483 N N . ASP A 1 318 ? 17.328 10.209 -6.027 1.00 65.69 318 ASP A N 1
ATOM 2484 C CA . ASP A 1 318 ? 16.330 11.111 -6.632 1.00 65.69 318 ASP A CA 1
ATOM 2485 C C . ASP A 1 318 ? 14.907 10.822 -6.110 1.00 65.69 318 ASP A C 1
ATOM 2487 O O . ASP A 1 318 ? 14.021 11.675 -6.226 1.00 65.69 318 ASP A O 1
ATOM 2491 N N . GLU A 1 319 ? 14.666 9.652 -5.497 1.00 60.91 319 GLU A N 1
ATOM 2492 C CA . GLU A 1 319 ? 13.364 9.275 -4.929 1.00 60.91 319 GLU A CA 1
ATOM 2493 C C . GLU A 1 319 ? 12.792 10.340 -3.978 1.00 60.91 319 GLU A C 1
ATOM 2495 O O . GLU A 1 319 ? 11.605 10.651 -4.031 1.00 60.91 319 GLU A O 1
ATOM 2500 N N . HIS A 1 320 ? 13.624 11.019 -3.190 1.00 61.91 320 HIS A N 1
ATOM 2501 C CA . HIS A 1 320 ? 13.147 11.949 -2.161 1.00 61.91 320 HIS A CA 1
ATOM 2502 C C . HIS A 1 320 ? 12.613 13.295 -2.701 1.00 61.91 320 HIS A C 1
ATOM 2504 O O . HIS A 1 320 ? 12.192 14.145 -1.915 1.00 61.91 320 HIS A O 1
ATOM 2510 N N . GLN A 1 321 ? 12.648 13.532 -4.020 1.00 61.31 321 GLN A N 1
ATOM 2511 C CA . GLN A 1 321 ? 12.323 14.837 -4.624 1.00 61.31 321 GLN A CA 1
ATOM 2512 C C . GLN A 1 321 ? 11.013 14.859 -5.423 1.00 61.31 321 GLN A C 1
ATOM 2514 O O . GLN A 1 321 ? 10.573 15.923 -5.868 1.00 61.31 321 GLN A O 1
ATOM 2519 N N . HIS A 1 322 ? 10.375 13.705 -5.615 1.00 72.25 322 HIS A N 1
ATOM 2520 C CA . HIS A 1 322 ? 9.259 13.555 -6.545 1.00 72.25 322 HIS A CA 1
ATOM 2521 C C . HIS A 1 322 ? 8.097 12.812 -5.889 1.00 72.25 322 HIS A C 1
ATOM 2523 O O . HIS A 1 322 ? 7.920 11.626 -6.134 1.00 72.25 322 HIS A O 1
ATOM 2529 N N . GLY A 1 323 ? 7.327 13.487 -5.032 1.00 80.81 323 GLY A N 1
ATOM 2530 C CA . GLY A 1 323 ? 6.148 12.904 -4.384 1.00 80.81 323 GLY A CA 1
ATOM 2531 C C . GLY A 1 323 ? 4.987 12.617 -5.348 1.00 80.81 323 GLY A C 1
ATOM 2532 O O . GLY A 1 323 ? 5.055 12.861 -6.556 1.00 80.81 323 GLY A O 1
ATOM 2533 N N . SER A 1 324 ? 3.885 12.107 -4.802 1.00 83.62 324 SER A N 1
ATOM 2534 C CA . SER A 1 324 ? 2.693 11.731 -5.568 1.00 83.62 324 SER A CA 1
ATOM 2535 C C . SER A 1 324 ? 2.005 12.937 -6.217 1.00 83.62 324 SER A C 1
ATOM 2537 O O . SER A 1 324 ? 1.755 13.946 -5.563 1.00 83.62 324 SER A O 1
ATOM 2539 N N . THR A 1 325 ? 1.616 12.811 -7.489 1.00 87.19 325 THR A N 1
ATOM 2540 C CA . THR A 1 325 ? 1.023 13.922 -8.265 1.00 87.19 325 THR A CA 1
ATOM 2541 C C . THR A 1 325 ? -0.385 13.652 -8.791 1.00 87.19 325 THR A C 1
ATOM 2543 O O . THR A 1 325 ? -1.098 14.595 -9.137 1.00 87.19 325 THR A O 1
ATOM 2546 N N . ALA A 1 326 ? -0.813 12.390 -8.870 1.00 93.94 326 ALA A N 1
ATOM 2547 C CA . ALA A 1 326 ? -2.099 12.015 -9.450 1.00 93.94 326 ALA A CA 1
ATOM 2548 C C . ALA A 1 326 ? -2.590 10.642 -8.965 1.00 93.94 326 ALA A C 1
ATOM 2550 O O . ALA A 1 326 ? -1.811 9.808 -8.503 1.00 93.94 326 ALA A O 1
ATOM 2551 N N . ILE A 1 327 ? -3.890 10.402 -9.139 1.00 97.62 327 ILE A N 1
ATOM 2552 C CA . ILE A 1 327 ? -4.549 9.101 -9.019 1.00 97.62 327 ILE A CA 1
ATOM 2553 C C . ILE A 1 327 ? -4.741 8.534 -10.426 1.00 97.62 327 ILE A C 1
ATOM 2555 O O . ILE A 1 327 ? -5.376 9.153 -11.281 1.00 97.62 327 ILE A O 1
ATOM 2559 N N . ILE A 1 328 ? -4.233 7.331 -10.660 1.00 98.62 328 ILE A N 1
ATOM 2560 C CA . ILE A 1 328 ? -4.418 6.576 -11.898 1.00 98.62 328 ILE A CA 1
ATOM 2561 C C . ILE A 1 328 ? -5.595 5.625 -11.699 1.00 98.62 328 ILE A C 1
ATOM 2563 O O . ILE A 1 328 ? -5.546 4.737 -10.852 1.00 98.62 328 ILE A O 1
ATOM 2567 N N . ILE A 1 329 ? -6.653 5.790 -12.488 1.00 98.69 329 ILE A N 1
ATOM 2568 C CA . ILE A 1 329 ? -7.881 4.998 -12.408 1.00 98.69 329 ILE A CA 1
ATOM 2569 C C . ILE A 1 329 ? -8.009 4.174 -13.683 1.00 98.69 329 ILE A C 1
ATOM 2571 O O . ILE A 1 329 ? -8.210 4.723 -14.766 1.00 98.69 329 ILE A O 1
ATOM 2575 N N . ALA A 1 330 ? -7.933 2.853 -13.566 1.00 98.69 330 ALA A N 1
ATOM 2576 C CA . ALA A 1 330 ? -7.968 1.944 -14.705 1.00 98.69 330 ALA A CA 1
ATOM 2577 C C . ALA A 1 330 ? -9.145 0.967 -14.622 1.00 98.69 330 ALA A C 1
ATOM 2579 O O . ALA A 1 330 ? -9.554 0.537 -13.543 1.00 98.69 330 ALA A O 1
ATOM 2580 N N . ASP A 1 331 ? -9.694 0.577 -15.770 1.00 98.44 331 ASP A N 1
ATOM 2581 C CA . ASP A 1 331 ? -10.577 -0.587 -15.835 1.00 98.44 331 ASP A CA 1
ATOM 2582 C C . ASP A 1 331 ? -9.810 -1.883 -15.509 1.00 98.44 331 ASP A C 1
ATOM 2584 O O . ASP A 1 331 ? -8.579 -1.928 -15.505 1.00 98.44 331 ASP A O 1
ATOM 2588 N N . ALA A 1 332 ? -10.538 -2.979 -15.281 1.00 97.00 332 ALA A N 1
ATOM 2589 C CA . ALA A 1 332 ? -9.958 -4.274 -14.916 1.00 97.00 332 ALA A CA 1
ATOM 2590 C C . ALA A 1 332 ? -8.846 -4.780 -15.861 1.00 97.00 332 ALA A C 1
ATOM 2592 O O . ALA A 1 332 ? -8.014 -5.581 -15.437 1.00 97.00 332 ALA A O 1
ATOM 2593 N N . SER A 1 333 ? -8.859 -4.348 -17.129 1.00 97.00 333 SER A N 1
ATOM 2594 C CA . SER A 1 333 ? -7.927 -4.781 -18.177 1.00 97.00 333 SER A CA 1
ATOM 2595 C C . SER A 1 333 ? -6.847 -3.752 -18.539 1.00 97.00 333 SER A C 1
ATOM 2597 O O . SER A 1 333 ? -6.042 -4.006 -19.443 1.00 97.00 333 SER A O 1
ATOM 2599 N N . PHE A 1 334 ? -6.826 -2.597 -17.860 1.00 98.25 334 PHE A N 1
ATOM 2600 C CA . PHE A 1 334 ? -5.963 -1.457 -18.183 1.00 98.25 334 PHE A CA 1
ATOM 2601 C C . PHE A 1 334 ? -6.069 -1.042 -19.662 1.00 98.25 334 PHE A C 1
ATOM 2603 O O . PHE A 1 334 ? -5.084 -0.676 -20.293 1.00 98.25 334 PHE A O 1
ATOM 2610 N N . LYS A 1 335 ? -7.244 -1.175 -20.280 1.00 97.44 335 LYS A N 1
ATOM 2611 C CA . LYS A 1 335 ? -7.521 -0.669 -21.636 1.00 97.44 335 LYS A CA 1
ATOM 2612 C C . LYS A 1 335 ? -8.018 0.768 -21.603 1.00 97.44 335 LYS A C 1
ATOM 2614 O O . LYS A 1 335 ? -7.835 1.492 -22.575 1.00 97.44 335 LYS A O 1
ATOM 2619 N N . LYS A 1 336 ? -8.657 1.170 -20.505 1.00 98.25 336 LYS A N 1
ATOM 2620 C CA . LYS A 1 336 ? -9.143 2.527 -20.289 1.00 98.25 336 LYS A CA 1
ATOM 2621 C C . LYS A 1 336 ? -8.570 3.037 -18.977 1.00 98.25 336 LYS A C 1
ATOM 2623 O O . LYS A 1 336 ? -8.902 2.511 -17.918 1.00 98.25 336 LYS A O 1
ATOM 2628 N N . ILE A 1 337 ? -7.716 4.047 -19.077 1.00 98.69 337 ILE A N 1
ATOM 2629 C CA . ILE A 1 337 ? -7.047 4.676 -17.942 1.00 98.69 337 ILE A CA 1
ATOM 2630 C C . ILE A 1 337 ? -7.421 6.156 -17.932 1.00 98.69 337 ILE A C 1
ATOM 2632 O O . ILE A 1 337 ? -7.441 6.804 -18.978 1.00 98.69 337 ILE A O 1
ATOM 2636 N N . VAL A 1 338 ? -7.761 6.663 -16.754 1.00 97.94 338 VAL A N 1
ATOM 2637 C CA . VAL A 1 338 ? -8.026 8.073 -16.472 1.00 97.94 338 VAL A CA 1
ATOM 2638 C C . VAL A 1 338 ? -7.049 8.513 -15.394 1.00 97.94 338 VAL A C 1
ATOM 2640 O O . VAL A 1 338 ? -6.847 7.792 -14.421 1.00 97.94 338 VAL A O 1
ATOM 2643 N N . VAL A 1 339 ? -6.454 9.688 -15.564 1.00 97.88 339 VAL A N 1
ATOM 2644 C CA . VAL A 1 339 ? -5.549 10.290 -14.584 1.00 97.88 339 VAL A CA 1
ATOM 2645 C C . VAL A 1 339 ? -6.260 11.475 -13.942 1.00 97.88 339 VAL A C 1
ATOM 2647 O O . VAL A 1 339 ? -6.683 12.388 -14.649 1.00 97.88 339 VAL A O 1
ATOM 2650 N N . SER A 1 340 ? -6.405 11.444 -12.618 1.00 96.50 340 SER A N 1
ATOM 2651 C CA . SER A 1 340 ? -6.963 12.543 -11.827 1.00 96.50 340 SER A CA 1
ATOM 2652 C C . SER A 1 340 ? -5.837 13.245 -11.070 1.00 96.50 340 SER A C 1
ATOM 2654 O O . SER A 1 340 ? -5.219 12.605 -10.218 1.00 96.50 340 SER A O 1
ATOM 2656 N N . PRO A 1 341 ? -5.524 14.520 -11.357 1.00 95.12 341 PRO A N 1
ATOM 2657 C CA . PRO A 1 341 ? -4.489 15.252 -10.631 1.00 95.12 341 PRO A CA 1
ATOM 2658 C C . PRO A 1 341 ? -4.801 15.333 -9.135 1.00 95.12 341 PRO A C 1
ATOM 2660 O O . PRO A 1 341 ? -5.947 15.567 -8.759 1.00 95.12 341 PRO A O 1
ATOM 2663 N N . LEU A 1 342 ? -3.786 15.174 -8.289 1.00 91.56 342 LEU A N 1
ATOM 2664 C CA . LEU A 1 342 ? -3.913 15.444 -6.861 1.00 91.56 342 LEU A CA 1
ATOM 2665 C C . LEU A 1 342 ? -3.794 16.946 -6.615 1.00 91.56 342 LEU A C 1
ATOM 2667 O O . LEU A 1 342 ? -2.895 17.612 -7.133 1.00 91.56 342 LEU A O 1
ATOM 2671 N N . GLN A 1 343 ? -4.682 17.480 -5.786 1.00 87.12 343 GLN A N 1
ATOM 2672 C CA . GLN A 1 343 ? -4.522 18.815 -5.236 1.00 87.12 343 GLN A CA 1
ATOM 2673 C C . GLN A 1 343 ? -3.242 18.862 -4.389 1.00 87.12 343 GLN A C 1
ATOM 2675 O O . GLN A 1 343 ? -2.941 17.928 -3.644 1.00 87.12 343 GLN A O 1
ATOM 2680 N N . SER A 1 344 ? -2.488 19.960 -4.505 1.00 74.38 344 SER A N 1
ATOM 2681 C CA . SER A 1 344 ? -1.258 20.160 -3.733 1.00 74.38 344 SER A CA 1
ATOM 2682 C C . SER A 1 344 ? -1.537 20.017 -2.240 1.00 74.38 344 SER A C 1
ATOM 2684 O O . SER A 1 344 ? -2.417 20.695 -1.712 1.00 74.38 344 SER A O 1
ATOM 2686 N N . THR A 1 345 ? -0.756 19.176 -1.566 1.00 69.00 345 THR A N 1
ATOM 2687 C CA . THR A 1 345 ? -0.804 19.024 -0.107 1.00 69.00 345 THR A CA 1
ATOM 2688 C C . THR A 1 345 ? 0.284 19.857 0.559 1.00 69.00 345 THR A C 1
ATOM 2690 O O . THR A 1 345 ? 1.186 20.367 -0.111 1.00 69.00 345 THR A O 1
ATOM 2693 N N . ALA A 1 346 ? 0.207 20.004 1.883 1.00 67.56 346 ALA A N 1
ATOM 2694 C CA . ALA A 1 346 ? 1.182 20.768 2.660 1.00 67.56 346 ALA A CA 1
ATOM 2695 C C . ALA A 1 346 ? 2.631 20.255 2.511 1.00 67.56 346 ALA A C 1
ATOM 2697 O O . ALA A 1 346 ? 3.563 21.055 2.577 1.00 67.56 346 ALA A O 1
ATOM 2698 N N . ASN A 1 347 ? 2.829 18.948 2.283 1.00 75.69 347 ASN A N 1
ATOM 2699 C CA . ASN A 1 347 ? 4.149 18.340 2.075 1.00 75.69 347 ASN A CA 1
ATOM 2700 C C . ASN A 1 347 ? 4.269 17.730 0.662 1.00 75.69 347 ASN A C 1
ATOM 2702 O O . ASN A 1 347 ? 3.985 16.546 0.488 1.00 75.69 347 ASN A O 1
ATOM 2706 N N . PRO A 1 348 ? 4.685 18.500 -0.360 1.00 75.44 348 PRO A N 1
ATOM 2707 C CA . PRO A 1 348 ? 4.744 18.021 -1.747 1.00 75.44 348 PRO A CA 1
ATOM 2708 C C . PRO A 1 348 ? 5.877 17.014 -2.018 1.00 75.44 348 PRO A C 1
ATOM 2710 O O . PRO A 1 348 ? 5.842 16.311 -3.023 1.00 75.44 348 PRO A O 1
ATOM 2713 N N . THR A 1 349 ? 6.880 16.934 -1.138 1.00 79.44 349 THR A N 1
ATOM 2714 C CA . THR A 1 349 ? 7.965 15.938 -1.197 1.00 79.44 349 THR A CA 1
ATOM 2715 C C . THR A 1 349 ? 7.562 14.589 -0.602 1.00 79.44 349 THR A C 1
ATOM 2717 O O . THR A 1 349 ? 8.230 13.594 -0.861 1.00 79.44 349 THR A O 1
ATOM 2720 N N . ALA A 1 350 ? 6.469 14.530 0.170 1.00 86.38 350 ALA A N 1
ATOM 2721 C CA . ALA A 1 350 ? 6.002 13.296 0.785 1.00 86.38 350 ALA A CA 1
ATOM 2722 C C . ALA A 1 350 ? 5.308 12.403 -0.259 1.00 86.38 350 ALA A C 1
ATOM 2724 O O . ALA A 1 350 ? 4.260 12.764 -0.803 1.00 86.38 350 ALA A O 1
ATOM 2725 N N . GLY A 1 351 ? 5.879 11.231 -0.531 1.00 91.44 351 GLY A N 1
ATOM 2726 C CA . GLY A 1 351 ? 5.285 10.235 -1.426 1.00 91.44 351 GLY A CA 1
ATOM 2727 C C . GLY A 1 351 ? 4.273 9.358 -0.690 1.00 91.44 351 GLY A C 1
ATOM 2728 O O . GLY A 1 351 ? 4.484 9.046 0.478 1.00 91.44 351 GLY A O 1
ATOM 2729 N N . VAL A 1 352 ? 3.176 8.967 -1.348 1.00 95.06 352 VAL A N 1
ATOM 2730 C CA . VAL A 1 352 ? 2.191 8.020 -0.788 1.00 95.06 352 VAL A CA 1
ATOM 2731 C C . VAL A 1 352 ? 2.807 6.627 -0.657 1.00 95.06 352 VAL A C 1
ATOM 2733 O O . VAL A 1 352 ? 3.269 6.087 -1.657 1.00 95.06 352 VAL A O 1
ATOM 2736 N N . THR A 1 353 ? 2.759 6.058 0.549 1.00 95.62 353 THR A N 1
ATOM 2737 C CA . THR A 1 353 ? 3.360 4.754 0.893 1.00 95.62 353 THR A CA 1
ATOM 2738 C C . THR A 1 353 ? 2.336 3.634 1.098 1.00 95.62 353 THR A C 1
ATOM 2740 O O . THR A 1 353 ? 2.670 2.474 0.963 1.00 95.62 353 THR A O 1
ATOM 2743 N N . ASP A 1 354 ? 1.068 3.953 1.383 1.00 98.25 354 ASP A N 1
ATOM 2744 C CA . ASP A 1 354 ? -0.067 3.017 1.311 1.00 98.25 354 ASP A CA 1
ATOM 2745 C C . ASP A 1 354 ? -1.378 3.811 1.304 1.00 98.25 354 ASP A C 1
ATOM 2747 O O . ASP A 1 354 ? -1.437 5.011 1.606 1.00 98.25 354 ASP A O 1
ATOM 2751 N N . CYS A 1 355 ? -2.465 3.137 0.960 1.00 97.94 355 CYS A N 1
ATOM 2752 C CA . CYS A 1 355 ? -3.782 3.731 0.861 1.00 97.94 355 CYS A CA 1
ATOM 2753 C C . CYS A 1 355 ? -4.884 2.693 1.078 1.00 97.94 355 CYS A C 1
ATOM 2755 O O . CYS A 1 355 ? -4.681 1.506 0.827 1.00 97.94 355 CYS A O 1
ATOM 2757 N N . LYS A 1 356 ? -6.075 3.138 1.501 1.00 98.00 356 LYS A N 1
ATOM 2758 C CA . LYS A 1 356 ? -7.305 2.325 1.555 1.00 98.00 356 LYS A CA 1
ATOM 2759 C C . LYS A 1 356 ? -8.544 3.173 1.303 1.00 98.00 356 LYS A C 1
ATOM 2761 O O . LYS A 1 356 ? -8.593 4.349 1.654 1.00 98.00 356 LYS A O 1
ATOM 2766 N N . PHE A 1 357 ? -9.587 2.570 0.735 1.00 95.75 357 PHE A N 1
ATOM 2767 C CA . PHE A 1 357 ? -10.897 3.219 0.696 1.00 95.75 357 PHE A CA 1
ATOM 2768 C C . PHE A 1 357 ? -11.470 3.350 2.107 1.00 95.75 357 PHE A C 1
ATOM 2770 O O . PHE A 1 357 ? -11.450 2.399 2.887 1.00 95.75 357 PHE A O 1
ATOM 2777 N N . VAL A 1 358 ? -12.057 4.505 2.415 1.00 92.38 358 VAL A N 1
ATOM 2778 C CA . VAL A 1 358 ? -12.856 4.665 3.631 1.00 92.38 358 VAL A CA 1
ATOM 2779 C C . VAL A 1 358 ? -14.113 3.793 3.505 1.00 92.38 358 VAL A C 1
ATOM 2781 O O . VAL A 1 358 ? -14.855 3.960 2.531 1.00 92.38 358 VAL A O 1
ATOM 2784 N N . PRO A 1 359 ? -14.407 2.882 4.460 1.00 88.00 359 PRO A N 1
ATOM 2785 C CA . PRO A 1 359 ? -15.464 1.882 4.316 1.00 88.00 359 PRO A CA 1
ATOM 2786 C C . PRO A 1 359 ? -16.852 2.478 4.599 1.00 88.00 359 PRO A C 1
ATOM 2788 O O . PRO A 1 359 ? -17.554 2.106 5.535 1.00 88.00 359 PRO A O 1
ATOM 2791 N N . ASN A 1 360 ? -17.252 3.425 3.753 1.00 80.44 360 ASN A N 1
ATOM 2792 C CA . ASN A 1 360 ? -18.552 4.095 3.748 1.00 80.44 360 ASN A CA 1
ATOM 2793 C C . ASN A 1 360 ? -19.438 3.660 2.566 1.00 80.44 360 ASN A C 1
ATOM 2795 O O . ASN A 1 360 ? -20.520 4.207 2.352 1.00 80.44 360 ASN A O 1
ATOM 2799 N N . GLY A 1 361 ? -18.959 2.701 1.767 1.00 75.31 361 GLY A N 1
ATOM 2800 C CA . GLY A 1 361 ? -19.710 2.103 0.674 1.00 75.31 361 GLY A CA 1
ATOM 2801 C C . GLY A 1 361 ? -19.675 2.803 -0.666 1.00 75.31 361 GLY A C 1
ATOM 2802 O O . GLY A 1 361 ? -20.370 2.362 -1.589 1.00 75.31 361 GLY A O 1
ATOM 2803 N N . ARG A 1 362 ? -18.946 3.910 -0.785 1.00 84.25 362 ARG A N 1
ATOM 2804 C CA . ARG A 1 362 ? -18.914 4.708 -2.014 1.00 84.25 362 ARG A CA 1
ATOM 2805 C C . ARG A 1 362 ? -17.637 4.503 -2.820 1.00 84.25 362 ARG A C 1
ATOM 2807 O O . ARG A 1 362 ? -17.683 4.753 -4.023 1.00 84.25 362 ARG A O 1
ATOM 2814 N N . ASP A 1 363 ? -16.567 4.019 -2.188 1.00 91.69 363 ASP A N 1
ATOM 2815 C CA . ASP A 1 363 ? -15.214 3.912 -2.754 1.00 91.69 363 ASP A CA 1
ATOM 2816 C C . ASP A 1 363 ? -14.800 5.240 -3.409 1.00 91.69 363 ASP A C 1
ATOM 2818 O O . ASP A 1 363 ? -14.437 5.295 -4.582 1.00 91.69 363 ASP A O 1
ATOM 2822 N N . ARG A 1 364 ? -14.985 6.337 -2.661 1.00 91.75 364 ARG A N 1
ATOM 2823 C CA . ARG A 1 364 ? -14.715 7.710 -3.114 1.00 91.75 364 ARG A CA 1
ATOM 2824 C C . ARG A 1 364 ? -13.683 8.411 -2.262 1.00 91.75 364 ARG A C 1
ATOM 2826 O O . ARG A 1 364 ? -12.850 9.113 -2.807 1.00 91.75 364 ARG A O 1
ATOM 2833 N N . GLU A 1 365 ? -13.748 8.243 -0.951 1.00 93.50 365 GLU A N 1
ATOM 2834 C CA . GLU A 1 365 ? -12.751 8.763 -0.026 1.00 93.50 365 GLU A CA 1
ATOM 2835 C C . GLU A 1 365 ? -11.670 7.709 0.209 1.00 93.50 365 GLU A C 1
ATOM 2837 O O . GLU A 1 365 ? -11.972 6.533 0.425 1.00 93.50 365 GLU A O 1
ATOM 2842 N N . ILE A 1 366 ? -10.414 8.136 0.154 1.00 96.56 366 ILE A N 1
ATOM 2843 C CA . ILE A 1 366 ? -9.229 7.298 0.284 1.00 96.56 366 ILE A CA 1
ATOM 2844 C C . ILE A 1 366 ? -8.405 7.869 1.432 1.00 96.56 366 ILE A C 1
ATOM 2846 O O . ILE A 1 366 ? -8.008 9.034 1.388 1.00 96.56 366 ILE A O 1
ATOM 2850 N N . ILE A 1 367 ? -8.162 7.057 2.459 1.00 97.25 367 ILE A N 1
ATOM 2851 C CA . ILE A 1 367 ? -7.131 7.354 3.450 1.00 97.25 367 ILE A CA 1
ATOM 2852 C C . ILE A 1 367 ? -5.781 6.996 2.838 1.00 97.25 367 ILE A C 1
ATOM 2854 O O . ILE A 1 367 ? -5.641 5.928 2.241 1.00 97.25 367 ILE A O 1
ATOM 2858 N N . VAL A 1 368 ? -4.817 7.900 2.949 1.00 96.94 368 VAL A N 1
ATOM 2859 C CA . VAL A 1 368 ? -3.456 7.715 2.440 1.00 96.94 368 VAL A CA 1
ATOM 2860 C C . VAL A 1 368 ? -2.468 7.984 3.557 1.00 96.94 368 VAL A C 1
ATOM 2862 O O . VAL A 1 368 ? -2.674 8.896 4.361 1.00 96.94 368 VAL A O 1
ATOM 2865 N N . ILE A 1 369 ? -1.395 7.208 3.589 1.00 96.31 369 ILE A N 1
ATOM 2866 C CA . ILE A 1 369 ? -0.197 7.547 4.350 1.00 96.31 369 ILE A CA 1
ATOM 2867 C C . ILE A 1 369 ? 0.886 8.004 3.380 1.00 96.31 369 ILE A C 1
ATOM 2869 O O . ILE A 1 369 ? 0.937 7.551 2.236 1.00 96.31 369 ILE A O 1
ATOM 2873 N N . LYS A 1 370 ? 1.700 8.960 3.816 1.00 93.50 370 LYS A N 1
ATOM 2874 C CA . LYS A 1 370 ? 2.796 9.524 3.032 1.00 93.50 370 LYS A CA 1
ATOM 2875 C C . LYS A 1 370 ? 4.044 9.614 3.879 1.00 93.50 370 LYS A C 1
ATOM 2877 O O . LYS A 1 370 ? 3.935 9.944 5.056 1.00 93.50 370 LYS A O 1
ATOM 2882 N N . THR A 1 371 ? 5.209 9.459 3.274 1.00 90.69 371 THR A N 1
ATOM 2883 C CA . THR A 1 371 ? 6.488 9.628 3.965 1.00 90.69 371 THR A CA 1
ATOM 2884 C C . THR A 1 371 ? 7.350 10.637 3.221 1.00 90.69 371 THR A C 1
ATOM 2886 O O . THR A 1 371 ? 7.499 10.575 2.003 1.00 90.69 371 THR A O 1
ATOM 2889 N N . ASP A 1 372 ? 7.895 11.590 3.975 1.00 86.81 372 ASP A N 1
ATOM 2890 C CA . ASP A 1 372 ? 8.927 12.521 3.525 1.00 86.81 372 ASP A CA 1
ATOM 2891 C C . ASP A 1 372 ? 10.270 12.105 4.125 1.00 86.81 372 ASP A C 1
ATOM 2893 O O . ASP A 1 372 ? 10.425 12.117 5.345 1.00 86.81 372 ASP A O 1
ATOM 2897 N N . GLU A 1 373 ? 11.225 11.756 3.271 1.00 77.94 373 GLU A N 1
ATOM 2898 C CA . GLU A 1 373 ? 12.580 11.312 3.635 1.00 77.94 373 GLU A CA 1
ATOM 2899 C C . GLU A 1 373 ? 13.635 12.410 3.402 1.00 77.94 373 GLU A C 1
ATOM 2901 O O . GLU A 1 373 ? 14.821 12.219 3.655 1.00 77.94 373 GLU A O 1
ATOM 2906 N N . SER A 1 374 ? 13.218 13.595 2.938 1.00 67.31 374 SER A N 1
ATOM 2907 C CA . SER A 1 374 ? 14.128 14.716 2.664 1.00 67.31 374 SER A CA 1
ATOM 2908 C C . SER A 1 374 ? 14.546 15.485 3.928 1.00 67.31 374 SER A C 1
ATOM 2910 O O . SER A 1 374 ? 15.549 16.206 3.932 1.00 67.31 374 SER A O 1
ATOM 2912 N N . LYS A 1 375 ? 13.798 15.341 5.031 1.00 55.16 375 LYS A N 1
ATOM 2913 C CA . LYS A 1 375 ? 13.986 16.093 6.283 1.00 55.16 375 LYS A CA 1
ATOM 2914 C C . LYS A 1 375 ? 15.060 15.464 7.177 1.00 55.16 375 LYS A C 1
ATOM 2916 O O . LYS A 1 375 ? 14.797 15.030 8.295 1.00 55.16 375 LYS A O 1
ATOM 2921 N N . ALA A 1 376 ? 16.310 15.515 6.722 1.00 49.19 376 ALA A N 1
ATOM 2922 C CA . ALA A 1 376 ? 17.493 15.093 7.478 1.00 49.19 376 ALA A CA 1
ATOM 2923 C C . ALA A 1 376 ? 17.932 16.051 8.616 1.00 49.19 376 ALA A C 1
ATOM 2925 O O . ALA A 1 376 ? 19.037 15.914 9.137 1.00 49.19 376 ALA A O 1
ATOM 2926 N N . THR A 1 377 ? 17.111 17.016 9.048 1.00 33.69 377 THR A N 1
ATOM 2927 C CA . THR A 1 377 ? 17.471 17.940 10.139 1.00 33.69 377 THR A CA 1
ATOM 2928 C C . THR A 1 377 ? 16.282 18.267 11.043 1.00 33.69 377 THR A C 1
ATOM 2930 O O . THR A 1 377 ? 15.387 19.031 10.691 1.00 33.69 377 THR A O 1
ATOM 2933 N N . TRP A 1 378 ? 16.301 17.742 12.272 1.00 35.16 378 TRP A N 1
ATOM 2934 C CA . TRP A 1 378 ? 15.545 18.335 13.374 1.00 35.16 378 TRP A CA 1
ATOM 2935 C C . TRP A 1 378 ? 16.286 19.587 13.846 1.00 35.16 378 TRP A C 1
ATOM 2937 O O . TRP A 1 378 ? 17.337 19.492 14.477 1.00 35.16 378 TRP A O 1
ATOM 2947 N N . THR A 1 379 ? 15.733 20.769 13.591 1.00 27.67 379 THR A N 1
ATOM 2948 C CA . THR A 1 379 ? 15.959 21.906 14.484 1.00 27.67 379 THR A CA 1
ATOM 2949 C C . THR A 1 379 ? 14.888 21.850 15.561 1.00 27.67 379 THR A C 1
ATOM 2951 O O . THR A 1 379 ? 13.694 21.947 15.286 1.00 27.67 379 THR A O 1
ATOM 2954 N N . THR A 1 380 ? 15.308 21.649 16.810 1.00 28.38 380 THR A N 1
ATOM 2955 C CA . THR A 1 380 ? 14.441 21.835 17.975 1.00 28.38 380 THR A CA 1
ATOM 2956 C C . THR A 1 380 ? 13.736 23.187 17.835 1.00 28.38 380 THR A C 1
ATOM 2958 O O . THR A 1 380 ? 14.432 24.181 17.604 1.00 28.38 380 THR A O 1
ATOM 2961 N N . PRO A 1 381 ? 12.402 23.284 17.984 1.00 29.89 381 PRO A N 1
ATOM 2962 C CA . PRO A 1 381 ? 11.769 24.577 18.164 1.00 29.89 381 PRO A CA 1
ATOM 2963 C C . PRO A 1 381 ? 12.340 25.150 19.457 1.00 29.89 381 PRO A C 1
ATOM 2965 O O . PRO A 1 381 ? 12.003 24.697 20.551 1.00 29.89 381 PRO A O 1
ATOM 2968 N N . THR A 1 382 ? 13.274 26.092 19.346 1.00 29.31 382 THR A N 1
ATOM 2969 C CA . THR A 1 382 ? 13.734 26.846 20.504 1.00 29.31 382 THR A CA 1
ATOM 2970 C C . THR A 1 382 ? 12.497 27.525 21.082 1.00 29.31 382 THR A C 1
ATOM 2972 O O . THR A 1 382 ? 11.835 28.265 20.347 1.00 29.31 382 THR A O 1
ATOM 2975 N N . PRO A 1 383 ? 12.148 27.307 22.361 1.00 31.39 383 PRO A N 1
ATOM 2976 C CA . PRO A 1 383 ? 11.156 28.141 23.011 1.00 31.39 383 PRO A CA 1
ATOM 2977 C C . PRO A 1 383 ? 11.633 29.584 22.866 1.00 31.39 383 PRO A C 1
ATOM 2979 O O . PRO A 1 383 ? 12.734 29.925 23.307 1.00 31.39 383 PRO A O 1
ATOM 2982 N N . THR A 1 384 ? 10.848 30.423 22.196 1.00 29.92 384 THR A N 1
ATOM 2983 C CA . THR A 1 384 ? 11.081 31.863 22.156 1.00 29.92 384 THR A CA 1
ATOM 2984 C C . THR A 1 384 ? 10.802 32.421 23.542 1.00 29.92 384 THR A C 1
ATOM 2986 O O . THR A 1 384 ? 9.749 32.982 23.826 1.00 29.92 384 THR A O 1
ATOM 2989 N N . THR A 1 385 ? 11.771 32.270 24.439 1.00 31.06 385 THR A N 1
ATOM 2990 C CA . THR A 1 385 ? 11.860 33.131 25.609 1.00 31.06 385 THR A CA 1
ATOM 2991 C C . THR A 1 385 ? 12.208 34.526 25.084 1.00 31.06 385 THR A C 1
ATOM 2993 O O . THR A 1 385 ? 13.196 34.659 24.356 1.00 31.06 385 THR A O 1
ATOM 2996 N N . PRO A 1 386 ? 11.427 35.573 25.393 1.00 28.66 386 PRO A N 1
ATOM 2997 C CA . PRO A 1 386 ? 11.764 36.918 24.964 1.00 28.66 386 PRO A CA 1
ATOM 2998 C C . PRO A 1 386 ? 13.027 37.356 25.703 1.00 28.66 386 PRO A C 1
ATOM 3000 O O . PRO A 1 386 ? 12.992 37.659 26.896 1.00 28.66 386 PRO A O 1
ATOM 3003 N N . THR A 1 387 ? 14.164 37.363 25.009 1.00 31.03 387 THR A N 1
ATOM 3004 C CA . THR A 1 387 ? 15.403 37.885 25.582 1.00 31.03 387 THR A CA 1
ATOM 3005 C C . THR A 1 387 ? 15.359 39.416 25.555 1.00 31.03 387 THR A C 1
ATOM 3007 O O . THR A 1 387 ? 15.086 40.000 24.503 1.00 31.03 387 THR A O 1
ATOM 3010 N N . PRO A 1 388 ? 15.636 40.097 26.681 1.00 30.41 388 PRO A N 1
ATOM 3011 C CA . PRO A 1 388 ? 15.661 41.551 26.745 1.00 30.41 388 PRO A CA 1
ATOM 3012 C C . PRO A 1 388 ? 16.765 42.129 25.858 1.00 30.41 388 PRO A C 1
ATOM 3014 O O . PRO A 1 388 ? 17.898 41.647 25.855 1.00 30.41 388 PRO A O 1
ATOM 3017 N N . ILE A 1 389 ? 16.447 43.219 25.165 1.00 31.25 389 ILE A N 1
ATOM 3018 C CA . ILE A 1 389 ? 17.398 44.021 24.393 1.00 31.25 389 ILE A CA 1
ATOM 3019 C C . ILE A 1 389 ? 18.487 44.557 25.332 1.00 31.25 389 ILE A C 1
ATOM 3021 O O . ILE A 1 389 ? 18.213 45.443 26.142 1.00 31.25 389 ILE A O 1
ATOM 3025 N N . LYS A 1 390 ? 19.732 44.081 25.190 1.00 31.25 390 LYS A N 1
ATOM 3026 C CA . LYS A 1 390 ? 20.935 44.786 25.663 1.00 31.25 390 LYS A CA 1
ATOM 3027 C C . LYS A 1 390 ? 22.151 44.515 24.771 1.00 31.25 390 LYS A C 1
ATOM 3029 O O . LYS A 1 390 ? 22.666 43.408 24.738 1.00 31.25 390 LYS A O 1
ATOM 3034 N N . GLY A 1 391 ? 22.661 45.597 24.180 1.00 29.00 391 GLY A N 1
ATOM 3035 C CA . GLY A 1 391 ? 24.072 45.976 24.299 1.00 29.00 391 GLY A CA 1
ATOM 3036 C C . GLY A 1 391 ? 25.089 45.265 23.408 1.00 29.00 391 GLY A C 1
ATOM 3037 O O . GLY A 1 391 ? 25.771 44.343 23.837 1.00 29.00 391 GLY A O 1
ATOM 3038 N N . ASP A 1 392 ? 25.262 45.824 22.221 1.00 31.72 392 ASP A N 1
ATOM 3039 C CA . ASP A 1 392 ? 26.345 45.620 21.261 1.00 31.72 392 ASP A CA 1
ATOM 3040 C C . ASP A 1 392 ? 27.760 45.812 21.864 1.00 31.72 392 ASP A C 1
ATOM 3042 O O . ASP A 1 392 ? 28.027 46.881 22.418 1.00 31.72 392 ASP A O 1
ATOM 3046 N N . LYS A 1 393 ? 28.667 44.818 21.733 1.00 30.84 393 LYS A N 1
ATOM 3047 C CA . LYS A 1 393 ? 30.146 44.979 21.750 1.00 30.84 393 LYS A CA 1
ATOM 3048 C C . LYS A 1 393 ? 30.883 43.839 21.014 1.00 30.84 393 LYS A C 1
ATOM 3050 O O . LYS A 1 393 ? 31.113 42.766 21.558 1.00 30.84 393 LYS A O 1
ATOM 3055 N N . ASN A 1 394 ? 31.339 44.156 19.801 1.00 30.55 394 ASN A N 1
ATOM 3056 C CA . ASN A 1 394 ? 32.608 43.787 19.142 1.00 30.55 394 ASN A CA 1
ATOM 3057 C C . ASN A 1 394 ? 33.562 42.774 19.831 1.00 30.55 394 ASN A C 1
ATOM 3059 O O . ASN A 1 394 ? 34.094 43.077 20.902 1.00 30.55 394 ASN A O 1
ATOM 3063 N N . LYS A 1 395 ? 34.003 41.732 19.093 1.00 32.81 395 LYS A N 1
ATOM 3064 C CA . LYS A 1 395 ? 35.439 41.368 18.958 1.00 32.81 395 LYS A CA 1
ATOM 3065 C C . LYS A 1 395 ? 35.747 40.376 17.815 1.00 32.81 395 LYS A C 1
ATOM 3067 O O . LYS A 1 395 ? 34.989 39.468 17.511 1.00 32.81 395 LYS A O 1
ATOM 3072 N N . LYS A 1 396 ? 36.908 40.625 17.196 1.00 27.69 396 LYS A N 1
ATOM 3073 C CA . LYS A 1 396 ? 37.515 40.054 15.978 1.00 27.69 396 LYS A CA 1
ATOM 3074 C C . LYS A 1 396 ? 38.284 38.731 16.190 1.00 27.69 396 LYS A C 1
ATOM 3076 O O . LYS A 1 396 ? 38.924 38.582 17.222 1.00 27.69 396 LYS A O 1
ATOM 3081 N N . LYS A 1 397 ? 38.409 37.978 15.076 1.00 27.88 397 LYS A N 1
ATOM 3082 C CA . LYS A 1 397 ? 39.569 37.191 14.561 1.00 27.88 397 LYS A CA 1
ATOM 3083 C C . LYS A 1 397 ? 40.145 36.041 15.421 1.00 27.88 397 LYS A C 1
ATOM 3085 O O . LYS A 1 397 ? 40.760 36.318 16.440 1.00 27.88 397 LYS A O 1
ATOM 3090 N N . LYS A 1 398 ? 40.275 34.834 14.842 1.00 26.36 398 LYS A N 1
ATOM 3091 C CA . LYS A 1 398 ? 41.482 34.351 14.117 1.00 26.36 398 LYS A CA 1
ATOM 3092 C C . LYS A 1 398 ? 41.300 32.926 13.563 1.00 26.36 398 LYS A C 1
ATOM 3094 O O . LYS A 1 398 ? 40.490 32.153 14.047 1.00 26.36 398 LYS A O 1
ATOM 3099 N N . SER A 1 399 ? 42.079 32.674 12.518 1.00 27.00 399 SER A N 1
ATOM 3100 C CA . SER A 1 399 ? 42.243 31.490 11.676 1.00 27.00 399 SER A CA 1
ATOM 3101 C C . SER A 1 399 ? 43.070 30.358 12.306 1.00 27.00 399 SER A C 1
ATOM 3103 O O . SER A 1 399 ? 43.735 30.574 13.315 1.00 27.00 399 SER A O 1
ATOM 3105 N N . SER A 1 400 ? 43.149 29.257 11.545 1.00 27.59 400 SER A N 1
ATOM 3106 C CA . SER A 1 400 ? 44.052 28.088 11.592 1.00 27.59 400 SER A CA 1
ATOM 3107 C C . SER A 1 400 ? 43.585 26.905 12.442 1.00 27.59 400 SER A C 1
ATOM 3109 O O . SER A 1 400 ? 43.425 27.017 13.651 1.00 27.59 400 SER A O 1
ATOM 3111 N N . GLY A 1 401 ? 43.379 25.775 11.765 1.00 24.41 401 GLY A N 1
ATOM 3112 C CA . GLY A 1 401 ? 43.048 24.479 12.341 1.00 24.41 401 GLY A CA 1
ATOM 3113 C C . GLY A 1 401 ? 43.174 23.416 11.256 1.00 24.41 401 GLY A C 1
ATOM 3114 O O . GLY A 1 401 ? 42.472 23.487 10.254 1.00 24.41 401 GLY A O 1
ATOM 3115 N N . GLU A 1 402 ? 44.145 22.534 11.446 1.00 26.23 402 GLU A N 1
ATOM 3116 C CA . GLU A 1 402 ? 44.541 21.402 10.613 1.00 26.23 402 GLU A CA 1
ATOM 3117 C C . GLU A 1 402 ? 43.386 20.443 10.278 1.00 26.23 402 GLU A C 1
ATOM 3119 O O . GLU A 1 402 ? 42.500 20.206 11.098 1.00 26.23 402 GLU A O 1
ATOM 3124 N N . ASP A 1 403 ? 43.461 19.844 9.087 1.00 34.78 403 ASP A N 1
ATOM 3125 C CA . ASP A 1 403 ? 42.774 18.596 8.742 1.00 34.78 403 ASP A CA 1
ATOM 3126 C C . ASP A 1 403 ? 43.415 17.457 9.549 1.00 34.78 403 ASP A C 1
ATOM 3128 O O . ASP A 1 403 ? 44.611 17.185 9.394 1.00 34.78 403 ASP A O 1
ATOM 3132 N N . PRO A 1 404 ? 42.655 16.801 10.437 1.00 30.86 404 PRO A N 1
ATOM 3133 C CA . PRO A 1 404 ? 42.454 15.373 10.222 1.00 30.86 404 PRO A CA 1
ATOM 3134 C C . PRO A 1 404 ? 41.072 14.914 10.709 1.00 30.86 404 PRO A C 1
ATOM 3136 O O . PRO A 1 404 ? 40.746 15.050 11.884 1.00 30.86 404 PRO A O 1
ATOM 3139 N N . ASN A 1 405 ? 40.270 14.325 9.821 1.00 27.98 405 ASN A N 1
ATOM 3140 C CA . ASN A 1 405 ? 39.534 13.075 10.058 1.00 27.98 405 ASN A CA 1
ATOM 3141 C C . ASN A 1 405 ? 38.528 12.842 8.927 1.00 27.98 405 ASN A C 1
ATOM 3143 O O . ASN A 1 405 ? 37.448 13.429 8.890 1.00 27.98 405 ASN A O 1
ATOM 3147 N N . ILE A 1 406 ? 38.856 11.883 8.059 1.00 38.34 406 ILE A N 1
ATOM 3148 C CA . ILE A 1 406 ? 37.858 11.099 7.332 1.00 38.34 406 ILE A CA 1
ATOM 3149 C C . ILE A 1 406 ? 37.133 10.264 8.394 1.00 38.34 406 ILE A C 1
ATOM 3151 O O . ILE A 1 406 ? 37.527 9.144 8.710 1.00 38.34 406 ILE A O 1
ATOM 3155 N N . ALA A 1 407 ? 36.109 10.850 9.006 1.00 25.38 407 ALA A N 1
ATOM 3156 C CA . ALA A 1 407 ? 35.090 10.103 9.717 1.00 25.38 407 ALA A CA 1
ATOM 3157 C C . ALA A 1 407 ? 34.040 9.702 8.681 1.00 25.38 407 ALA A C 1
ATOM 3159 O O . ALA A 1 407 ? 33.426 10.555 8.043 1.00 25.38 407 ALA A O 1
ATOM 3160 N N . SER A 1 408 ? 33.854 8.397 8.498 1.00 29.75 408 SER A N 1
ATOM 3161 C CA . SER A 1 408 ? 32.709 7.835 7.792 1.00 29.75 408 SER A CA 1
ATOM 3162 C C . SER A 1 408 ? 31.425 8.356 8.445 1.00 29.75 408 SER A C 1
ATOM 3164 O O . SER A 1 408 ? 31.025 7.878 9.508 1.00 29.75 408 SER A O 1
ATOM 3166 N N . SER A 1 409 ? 30.801 9.367 7.846 1.00 25.94 409 SER A N 1
ATOM 3167 C CA . SER A 1 409 ? 29.512 9.880 8.285 1.00 25.94 409 SER A CA 1
ATOM 3168 C C . SER A 1 409 ? 28.438 8.851 7.943 1.00 25.94 409 SER A C 1
ATOM 3170 O O . SER A 1 409 ? 27.963 8.786 6.812 1.00 25.94 409 SER A O 1
ATOM 3172 N N . SER A 1 410 ? 28.055 8.036 8.923 1.00 30.84 410 SER A N 1
ATOM 3173 C CA . SER A 1 410 ? 26.773 7.339 8.914 1.00 30.84 410 SER A CA 1
ATOM 3174 C C . SER A 1 410 ? 25.671 8.393 9.063 1.00 30.84 410 SER A C 1
ATOM 3176 O O . SER A 1 410 ? 25.285 8.751 10.177 1.00 30.84 410 SER A O 1
ATOM 3178 N N . SER A 1 411 ? 25.225 8.967 7.949 1.00 30.98 411 SER A N 1
ATOM 3179 C CA . SER A 1 411 ? 24.069 9.857 7.916 1.00 30.98 411 SER A CA 1
ATOM 3180 C C . SER A 1 411 ? 22.804 9.015 8.082 1.00 30.98 411 SER A C 1
ATOM 3182 O O . SER A 1 411 ? 22.277 8.507 7.098 1.00 30.98 411 SER A O 1
ATOM 3184 N N . SER A 1 412 ? 22.322 8.826 9.313 1.00 38.19 412 SER A N 1
ATOM 3185 C CA . SER A 1 412 ? 20.955 8.338 9.523 1.00 38.19 412 SER A CA 1
ATOM 3186 C C . SER A 1 412 ? 19.998 9.432 9.046 1.00 38.19 412 SER A C 1
ATOM 3188 O O . SER A 1 412 ? 19.807 10.428 9.751 1.00 38.19 412 SER A O 1
ATOM 3190 N N . GLY A 1 413 ? 19.493 9.297 7.818 1.00 50.84 413 GLY A N 1
ATOM 3191 C CA . GLY A 1 413 ? 18.508 10.203 7.230 1.00 50.84 413 GLY A CA 1
ATOM 3192 C C . GLY A 1 413 ? 17.280 10.338 8.133 1.00 50.84 413 GLY A C 1
ATOM 3193 O O . GLY A 1 413 ? 16.884 9.397 8.816 1.00 50.84 413 GLY A O 1
ATOM 3194 N N . GLY A 1 414 ? 16.713 11.540 8.205 1.00 67.38 414 GLY A N 1
ATOM 3195 C CA . GLY A 1 414 ? 15.473 11.786 8.939 1.00 67.38 414 GLY A CA 1
ATOM 3196 C C . GLY A 1 414 ? 14.268 11.621 8.018 1.00 67.38 414 GLY A C 1
ATOM 3197 O O . GLY A 1 414 ? 14.290 12.126 6.901 1.00 67.38 414 GLY A O 1
ATOM 3198 N N . PHE A 1 415 ? 13.213 10.965 8.499 1.00 81.44 415 PHE A N 1
ATOM 3199 C CA . PHE A 1 415 ? 11.921 10.869 7.815 1.00 81.44 415 PHE A CA 1
ATOM 3200 C C . PHE A 1 415 ? 10.773 11.302 8.734 1.00 81.44 415 PHE A C 1
ATOM 3202 O O . PHE A 1 415 ? 10.901 11.330 9.963 1.00 81.44 415 PHE A O 1
ATOM 3209 N N . GLN A 1 416 ? 9.626 11.609 8.131 1.00 87.62 416 GLN A N 1
ATOM 3210 C CA . GLN A 1 416 ? 8.362 11.821 8.830 1.00 87.62 416 GLN A CA 1
ATOM 3211 C C . GLN A 1 416 ? 7.207 11.257 8.003 1.00 87.62 416 GLN A C 1
ATOM 3213 O O . GLN A 1 416 ? 7.042 11.616 6.837 1.00 87.62 416 GLN A O 1
ATOM 3218 N N . SER A 1 417 ? 6.372 10.433 8.639 1.00 92.25 417 SER A N 1
ATOM 3219 C CA . SER A 1 417 ? 5.131 9.951 8.036 1.00 92.25 417 SER A CA 1
ATOM 3220 C C . SER A 1 417 ? 3.932 10.826 8.402 1.00 92.25 417 SER A C 1
ATOM 3222 O O . SER A 1 417 ? 3.826 11.361 9.514 1.00 92.25 417 SER A O 1
ATOM 3224 N N . TYR A 1 418 ? 3.015 10.948 7.455 1.00 93.69 418 TYR A N 1
ATOM 3225 C CA . TYR A 1 418 ? 1.787 11.723 7.523 1.00 93.69 418 TYR A CA 1
ATOM 3226 C C . TYR A 1 418 ? 0.608 10.847 7.118 1.00 93.69 418 TYR A C 1
ATOM 3228 O O . TYR A 1 418 ? 0.761 9.920 6.328 1.00 93.69 418 TYR A O 1
ATOM 3236 N N . ILE A 1 419 ? -0.576 11.172 7.624 1.00 95.38 419 ILE A N 1
ATOM 3237 C CA . ILE A 1 419 ? -1.835 10.560 7.216 1.00 95.38 419 ILE A CA 1
ATOM 3238 C C . ILE A 1 419 ? -2.809 11.639 6.755 1.00 95.38 419 ILE A C 1
ATOM 3240 O O . ILE A 1 419 ? -2.937 12.685 7.393 1.00 95.38 419 ILE A O 1
ATOM 3244 N N . SER A 1 420 ? -3.497 11.375 5.652 1.00 95.12 420 SER A N 1
ATOM 3245 C CA . SER A 1 420 ? -4.372 12.338 4.977 1.00 95.12 420 SER A CA 1
ATOM 3246 C C . SER A 1 420 ? -5.583 11.606 4.401 1.00 95.12 420 SER A C 1
ATOM 3248 O O . SER A 1 420 ? -5.599 10.376 4.299 1.00 95.12 420 SER A O 1
ATOM 3250 N N . ILE A 1 421 ? -6.616 12.349 4.012 1.00 94.94 421 ILE A N 1
ATOM 3251 C CA . ILE A 1 421 ? -7.764 11.794 3.286 1.00 94.94 421 ILE A CA 1
ATOM 3252 C C . ILE A 1 421 ? -7.986 12.631 2.043 1.00 94.94 421 ILE A C 1
ATOM 3254 O O . ILE A 1 421 ? -8.095 13.852 2.116 1.00 94.94 421 ILE A O 1
ATOM 3258 N N . ILE A 1 422 ? -8.079 11.952 0.910 1.00 94.69 422 ILE A N 1
ATOM 3259 C CA . ILE A 1 422 ? -8.374 12.536 -0.395 1.00 94.69 422 ILE A CA 1
ATOM 3260 C C . ILE A 1 422 ? -9.632 11.888 -0.971 1.00 94.69 422 ILE A C 1
ATOM 3262 O O . ILE A 1 422 ? -10.080 10.850 -0.478 1.00 94.69 422 ILE A O 1
ATOM 3266 N N . ASN A 1 423 ? -10.207 12.465 -2.022 1.00 94.31 423 ASN A N 1
ATOM 3267 C CA . ASN A 1 423 ? -11.206 11.771 -2.832 1.00 94.31 423 ASN A CA 1
ATOM 3268 C C . ASN A 1 423 ? -10.645 11.291 -4.178 1.00 94.31 423 ASN A C 1
ATOM 3270 O O . ASN A 1 423 ? -9.539 11.645 -4.575 1.00 94.31 423 ASN A O 1
ATOM 3274 N N . THR A 1 424 ? -11.421 10.476 -4.894 1.00 94.94 424 THR A N 1
ATOM 3275 C CA . THR A 1 424 ? -11.054 9.938 -6.216 1.00 94.94 424 THR A CA 1
ATOM 3276 C C . THR A 1 424 ? -10.906 10.994 -7.308 1.00 94.94 424 THR A C 1
ATOM 3278 O O . THR A 1 424 ? -10.333 10.685 -8.348 1.00 94.94 424 THR A O 1
ATOM 3281 N N . ASP A 1 425 ? -11.419 12.204 -7.083 1.00 94.19 425 ASP A N 1
ATOM 3282 C CA . ASP A 1 425 ? -11.245 13.345 -7.986 1.00 94.19 425 ASP A CA 1
ATOM 3283 C C . ASP A 1 425 ? -9.933 14.103 -7.686 1.00 94.19 425 ASP A C 1
ATOM 3285 O O . ASP A 1 425 ? -9.533 14.981 -8.445 1.00 94.19 425 ASP A O 1
ATOM 3289 N N . GLY A 1 426 ? -9.220 13.718 -6.621 1.00 92.81 426 GLY A N 1
ATOM 3290 C CA . GLY A 1 426 ? -7.930 14.272 -6.215 1.00 92.81 426 GLY A CA 1
ATOM 3291 C C . GLY A 1 426 ? -8.015 15.444 -5.237 1.00 92.81 426 GLY A C 1
ATOM 3292 O O . GLY A 1 426 ? -6.990 16.052 -4.935 1.00 92.81 426 GLY A O 1
ATOM 3293 N N . GLU A 1 427 ? -9.200 15.761 -4.712 1.00 93.00 427 GLU A N 1
ATOM 3294 C CA . GLU A 1 427 ? -9.370 16.813 -3.705 1.00 93.00 427 GLU A CA 1
ATOM 3295 C C . GLU A 1 427 ? -8.914 16.334 -2.322 1.00 93.00 427 GLU A C 1
ATOM 3297 O O . GLU A 1 427 ? -9.200 15.202 -1.916 1.00 93.00 427 GLU A O 1
ATOM 3302 N N . VAL A 1 428 ? -8.272 17.223 -1.561 1.00 91.69 428 VAL A N 1
ATOM 3303 C CA . VAL A 1 428 ? -7.901 16.963 -0.163 1.00 91.69 428 VAL A CA 1
ATOM 3304 C C . VAL A 1 428 ? -9.114 17.197 0.743 1.00 91.69 428 VAL A C 1
ATOM 3306 O O . VAL A 1 428 ? -9.705 18.276 0.756 1.00 91.69 428 VAL A O 1
ATOM 3309 N N . LEU A 1 429 ? -9.494 16.172 1.508 1.00 91.31 429 LEU A N 1
ATOM 3310 C CA . LEU A 1 429 ? -10.587 16.205 2.491 1.00 91.31 429 LEU A CA 1
ATOM 3311 C C . LEU A 1 429 ? -10.082 16.287 3.938 1.00 91.31 429 LEU A C 1
ATOM 3313 O O . LEU A 1 429 ? -10.799 16.758 4.821 1.00 91.31 429 LEU A O 1
ATOM 3317 N N . MET A 1 430 ? -8.858 15.818 4.179 1.00 91.88 430 MET A N 1
ATOM 3318 C CA . MET A 1 430 ? -8.108 15.977 5.421 1.00 91.88 430 MET A CA 1
ATOM 3319 C C . MET A 1 430 ? -6.655 16.245 5.053 1.00 91.88 430 MET A C 1
ATOM 3321 O O . MET A 1 430 ? -6.044 15.418 4.374 1.00 91.88 430 MET A O 1
ATOM 3325 N N . GLU A 1 431 ? -6.137 17.388 5.493 1.00 91.50 431 GLU A N 1
ATOM 3326 C CA . GLU A 1 431 ? -4.731 17.757 5.317 1.00 91.50 431 GLU A CA 1
ATOM 3327 C C . GLU A 1 431 ? -3.793 16.774 6.026 1.00 91.50 431 GLU A C 1
ATOM 3329 O O . GLU A 1 431 ? -4.213 15.996 6.886 1.00 91.50 431 GLU A O 1
ATOM 3334 N N . ASP A 1 432 ? -2.514 16.830 5.660 1.00 91.56 432 ASP A N 1
ATOM 3335 C CA . ASP A 1 432 ? -1.472 15.973 6.220 1.00 91.56 432 ASP A CA 1
ATOM 3336 C C . ASP A 1 432 ? -1.380 16.135 7.750 1.00 91.56 432 ASP A C 1
ATOM 3338 O O . ASP A 1 432 ? -0.952 17.170 8.266 1.00 91.56 432 ASP A O 1
ATOM 3342 N N . MET A 1 433 ? -1.741 15.081 8.482 1.00 91.19 433 MET A N 1
ATOM 3343 C CA . MET A 1 433 ? -1.594 14.993 9.934 1.00 91.19 433 MET A CA 1
ATOM 3344 C C . MET A 1 433 ? -0.382 14.120 10.276 1.00 91.19 433 MET A C 1
ATOM 3346 O O . MET A 1 433 ? -0.260 13.023 9.732 1.00 91.19 433 MET A O 1
ATOM 3350 N N . PRO A 1 434 ? 0.522 14.549 11.173 1.00 90.56 434 PRO A N 1
ATOM 3351 C CA . PRO A 1 434 ? 1.691 13.750 11.521 1.00 90.56 434 PRO A CA 1
ATOM 3352 C C . PRO A 1 434 ? 1.287 12.437 12.209 1.00 90.56 434 PRO A C 1
ATOM 3354 O O . PRO A 1 434 ? 0.444 12.409 13.111 1.00 90.56 434 PRO A O 1
ATOM 3357 N N . MET A 1 435 ? 1.917 11.345 11.784 1.00 92.19 435 MET A N 1
ATOM 3358 C CA . MET A 1 435 ? 1.849 10.040 12.448 1.00 92.19 435 MET A CA 1
ATOM 3359 C C . MET A 1 435 ? 2.834 9.990 13.635 1.00 92.19 435 MET A C 1
ATOM 3361 O O . MET A 1 435 ? 3.673 10.891 13.763 1.00 92.19 435 MET A O 1
ATOM 3365 N N . PRO A 1 436 ? 2.765 8.977 14.526 1.00 89.38 436 PRO A N 1
ATOM 3366 C CA . PRO A 1 436 ? 3.721 8.825 15.620 1.00 89.38 436 PRO A CA 1
ATOM 3367 C C . PRO A 1 436 ? 5.170 8.890 15.121 1.00 89.38 436 PRO A C 1
ATOM 3369 O O . PRO A 1 436 ? 5.542 8.219 14.163 1.00 89.38 436 PRO A O 1
ATOM 3372 N N . ALA A 1 437 ? 5.989 9.732 15.750 1.00 82.94 437 ALA A N 1
ATOM 3373 C CA . ALA A 1 437 ? 7.336 9.997 15.256 1.00 82.94 437 ALA A CA 1
ATOM 3374 C C . ALA A 1 437 ? 8.292 8.824 15.521 1.00 82.94 437 ALA A C 1
ATOM 3376 O O . ALA A 1 437 ? 8.088 8.024 16.441 1.00 82.94 437 ALA A O 1
ATOM 3377 N N . GLY A 1 438 ? 9.376 8.777 14.746 1.00 79.56 438 GLY A N 1
ATOM 3378 C CA . GLY A 1 438 ? 10.427 7.765 14.866 1.00 79.56 438 GLY A CA 1
ATOM 3379 C C . GLY A 1 438 ? 10.202 6.505 14.031 1.00 79.56 438 GLY A C 1
ATOM 3380 O O . GLY A 1 438 ? 11.089 5.657 13.997 1.00 79.56 438 GLY A O 1
ATOM 3381 N N . TRP A 1 439 ? 9.056 6.406 13.352 1.00 87.25 439 TRP A N 1
ATOM 3382 C CA . TRP A 1 439 ? 8.661 5.265 12.528 1.00 87.25 439 TRP A CA 1
ATOM 3383 C C . TRP A 1 439 ? 8.223 5.708 11.138 1.00 87.25 439 TRP A C 1
ATOM 3385 O O . TRP A 1 439 ? 7.477 6.680 10.997 1.00 87.25 439 TRP A O 1
ATOM 3395 N N . LYS A 1 440 ? 8.716 4.997 10.128 1.00 92.12 440 LYS A N 1
ATOM 3396 C CA . LYS A 1 440 ? 8.358 5.180 8.730 1.00 92.12 440 LYS A CA 1
ATOM 3397 C C . LYS A 1 440 ? 7.154 4.288 8.446 1.00 92.12 440 LYS A C 1
ATOM 3399 O O . LYS A 1 440 ? 7.291 3.080 8.316 1.00 92.12 440 LYS A O 1
ATOM 3404 N N . PHE A 1 441 ? 5.955 4.858 8.459 1.00 95.19 441 PHE A N 1
ATOM 3405 C CA . PHE A 1 441 ? 4.733 4.092 8.226 1.00 95.19 441 PHE A CA 1
ATOM 3406 C C . PHE A 1 441 ? 4.521 3.850 6.730 1.00 95.19 441 PHE A C 1
ATOM 3408 O O . PHE A 1 441 ? 4.506 4.791 5.933 1.00 95.19 441 PHE A O 1
ATOM 3415 N N . GLU A 1 442 ? 4.316 2.583 6.379 1.00 96.75 442 GLU A N 1
ATOM 3416 C CA . GLU A 1 442 ? 4.144 2.106 4.999 1.00 96.75 442 GLU A CA 1
ATOM 3417 C C . GLU A 1 442 ? 2.986 1.113 4.854 1.00 96.75 442 GLU A C 1
ATOM 3419 O O . GLU A 1 442 ? 2.737 0.587 3.785 1.00 96.75 442 GLU A O 1
ATOM 3424 N N . GLY A 1 443 ? 2.203 0.876 5.907 1.00 97.94 443 GLY A N 1
ATOM 3425 C CA . GLY A 1 443 ? 0.932 0.172 5.768 1.00 97.94 443 GLY A CA 1
ATOM 3426 C C . GLY A 1 443 ? -0.174 0.845 6.555 1.00 97.94 443 GLY A C 1
ATOM 3427 O O . GLY A 1 443 ? 0.041 1.242 7.698 1.00 97.94 443 GLY A O 1
ATOM 3428 N N . VAL A 1 444 ? -1.369 0.940 5.971 1.00 98.50 444 VAL A N 1
ATOM 3429 C CA . VAL A 1 444 ? -2.583 1.429 6.633 1.00 98.50 444 VAL A CA 1
ATOM 3430 C C . VAL A 1 444 ? -3.775 0.537 6.312 1.00 98.50 444 VAL A C 1
ATOM 3432 O O . VAL A 1 444 ? -3.971 0.089 5.184 1.00 98.50 444 VAL A O 1
ATOM 3435 N N . GLU A 1 445 ? -4.605 0.297 7.320 1.00 97.69 445 GLU A N 1
ATOM 3436 C CA . GLU A 1 445 ? -5.870 -0.412 7.183 1.00 97.69 445 GLU A CA 1
ATOM 3437 C C . GLU A 1 445 ? -6.900 0.158 8.154 1.00 97.69 445 GLU A C 1
ATOM 3439 O O . GLU A 1 445 ? -6.564 0.652 9.231 1.00 97.69 445 GLU A O 1
ATOM 3444 N N . LEU A 1 446 ? -8.176 0.094 7.788 1.00 94.00 446 LEU A N 1
ATOM 3445 C CA . LEU A 1 446 ? -9.250 0.599 8.625 1.00 94.00 446 LEU A CA 1
ATOM 3446 C C . LEU A 1 446 ? -10.480 -0.294 8.614 1.00 94.00 446 LEU A C 1
ATOM 3448 O O . LEU A 1 446 ? -10.859 -0.891 7.611 1.00 94.00 446 LEU A O 1
ATOM 3452 N N . ARG A 1 447 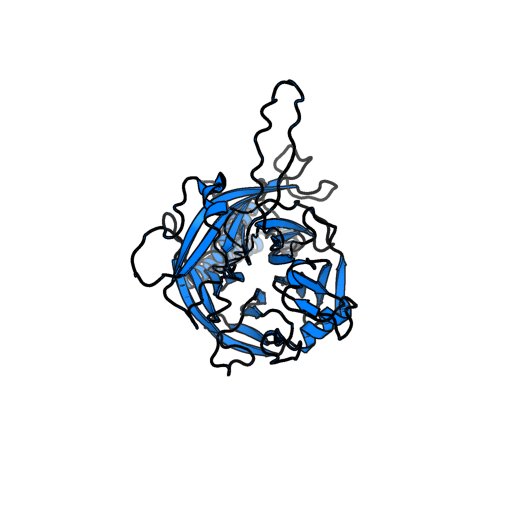?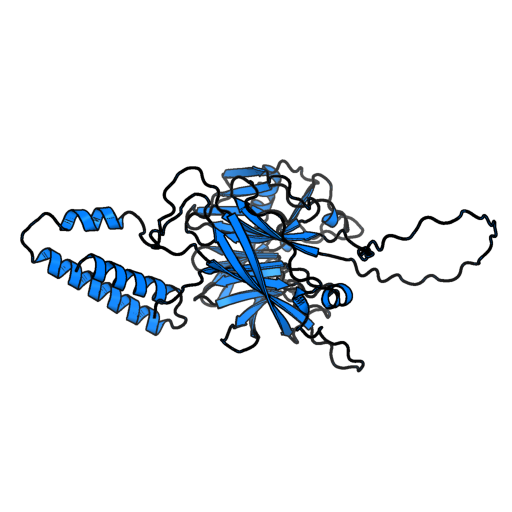 -11.152 -0.349 9.761 1.00 88.62 447 ARG A N 1
ATOM 3453 C CA . ARG A 1 447 ? -12.435 -1.043 9.912 1.00 88.62 447 ARG A CA 1
ATOM 3454 C C . ARG A 1 447 ? -13.445 -0.163 10.645 1.00 88.62 447 ARG A C 1
ATOM 3456 O O . ARG A 1 447 ? -13.041 0.596 11.527 1.00 88.62 447 ARG A O 1
ATOM 3463 N N . PRO A 1 448 ? -14.747 -0.267 10.338 1.00 85.00 448 PRO A N 1
ATOM 3464 C CA . PRO A 1 448 ? -15.784 0.404 11.116 1.00 85.00 448 PRO A CA 1
ATOM 3465 C C . PRO A 1 448 ? -15.723 0.017 12.598 1.00 85.00 448 PRO A C 1
ATOM 3467 O O . PRO A 1 448 ? -15.541 -1.159 12.925 1.00 85.00 448 PRO A O 1
ATOM 3470 N N . ILE A 1 449 ? -15.903 0.992 13.491 1.00 80.25 449 ILE A N 1
ATOM 3471 C CA . ILE A 1 449 ? -16.185 0.728 14.905 1.00 80.25 449 ILE A CA 1
ATOM 3472 C C . ILE A 1 449 ? -17.695 0.550 15.020 1.00 80.25 449 ILE A C 1
ATOM 3474 O O . ILE A 1 449 ? -18.468 1.466 14.752 1.00 80.25 449 ILE A O 1
ATOM 3478 N N . ILE A 1 450 ? -18.124 -0.657 15.378 1.00 66.94 450 ILE A N 1
ATOM 3479 C CA . ILE A 1 450 ? -19.535 -0.943 15.626 1.00 66.94 450 ILE A CA 1
ATOM 3480 C C . ILE A 1 450 ? -19.759 -0.748 17.122 1.00 66.94 450 ILE A C 1
ATOM 3482 O O . ILE A 1 450 ? -19.353 -1.592 17.919 1.00 66.94 450 ILE A O 1
ATOM 3486 N N . HIS A 1 451 ? -20.381 0.365 17.505 1.00 55.19 451 HIS A N 1
ATOM 3487 C CA . HIS A 1 451 ? -20.906 0.514 18.857 1.00 55.19 451 HIS A CA 1
ATOM 3488 C C . HIS A 1 451 ? -22.074 -0.466 19.005 1.00 55.19 451 HIS A C 1
ATOM 3490 O O . HIS A 1 451 ? -23.104 -0.321 18.348 1.00 55.19 451 HIS A O 1
ATOM 3496 N N . SER A 1 452 ? -21.900 -1.517 19.806 1.00 42.53 452 SER A N 1
ATOM 3497 C CA . SER A 1 452 ? -23.035 -2.318 20.254 1.00 42.53 452 SER A CA 1
ATOM 3498 C C . SER A 1 452 ? -23.832 -1.463 21.235 1.00 42.53 452 SER A C 1
ATOM 3500 O O . SER A 1 452 ? -23.349 -1.197 22.337 1.00 42.53 452 SER A O 1
ATOM 3502 N N . GLU A 1 453 ? -25.025 -1.014 20.848 1.00 36.44 453 GLU A N 1
ATOM 3503 C CA . GLU A 1 453 ? -26.028 -0.670 21.856 1.00 36.44 453 GLU A CA 1
ATOM 3504 C C . GLU A 1 453 ? -26.299 -1.950 22.666 1.00 36.44 453 GLU A C 1
ATOM 3506 O O . GLU A 1 453 ? -26.475 -3.024 22.081 1.00 36.44 453 GLU A O 1
ATOM 3511 N N . GLY A 1 454 ? -26.168 -1.839 23.992 1.00 30.61 454 GLY A N 1
ATOM 3512 C CA . GLY A 1 454 ? -26.247 -2.956 24.939 1.00 30.61 454 GLY A CA 1
ATOM 3513 C C . GLY A 1 454 ? -27.628 -3.576 25.081 1.00 30.61 454 GLY A C 1
ATOM 3514 O O . GLY A 1 454 ? -28.623 -2.953 24.647 1.00 30.61 454 GLY A O 1
#

Mean predicted aligned error: 14.11 Å

Sequence (454 aa):
MEKAIYYSIRSGLNSAWYMRNAHQRRALMFILVFVLLLALWVVSSDSTAKGATLIYHQMSEPSWMQLVADVPTFHVMAVADNDDFNEAAFKGSPNNANVAAPGGGGGEKKKQRVSAFAEATLHVTVEGGGGRGVLRSSSSKPRFSIEWKSVNILKSGYVHDGRGLELSTLQFWNGARLFSCDDHTGIVYEIVLEEGLAPRLVPRHILSDGDGRSSTGMRCEWCTTKGDFMMIGSTGHPWIHEKTGAVVNHHPLWVKMISPLGVVKHIDWAAPYEKMRAAMGIGDTGYLIHECGLWSTKWNRWYFIPRHVSNTPYRPGDEHQHGSTAIIIADASFKKIVVSPLQSTANPTAGVTDCKFVPNGRDREIIVIKTDESKATWTTPTPTTPTPIKGDKNKKKKSSGEDPNIASSSSSGGFQSYISIINTDGEVLMEDMPMPAGWKFEGVELRPIIHSEG

InterPro domains:
  IPR009283 Apyrase [PF06079] (132-378)
  IPR009283 Apyrase [PTHR13023] (132-446)
  IPR036258 Apyrase superfamily [G3DSA:2.120.10.100] (64-396)
  IPR036258 Apyrase superfamily [SSF101887] (132-380)

Radius of gyration: 25.79 Å; Cα contacts (8 Å, |Δi|>4): 961; chains: 1; bounding box: 99×69×50 Å